Protein 5JFF (pdb70)

B-factor: mean 32.01, std 14.01, range [14.81, 111.96]

Secondary structure (DSSP, 8-state):
-TTB----SB--TT----HHHHHHHHHHHHHHHHTT-----SS--HHHHHHHHHHHHTTT-TTTTPPP-S--EETTEEPSPGGGHHHHHHHHHHHHHHTGGGTT--HHHHHHHHHHHHHHHHHH--SSS-HHHHHHHHHHHHHHHTTEEE--TT--HHHHHHHHHHHHTT--HHHHHHHHHHEEETT-/--SHHHHHHHHHHHHHHHHHHHHHTTT---PPP---HHHHHHHHHHHHHH-/-TTB----SB--TT----HHHHHHHHHHHHHHHHTT-----SS--HHHHHHHHHHHHTTT-TTTTPPP-S--EETTEE-S-GGGHHHHHHHHHHHHHHTGGGTT--HHHHHHHHHHHHHHHHHH--SSS-HHHHHHHHHHHHHHHTTEEE--TT--HHHHHHHHHHHHTT--HHHHHHHHHHEEE-/-PPPPP-TTHHHHHHHHHHHHHHHHHHHHHHHHHHHHTTT---PPP---HHHHHHHHHHHHHHH-

Solvent-accessible surface area: 23828 Å² total; per-residue (Å²): 84,90,17,53,50,150,127,112,3,11,92,12,135,11,111,0,122,102,46,112,103,4,70,79,0,13,48,54,0,0,9,15,25,2,0,18,2,135,12,29,62,78,70,1,112,5,92,27,0,76,39,0,0,112,52,0,2,67,7,0,7,102,32,11,2,84,29,4,109,25,50,35,107,98,69,137,34,23,27,11,18,83,29,19,0,96,52,74,0,73,52,19,6,88,68,2,51,126,64,35,10,0,70,73,58,131,84,70,96,0,4,55,57,0,0,44,2,0,1,52,0,28,32,6,30,0,0,47,48,15,2,11,2,0,1,4,5,0,2,3,0,0,0,4,25,10,34,14,17,2,34,3,117,60,16,115,73,112,51,8,35,109,1,7,69,46,0,4,87,46,79,42,96,40,0,65,123,8,0,54,132,4,3,32,97,19,53,152,36,167,61,113,125,61,25,48,119,16,4,92,135,17,22,23,88,3,9,41,5,0,19,68,5,76,49,31,126,30,109,86,26,112,62,78,31,76,90,0,84,62,103,0,93,100,13,82,87,129,62,86,87,10,50,41,153,107,103,20,24,80,6,133,4,89,0,83,95,118,158,86,18,84,98,0,12,51,42,0,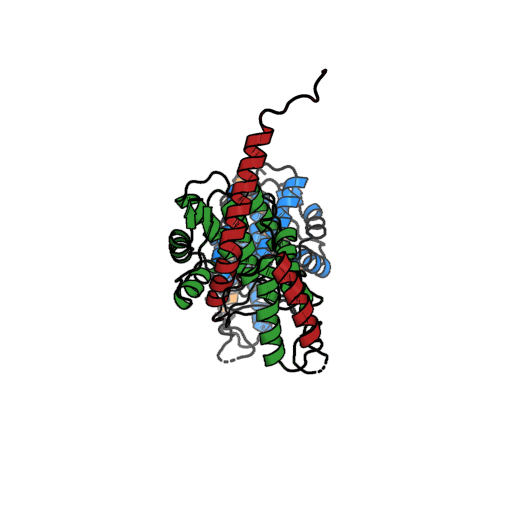0,7,13,25,3,0,19,2,135,16,31,64,78,68,0,114,3,90,27,0,66,43,0,0,104,59,0,1,60,4,0,8,86,12,11,0,82,28,4,100,26,49,35,105,74,69,138,41,26,29,13,15,80,25,18,0,84,42,83,0,73,56,16,5,89,68,1,53,134,63,34,10,0,71,73,54,148,74,84,100,0,9,55,50,0,0,43,2,1,1,49,0,32,34,6,34,0,0,56,48,13,1,13,1,0,1,6,6,0,0,3,0,0,0,3,26,9,38,11,30,3,38,5,124,47,19,134,104,132,44,12,57,103,0,9,81,47,0,5,103,50,77,38,95,44,0,58,149,24,0,53,124,2,2,55,118,65,221,112,166,139,140,79,97,201,67,50,74,93,128,134,90,48,60,108,75,63,48,149,32,4,96,139,12,20,24,90,4,8,32,9,0,14,101,12,85,50,17,133,33,101,85,24,114,62,80,33,76,91,0,88,61,106,0,99,102,10,65,88,125,11,133

GO terms:
  GO:0005515 protein binding (F, IPI)
  GO:0051302 regulation of cell division (P, IMP)

Foldseek 3Di:
DVQCDVDPDGDWQVPDDDHVVLVVVLVVQLVVLVVVDDLDDLLDALQNLLVLQCSSCVRIDPQRSHWDDQWDDDVPHTAPGRVCLVVQRRVLSVVCVVCSLLAPDDQLVSLVVVLLSLLSQVSSLGHPPCSVVSSVSNVQSSQVSRQKGFDPPPPDPVLVVVLSVVVNVPDNVSVSVSSSVGIDGVPD/DPDPVVVVVVCQVCVQVVVQVVVVVVVDHDDGDPDDPVVVVVVVVVVVVVD/DVQADVQGEGDWQVPDRDNVVLVVVLVVQLVVLVVVDDLDDLLAALQNLLVLQCSSCVRTHPCRSPWDDQWDDDVPHTAPGRVCLVVQRRVLSVVCVVCSLLAPDDLLVSLVVLLLSLLSQVSSLGHPPCSVVSSVSVVQSSQVSRFKGFDPPPDDPVLCVVQSVVVNVPDNVSVSVVSSVRIDGD/DPDPPDDPPPVVVVVVVVVVVVVCQVCVQVVVQVVCVVVVDHDDRDPDHPVVVVVVVVVVVVVVD

InterPro domains:
  IPR003812 Fido domain [PF02661] (58-152)
  IPR003812 Fido domain [PS51459] (54-195)
  IPR036597 Fido-like domain superfamily [G3DSA:1.10.3290.10] (10-200)
  IPR036597 Fido-like domain superfamily [SSF140931] (41-195)

Structure (mmCIF, N/CA/C/O backbone):
data_5JFF
#
_entry.id   5JFF
#
_cell.length_a   104.690
_cell.length_b   104.690
_cell.length_c   110.520
_cell.angle_alpha 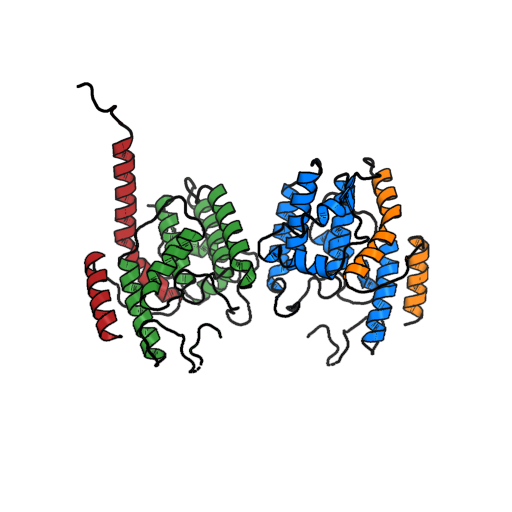  90.000
_cell.angle_beta   90.000
_cell.angle_gamma   120.000
#
_symmetry.space_group_name_H-M   'P 65'
#
loop_
_entity.id
_entity.type
_entity.pdbx_description
1 polymer 'Probable adenosine monophosphate-protein transferase fic'
2 polymer 'Uncharacterized protein YhfG'
3 non-polymer 'CHLORIDE ION'
4 non-polymer TRIS-HYDROXYMETHYL-METHYL-AMMONIUM
5 water water
#
loop_
_atom_site.group_PDB
_atom_site.id
_atom_site.type_symbol
_atom_site.label_atom_id
_atom_site.label_alt_id
_atom_site.label_comp_id
_atom_site.label_asym_id
_atom_site.label_entity_id
_atom_site.label_seq_id
_atom_site.pdbx_PDB_ins_code
_atom_site.Cartn_x
_atom_site.Cartn_y
_atom_site.Cartn_z
_atom_site.occupancy
_atom_site.B_iso_or_equiv
_atom_site.auth_seq_id
_atom_site.auth_comp_id
_atom_site.auth_asym_id
_atom_site.auth_atom_id
_atom_site.pdbx_PDB_model_num
ATOM 1 N N . ASP A 1 34 ? -44.153 -30.691 -3.206 1.00 49.48 10 ASP A N 1
ATOM 2 C CA . ASP A 1 34 ? -42.728 -30.246 -3.006 1.00 46.13 10 ASP A CA 1
ATOM 3 C C . ASP A 1 34 ? -41.749 -31.039 -3.957 1.00 42.64 10 ASP A C 1
ATOM 4 O O . ASP A 1 34 ? -41.721 -32.249 -3.940 1.00 48.35 10 ASP A O 1
ATOM 9 N N . PRO A 1 35 ? -40.980 -30.358 -4.839 1.00 40.24 11 PRO A N 1
ATOM 10 C CA . PRO A 1 35 ? -39.998 -31.079 -5.689 1.00 34.99 11 PRO A CA 1
ATOM 11 C C . PRO A 1 35 ? -38.847 -31.804 -4.931 1.00 35.46 11 PRO A C 1
ATOM 12 O O . PRO A 1 35 ? -38.082 -32.537 -5.512 1.00 45.05 11 PRO A O 1
ATOM 16 N N . TYR A 1 36 ? -38.704 -31.563 -3.643 1.00 32.96 12 TYR A N 1
ATOM 17 C CA . TYR A 1 36 ? -37.669 -32.209 -2.849 1.00 30.54 12 TYR A CA 1
ATOM 18 C C . TYR A 1 36 ? -38.122 -33.600 -2.368 1.00 34.95 12 TYR A C 1
ATOM 19 O O . TYR A 1 36 ? -37.295 -34.398 -1.935 1.00 29.33 12 TYR A O 1
ATOM 28 N N . LEU A 1 37 ? -39.442 -33.865 -2.416 1.00 33.02 13 LEU A N 1
ATOM 29 C CA . LEU A 1 37 ? -40.007 -35.159 -2.026 1.00 38.47 13 LEU A CA 1
ATOM 30 C C . LEU A 1 37 ? -39.927 -36.178 -3.180 1.00 36.19 13 LEU A C 1
ATOM 31 O O . LEU A 1 37 ? -39.787 -35.809 -4.327 1.00 38.82 13 LEU A O 1
ATOM 36 N N . TYR A 1 38 ? -39.873 -37.460 -2.857 1.00 38.77 14 TYR A N 1
ATOM 37 C CA . TYR A 1 38 ? -40.005 -38.476 -3.919 1.00 42.63 14 TYR A CA 1
ATOM 38 C C . TYR A 1 38 ? -41.452 -38.304 -4.530 1.00 48.86 14 TYR A C 1
ATOM 39 O O . TYR A 1 38 ? -42.384 -37.947 -3.807 1.00 39.77 14 TYR A O 1
ATOM 48 N N . PRO A 1 39 ? -41.637 -38.574 -5.842 1.00 58.65 15 PRO A N 1
ATOM 49 C CA . PRO A 1 39 ? -43.024 -38.567 -6.362 1.00 56.68 15 PRO A CA 1
ATOM 50 C C . PRO A 1 39 ? -43.894 -39.684 -5.764 1.00 57.08 15 PRO A C 1
ATOM 51 O O . PRO A 1 39 ? -44.855 -39.387 -5.035 1.00 60.19 15 PRO A O 1
ATOM 55 N N . LEU A 1 41 ? -42.699 -39.045 -1.222 1.00 76.05 17 LEU A N 1
ATOM 56 C CA . LEU A 1 41 ? -43.915 -39.503 -0.525 1.00 74.15 17 LEU A CA 1
ATOM 57 C C . LEU A 1 41 ? -44.226 -38.708 0.787 1.00 69.38 17 LEU A C 1
ATOM 58 O O . LEU A 1 41 ? -44.790 -37.609 0.771 1.00 74.82 17 LEU A O 1
ATOM 63 N N . ASP A 1 42 ? -43.847 -39.282 1.910 1.00 76.16 18 ASP A N 1
ATOM 64 C CA . ASP A 1 42 ? -43.691 -38.579 3.164 1.00 69.95 18 ASP A CA 1
ATOM 65 C C . ASP A 1 42 ? -42.225 -38.124 3.256 1.00 58.81 18 ASP A C 1
ATOM 66 O O . ASP A 1 42 ? -41.875 -37.475 4.232 1.00 61.94 18 ASP A O 1
ATOM 71 N N . ILE A 1 43 ? -41.378 -38.459 2.258 1.00 50.85 19 ILE A N 1
ATOM 72 C CA . ILE A 1 43 ? -39.898 -38.507 2.430 1.00 44.69 19 ILE A CA 1
ATOM 73 C C . ILE A 1 43 ? -39.179 -37.730 1.384 1.00 36.79 19 ILE A C 1
ATOM 74 O O . ILE A 1 43 ? -39.410 -37.823 0.169 1.00 32.73 19 ILE A O 1
ATOM 79 N N . MET A 1 44 ? -38.244 -36.959 1.875 1.00 31.09 20 MET A N 1
ATOM 80 C CA . MET A 1 44 ? -37.354 -36.210 1.005 1.00 31.77 20 MET A CA 1
ATOM 81 C C . MET A 1 44 ? -36.415 -37.122 0.243 1.00 27.03 20 MET A C 1
ATOM 82 O O . MET A 1 44 ? -35.931 -38.114 0.783 1.00 25.29 20 MET A O 1
ATOM 87 N N . ARG A 1 45 ? -36.198 -36.833 -1.032 1.00 25.02 21 ARG A N 1
ATOM 88 C CA . ARG A 1 45 ? -35.273 -37.634 -1.837 1.00 26.12 21 ARG A CA 1
ATOM 89 C C . ARG A 1 45 ? -33.908 -37.498 -1.175 1.00 27.68 21 ARG A C 1
ATOM 90 O O . ARG A 1 45 ? -33.587 -36.412 -0.705 1.00 23.12 21 ARG A O 1
ATOM 98 N N . ASN A 1 46 ? -33.149 -38.589 -1.104 1.00 22.08 22 ASN A N 1
ATOM 99 C CA . ASN A 1 46 ? -31.882 -38.592 -0.409 1.00 22.25 22 ASN A CA 1
ATOM 100 C C . ASN A 1 46 ? -30.950 -39.631 -0.955 1.00 23.46 22 ASN A C 1
ATOM 101 O O . ASN A 1 46 ? -31.382 -40.519 -1.678 1.00 23.93 22 ASN A O 1
ATOM 106 N N . ARG A 1 47 ? -29.667 -39.435 -0.668 1.00 21.10 23 ARG A N 1
ATOM 107 C CA . ARG A 1 47 ? -28.557 -40.234 -1.230 1.00 23.56 23 ARG A CA 1
ATOM 108 C C . ARG A 1 47 ? -28.363 -41.545 -0.482 1.00 26.26 23 ARG A C 1
ATOM 109 O O . ARG A 1 47 ? -27.501 -42.305 -0.854 1.00 24.20 23 ARG A O 1
ATOM 117 N N . LEU A 1 48 ? -29.088 -41.767 0.625 1.00 22.37 24 LEU A N 1
ATOM 118 C CA . LEU A 1 48 ? -28.835 -42.917 1.447 1.00 27.46 24 LEU A CA 1
ATOM 119 C C . LEU A 1 48 ? -29.895 -44.015 1.203 1.00 30.44 24 LEU A C 1
ATOM 120 O O . LEU A 1 48 ? -29.937 -45.000 1.936 1.00 35.23 24 LEU A O 1
ATOM 125 N N . ASN A 1 49 ? -30.742 -43.780 0.223 1.00 36.71 25 ASN A N 1
ATOM 126 C CA . ASN A 1 49 ? -31.895 -44.638 -0.093 1.00 48.26 25 ASN A CA 1
ATOM 127 C C . ASN A 1 49 ? -32.780 -44.963 1.109 1.00 40.60 25 ASN A C 1
ATOM 128 O O . ASN A 1 49 ? -33.146 -46.088 1.303 1.00 41.86 25 ASN A O 1
ATOM 133 N N . ILE A 1 50 ? -33.041 -43.964 1.943 1.00 31.87 26 ILE A N 1
ATOM 134 C CA . ILE A 1 50 ? -33.851 -44.161 3.107 1.00 28.83 26 ILE A CA 1
ATOM 135 C C . ILE A 1 50 ? -35.240 -43.823 2.633 1.00 28.67 26 ILE A C 1
ATOM 136 O O . ILE A 1 50 ? -35.426 -42.809 1.959 1.00 27.57 26 ILE A O 1
ATOM 141 N N . HIS A 1 51 ? -36.195 -44.666 3.021 1.00 28.14 27 HIS A N 1
ATOM 142 C CA . HIS A 1 51 ? -37.611 -44.464 2.707 1.00 33.22 27 HIS A CA 1
ATOM 143 C C . HIS A 1 51 ? -38.504 -44.130 3.875 1.00 30.37 27 HIS A C 1
ATOM 144 O O . HIS A 1 51 ? -39.666 -43.878 3.676 1.00 29.94 27 HIS A O 1
ATOM 151 N N . GLN A 1 52 ? -37.953 -44.022 5.077 1.00 25.13 28 GLN A N 1
ATOM 152 C CA . GLN A 1 52 ? -38.714 -43.617 6.259 1.00 24.68 28 GLN A CA 1
ATOM 153 C C . GLN A 1 52 ? -38.244 -42.280 6.752 1.00 24.73 28 GLN A C 1
ATOM 154 O O . GLN A 1 52 ? -37.079 -42.166 7.102 1.00 23.77 28 GLN A O 1
ATOM 160 N N . GLN A 1 53 ? -39.135 -41.284 6.853 1.00 25.23 29 GLN A N 1
ATOM 161 C CA . GLN A 1 53 ? -38.748 -39.914 7.234 1.00 30.23 29 GLN A CA 1
ATOM 162 C C . GLN A 1 53 ? -37.959 -39.852 8.556 1.00 27.43 29 GLN A C 1
ATOM 163 O O . GLN A 1 53 ? -36.948 -39.140 8.638 1.00 23.95 29 GLN A O 1
ATOM 169 N N . GLN A 1 54 ? -38.403 -40.562 9.571 1.00 25.16 30 GLN A N 1
ATOM 170 C CA . GLN A 1 54 ? -37.761 -40.484 10.883 1.00 25.72 30 GLN A CA 1
ATOM 171 C C . GLN A 1 54 ? -36.332 -41.043 10.858 1.00 27.80 30 GLN A C 1
ATOM 172 O O . GLN A 1 54 ? -35.464 -40.561 11.568 1.00 24.96 30 GLN A O 1
ATOM 178 N N . ARG A 1 55 ? -36.120 -42.073 10.061 1.00 26.59 31 ARG A N 1
ATOM 179 C CA . ARG A 1 55 ? -34.798 -42.666 9.902 1.00 28.38 31 ARG A CA 1
ATOM 180 C C . ARG A 1 55 ? -33.835 -41.705 9.124 1.00 23.19 31 ARG A C 1
ATOM 181 O O . ARG A 1 55 ? -32.640 -41.547 9.450 1.00 23.16 31 ARG A O 1
ATOM 189 N N . LEU A 1 56 ? -34.388 -41.022 8.134 1.00 23.37 32 LEU A N 1
ATOM 190 C CA . LEU A 1 56 ? -33.653 -39.963 7.404 1.00 22.28 32 LEU A CA 1
ATOM 191 C C . LEU A 1 56 ? -33.264 -38.821 8.338 1.00 23.94 32 LEU A C 1
ATOM 192 O O . LEU A 1 56 ? -32.103 -38.402 8.337 1.00 20.11 32 LEU A O 1
ATOM 197 N N . GLU A 1 57 ? -34.195 -38.361 9.168 1.00 21.58 33 GLU A N 1
ATOM 198 C CA . GLU A 1 57 ? -33.916 -37.345 10.154 1.00 24.42 33 GLU A CA 1
ATOM 199 C C . GLU A 1 57 ? -32.756 -37.758 11.069 1.00 23.94 33 GLU A C 1
ATOM 200 O O . GLU A 1 57 ? -31.798 -37.007 11.317 1.00 21.20 33 GLU A O 1
ATOM 206 N N . GLN A 1 58 ? -32.814 -38.972 11.545 1.00 22.38 34 GLN A N 1
ATOM 207 C CA . GLN A 1 58 ? -31.776 -39.419 12.464 1.00 23.68 34 GLN A CA 1
ATOM 208 C C . GLN A 1 58 ? -30.403 -39.523 11.781 1.00 20.07 34 GLN A C 1
ATOM 209 O O . GLN A 1 58 ? -29.384 -39.166 12.386 1.00 19.82 34 GLN A O 1
ATOM 215 N N . ALA A 1 59 ? -30.394 -40.049 10.568 1.00 20.83 35 ALA A N 1
ATOM 216 C CA . ALA A 1 59 ? -29.149 -40.196 9.796 1.00 22.61 35 ALA A CA 1
ATOM 217 C C . ALA A 1 59 ? -28.547 -38.819 9.515 1.00 20.69 35 ALA A C 1
ATOM 218 O O . ALA A 1 59 ? -27.370 -38.643 9.629 1.00 21.29 35 ALA A O 1
ATOM 220 N N . ALA A 1 60 ? -29.387 -37.836 9.234 1.00 19.39 36 ALA A N 1
ATOM 221 C CA . ALA A 1 60 ? -28.943 -36.479 9.038 1.00 19.54 36 ALA A CA 1
ATOM 222 C C . ALA A 1 60 ? -28.387 -35.893 10.304 1.00 20.24 36 ALA A C 1
ATOM 223 O O . ALA A 1 60 ? -27.342 -35.236 10.262 1.00 17.27 36 ALA A O 1
ATOM 225 N N . TYR A 1 61 ? -29.044 -36.114 11.452 1.00 20.35 37 TYR A N 1
ATOM 226 C CA . TYR A 1 61 ? -28.509 -35.574 12.692 1.00 19.33 37 TYR A CA 1
ATOM 227 C C . TYR A 1 61 ? -27.080 -36.116 12.891 1.00 20.05 37 TYR A C 1
ATOM 228 O O . TYR A 1 61 ? -26.145 -35.363 13.288 1.00 21.23 37 TYR A O 1
ATOM 237 N N . GLU A 1 62 ? -26.904 -37.395 12.665 1.00 18.86 38 GLU A N 1
ATOM 238 C CA . GLU A 1 62 ? -25.580 -38.032 12.920 1.00 20.95 38 GLU A CA 1
ATOM 239 C C . GLU A 1 62 ? -24.519 -37.608 11.925 1.00 18.51 38 GLU A C 1
ATOM 240 O O . GLU A 1 62 ? -23.397 -37.277 12.301 1.00 18.25 38 GLU A O 1
ATOM 246 N N . MET A 1 63 ? -24.882 -37.632 10.660 1.00 18.16 39 MET A N 1
ATOM 247 C CA . MET A 1 63 ? -23.926 -37.294 9.599 1.00 19.6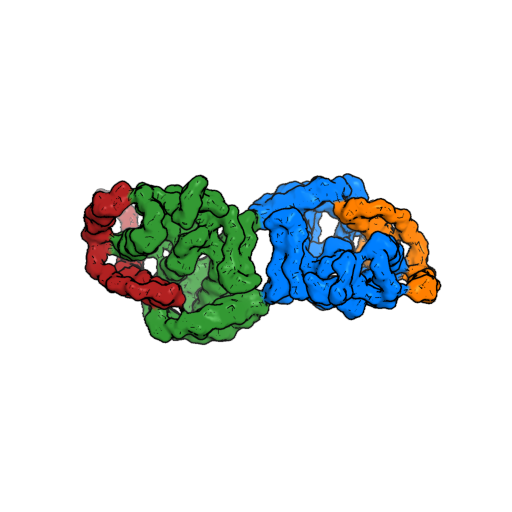5 39 MET A CA 1
ATOM 248 C C . MET A 1 63 ? -23.576 -35.802 9.548 1.00 19.41 39 MET A C 1
ATOM 249 O O . MET A 1 63 ? -22.405 -35.478 9.355 1.00 18.88 39 MET A O 1
ATOM 254 N N . THR A 1 64 ? -24.540 -34.909 9.790 1.00 17.26 40 THR A N 1
ATOM 255 C CA . THR A 1 64 ? -24.197 -33.528 9.846 1.00 18.23 40 THR A CA 1
ATOM 256 C C . THR A 1 64 ? -23.241 -33.278 11.025 1.00 16.05 40 THR A C 1
ATOM 257 O O . THR A 1 64 ? -22.350 -32.462 10.898 1.00 15.66 40 THR A O 1
ATOM 261 N N . ALA A 1 65 ? -23.477 -33.928 12.176 1.00 16.71 41 ALA A N 1
ATOM 262 C CA . ALA A 1 65 ? -22.621 -33.688 13.313 1.00 19.46 41 ALA A CA 1
ATOM 263 C C . ALA A 1 65 ? -21.125 -34.132 13.056 1.00 18.07 41 ALA A C 1
ATOM 264 O O . ALA A 1 65 ? -20.178 -33.437 13.458 1.00 17.86 41 ALA A O 1
ATOM 266 N N . LEU A 1 66 ? -20.959 -35.251 12.382 1.00 18.30 42 LEU A N 1
ATOM 267 C CA . LEU A 1 66 ? -19.629 -35.705 11.968 1.00 17.69 42 LEU A CA 1
ATOM 268 C C . LEU A 1 66 ? -19.026 -34.757 10.943 1.00 17.64 42 LEU A C 1
ATOM 269 O O . LEU A 1 66 ? -17.871 -34.425 11.031 1.00 19.64 42 LEU A O 1
ATOM 274 N N . ARG A 1 67 ? -19.809 -34.293 9.967 1.00 17.52 43 ARG A N 1
ATOM 275 C CA . ARG A 1 67 ? -19.280 -33.322 9.016 1.00 17.03 43 ARG A CA 1
ATOM 276 C C . ARG A 1 67 ? -18.901 -32.056 9.692 1.00 17.44 43 ARG A C 1
ATOM 277 O O . ARG A 1 67 ? -17.895 -31.472 9.360 1.00 15.18 43 ARG A O 1
ATOM 285 N N . ALA A 1 68 ? -19.651 -31.623 10.722 1.00 17.75 44 ALA A N 1
ATOM 286 C CA . ALA A 1 68 ? -19.301 -30.334 11.380 1.00 17.46 44 ALA A CA 1
ATOM 287 C C . ALA A 1 68 ? -17.976 -30.425 12.102 1.00 17.62 44 ALA A C 1
ATOM 288 O O . ALA A 1 68 ? -17.275 -29.416 12.221 1.00 17.05 44 ALA A O 1
ATOM 290 N N . ALA A 1 69 ? -17.609 -31.640 12.542 1.00 17.31 45 ALA A N 1
ATOM 291 C CA . ALA A 1 69 ? -16.277 -31.925 13.082 1.00 17.23 45 ALA A CA 1
ATOM 292 C C . ALA A 1 69 ? -15.099 -31.798 12.081 1.00 18.03 45 ALA A C 1
ATOM 293 O O . ALA A 1 69 ? -13.951 -31.894 12.477 1.00 20.08 45 ALA A O 1
ATOM 295 N N . THR A 1 70 ? -15.382 -31.673 10.785 1.00 17.68 46 THR A N 1
ATOM 296 C CA . THR A 1 70 ? -14.395 -31.524 9.722 1.00 16.61 46 THR A CA 1
ATOM 297 C C . THR A 1 70 ? -14.334 -30.140 9.054 1.00 18.39 46 THR A C 1
ATOM 298 O O . THR A 1 70 ? -13.454 -29.894 8.280 1.00 18.56 46 THR A O 1
ATOM 302 N N . ILE A 1 71 ? -15.228 -29.231 9.423 1.00 19.74 47 ILE A N 1
ATOM 303 C CA . ILE A 1 71 ? -15.313 -27.911 8.804 1.00 17.77 47 ILE A CA 1
ATOM 304 C C . ILE A 1 71 ? -14.200 -27.043 9.352 1.00 17.12 47 ILE A C 1
ATOM 305 O O . ILE A 1 71 ? -13.973 -26.963 10.557 1.00 18.14 47 ILE A O 1
ATOM 310 N N . GLU A 1 72 ? -13.437 -26.434 8.460 1.00 16.86 48 GLU A N 1
ATOM 311 C CA . GLU A 1 72 ? -12.367 -25.542 8.849 1.00 18.87 48 GLU A CA 1
ATOM 312 C C . GLU A 1 72 ? -12.902 -24.130 9.066 1.00 17.48 48 GLU A C 1
ATOM 313 O O . GLU A 1 72 ? -14.038 -23.834 8.703 1.00 18.70 48 GLU A O 1
ATOM 319 N N . LEU A 1 73 ? -12.092 -23.277 9.661 1.00 19.63 49 LEU A N 1
ATOM 320 C CA . LEU A 1 73 ? -12.498 -21.869 9.970 1.00 19.69 49 LEU A CA 1
ATOM 321 C C . LEU A 1 73 ? -12.971 -21.081 8.760 1.00 20.31 49 LEU A C 1
ATOM 322 O O . LEU A 1 73 ? -13.974 -20.342 8.814 1.00 19.78 49 LEU A O 1
ATOM 327 N N . GLY A 1 74 ? -12.238 -21.217 7.650 1.00 17.48 50 GLY A N 1
ATOM 328 C CA . GLY A 1 74 ? -12.589 -20.556 6.451 1.00 19.25 50 GLY A CA 1
ATOM 329 C C . GLY A 1 74 ? -12.023 -19.154 6.382 1.00 17.94 50 GLY A C 1
ATOM 330 O O . GLY A 1 74 ? -11.383 -18.689 7.329 1.00 17.13 50 GLY A O 1
ATOM 331 N N . PRO A 1 75 ? -12.378 -18.445 5.335 1.00 17.77 51 PRO A N 1
ATOM 332 C CA . PRO A 1 75 ? -11.744 -17.161 5.082 1.00 19.13 51 PRO A CA 1
ATOM 333 C C . PRO A 1 75 ? -12.374 -15.949 5.859 1.00 20.01 51 PRO A C 1
ATOM 334 O O . PRO A 1 75 ? -13.539 -15.973 6.267 1.00 20.48 51 PRO A O 1
ATOM 338 N N . LEU A 1 76 ? -11.605 -14.900 6.015 1.00 21.71 52 LEU A N 1
ATOM 339 C CA . LEU A 1 76 ? -12.104 -13.615 6.552 1.00 22.22 52 LEU A CA 1
ATOM 340 C C . LEU A 1 76 ? -13.148 -13.026 5.597 1.00 20.93 52 LEU A C 1
ATOM 341 O O . LEU A 1 76 ? -14.257 -12.611 5.992 1.00 20.90 52 LEU A O 1
ATOM 346 N N . VAL A 1 77 ? -12.824 -13.021 4.312 1.00 21.34 53 VAL A N 1
ATOM 347 C CA . VAL A 1 77 ? -13.703 -12.536 3.258 1.00 20.46 53 VAL A CA 1
ATOM 348 C C . VAL A 1 77 ? -14.681 -13.660 2.935 1.00 24.15 53 VAL A C 1
ATOM 349 O O . VAL A 1 77 ? -14.298 -14.662 2.359 1.00 22.17 53 VAL A O 1
ATOM 353 N N . ARG A 1 78 ? -15.945 -13.460 3.280 1.00 21.36 54 ARG A N 1
ATOM 354 C CA . ARG A 1 78 ? -16.945 -14.536 3.224 1.00 21.93 54 ARG A CA 1
ATOM 355 C C . ARG A 1 78 ? -18.244 -13.967 2.689 1.00 22.52 54 ARG A C 1
ATOM 356 O O . ARG A 1 78 ? -18.816 -13.026 3.246 1.00 23.63 54 ARG A O 1
ATOM 364 N N . ARG A 1 79 ? -18.647 -14.486 1.555 1.00 22.06 55 ARG A N 1
ATOM 365 C CA . ARG A 1 79 ? -19.835 -13.998 0.882 1.00 24.31 55 ARG A CA 1
ATOM 366 C C . ARG A 1 79 ? -20.806 -15.193 0.758 1.00 22.66 55 ARG A C 1
ATOM 367 O O . ARG A 1 79 ? -20.636 -16.233 1.480 1.00 19.96 55 ARG A O 1
ATOM 375 N N . LEU A 1 80 ? -21.770 -15.096 -0.161 1.00 21.64 56 LEU A N 1
ATOM 376 C CA . LEU A 1 80 ? -22.764 -16.152 -0.284 1.00 20.05 56 LEU A CA 1
ATOM 377 C C . LEU A 1 80 ? -22.105 -17.491 -0.668 1.00 22.24 56 LEU A C 1
ATOM 378 O O . LEU A 1 80 ? -22.520 -18.531 -0.099 1.00 18.49 56 LEU A O 1
ATOM 383 N N . PRO A 1 81 ? -21.079 -17.488 -1.543 1.00 20.82 57 PRO A N 1
ATOM 384 C CA . PRO A 1 81 ? -20.505 -18.786 -1.867 1.00 22.86 57 PRO A CA 1
ATOM 385 C C . PRO A 1 81 ? -19.890 -19.528 -0.666 1.00 21.50 57 PRO A C 1
ATOM 386 O O . PRO A 1 81 ? -20.014 -20.768 -0.590 1.00 22.13 57 PRO A O 1
ATOM 390 N N . HIS A 1 82 ? -19.279 -18.808 0.282 1.00 19.98 58 HIS A N 1
ATOM 391 C CA . HIS A 1 82 ? -18.813 -19.446 1.492 1.00 18.74 58 HIS A CA 1
ATOM 392 C C . HIS A 1 82 ? -19.927 -20.063 2.368 1.00 20.78 58 HIS A C 1
ATOM 393 O O . HIS A 1 82 ? -19.781 -21.201 2.829 1.00 17.22 58 HIS A O 1
ATOM 400 N N . LEU A 1 83 ? -21.080 -19.393 2.482 1.00 18.08 59 LEU A N 1
ATOM 401 C CA . LEU A 1 83 ? -22.182 -19.934 3.194 1.00 16.91 59 LEU A CA 1
ATOM 402 C C . LEU A 1 83 ? -22.693 -21.238 2.516 1.00 18.70 59 LEU A C 1
ATOM 403 O O . LEU A 1 83 ? -23.025 -22.216 3.193 1.00 15.08 59 LEU A O 1
ATOM 408 N N . ARG A 1 84 ? -22.745 -21.218 1.181 1.00 17.62 60 ARG A N 1
ATOM 409 C CA . ARG A 1 84 ? -23.124 -22.401 0.430 1.00 18.92 60 ARG A CA 1
ATOM 410 C C . ARG A 1 84 ? -22.151 -23.550 0.631 1.00 18.09 60 ARG A C 1
ATOM 411 O O . ARG A 1 84 ? -22.575 -24.673 0.747 1.00 16.23 60 ARG A O 1
ATOM 419 N N . THR A 1 85 ? -20.860 -23.246 0.686 1.00 17.24 61 THR A N 1
ATOM 420 C CA . THR A 1 85 ? -19.849 -24.248 0.982 1.00 20.92 61 THR A CA 1
ATOM 421 C C . THR A 1 85 ? -20.056 -24.936 2.354 1.00 18.68 61 THR A C 1
ATOM 422 O O . THR A 1 85 ? -19.854 -26.111 2.482 1.00 16.48 61 THR A O 1
ATOM 426 N N . ILE A 1 86 ? -20.422 -24.184 3.380 1.00 17.28 62 ILE A N 1
ATOM 427 C CA . ILE A 1 86 ? -20.754 -24.780 4.702 1.00 16.70 62 ILE A CA 1
ATOM 428 C C . ILE A 1 86 ? -21.893 -25.762 4.603 1.00 16.83 62 ILE A C 1
ATOM 429 O O . ILE A 1 86 ? -21.795 -26.947 5.033 1.00 17.34 62 ILE A O 1
ATOM 434 N N . HIS A 1 87 ? -22.960 -25.339 3.944 1.00 17.80 63 HIS A N 1
ATOM 435 C CA . HIS A 1 87 ? -24.077 -26.205 3.763 1.00 16.72 63 HIS A CA 1
ATOM 436 C C . HIS A 1 87 ? -23.748 -27.488 2.944 1.00 19.31 63 HIS A C 1
ATOM 437 O O . HIS A 1 87 ? -24.170 -28.589 3.285 1.00 18.97 63 HIS A O 1
ATOM 444 N N A ARG A 1 88 ? -23.004 -27.315 1.858 0.50 19.03 64 ARG A N 1
ATOM 445 N N B ARG A 1 88 ? -23.006 -27.316 1.857 0.50 19.27 64 ARG A N 1
ATOM 446 C CA A ARG A 1 88 ? -22.522 -28.436 1.055 0.50 19.92 64 ARG A CA 1
ATOM 447 C CA B ARG A 1 88 ? -22.526 -28.436 1.050 0.50 20.38 64 ARG A CA 1
ATOM 448 C C A ARG A 1 88 ? -21.743 -29.404 1.939 0.50 19.04 64 ARG A C 1
ATOM 449 C C B ARG A 1 88 ? -21.741 -29.403 1.935 0.50 19.29 64 ARG A C 1
ATOM 450 O O A ARG A 1 88 ? -21.966 -30.596 1.881 0.50 19.91 64 ARG A O 1
ATOM 451 O O B ARG A 1 88 ? -21.966 -30.595 1.881 0.50 20.15 64 ARG A O 1
ATOM 466 N N . GLN A 1 89 ? -20.830 -28.884 2.754 1.00 18.99 65 GLN A N 1
ATOM 467 C CA . GLN A 1 89 ? -20.049 -29.709 3.623 1.00 19.66 65 GLN A CA 1
ATOM 468 C C . GLN A 1 89 ? -20.872 -30.523 4.592 1.00 19.29 65 GLN A C 1
ATOM 469 O O . GLN A 1 89 ? -20.665 -31.742 4.715 1.00 16.73 65 GLN A O 1
ATOM 475 N N . LEU A 1 90 ? -21.830 -29.880 5.221 1.00 18.13 66 LEU A N 1
ATOM 476 C CA . LEU A 1 90 ? -22.749 -30.545 6.172 1.00 18.33 66 LEU A CA 1
ATOM 477 C C . LEU A 1 90 ? -23.622 -31.661 5.570 1.00 18.01 66 LEU A C 1
ATOM 478 O O . LEU A 1 90 ? -23.804 -32.659 6.190 1.00 18.93 66 LEU A O 1
ATOM 483 N N . TYR A 1 91 ? -24.130 -31.442 4.363 1.00 17.15 67 TYR A N 1
ATOM 484 C CA . TYR A 1 91 ? -25.198 -32.240 3.782 1.00 18.64 67 TYR A CA 1
ATOM 485 C C . TYR A 1 91 ? -24.764 -33.101 2.606 1.00 19.24 67 TYR A C 1
ATOM 486 O O . TYR A 1 91 ? -25.623 -33.782 2.049 1.00 15.84 67 TYR A O 1
ATOM 495 N N . GLN A 1 92 ? -23.464 -33.066 2.250 1.00 15.63 68 GLN A N 1
ATOM 496 C CA . GLN A 1 92 ? -23.023 -33.779 1.031 1.00 17.74 68 GLN A CA 1
ATOM 497 C C . GLN A 1 92 ? -23.335 -35.290 1.021 1.00 17.70 68 GLN A C 1
ATOM 498 O O . GLN A 1 92 ? -23.536 -35.868 -0.041 1.00 16.46 68 GLN A O 1
ATOM 504 N N . ASP A 1 93 ? -23.432 -35.909 2.190 1.00 19.49 69 ASP A N 1
ATOM 505 C CA . ASP A 1 93 ? -23.741 -37.349 2.268 1.00 20.23 69 ASP A CA 1
ATOM 506 C C . ASP A 1 93 ? -25.238 -37.597 2.134 1.00 20.15 69 ASP A C 1
ATOM 507 O O . ASP A 1 93 ? -25.642 -38.731 1.930 1.00 20.91 69 ASP A O 1
ATOM 512 N N . ILE A 1 94 ? -26.066 -36.582 2.347 1.00 16.67 70 ILE A N 1
ATOM 513 C CA . ILE A 1 94 ? -27.518 -36.786 2.515 1.00 20.13 70 ILE A CA 1
ATOM 514 C C . ILE A 1 94 ? -28.326 -36.396 1.247 1.00 18.50 70 ILE A C 1
ATOM 515 O O . ILE A 1 94 ? -29.248 -37.083 0.829 1.00 18.06 70 ILE A O 1
ATOM 520 N N . PHE A 1 95 ? -27.982 -35.245 0.684 1.00 18.32 71 PHE A N 1
ATOM 521 C CA . PHE A 1 95 ? -28.751 -34.639 -0.369 1.00 18.19 71 PHE A CA 1
ATOM 522 C C . PHE A 1 95 ? -27.867 -34.274 -1.572 1.00 18.09 71 PHE A C 1
ATOM 523 O O . PHE A 1 95 ? -26.804 -33.619 -1.410 1.00 17.04 71 PHE A O 1
ATOM 531 N N . ASP A 1 96 ? -28.334 -34.624 -2.767 1.00 17.94 72 ASP A N 1
ATOM 532 C CA . ASP A 1 96 ? -27.667 -34.198 -4.017 1.00 19.93 72 ASP A CA 1
ATOM 533 C C . ASP A 1 96 ? -27.546 -32.707 -4.115 1.00 21.90 72 ASP A C 1
ATOM 534 O O . ASP A 1 96 ? -26.653 -32.202 -4.761 1.00 24.94 72 ASP A O 1
ATOM 539 N N . TRP A 1 97 ? -28.486 -32.008 -3.479 1.00 20.75 73 TRP A N 1
ATOM 540 C CA . TRP A 1 97 ? -28.613 -30.556 -3.573 1.00 19.03 73 TRP A CA 1
ATOM 541 C C . TRP A 1 97 ? -27.854 -29.809 -2.494 1.00 19.66 73 TRP A C 1
ATOM 542 O O . TRP A 1 97 ? -27.951 -28.600 -2.392 1.00 19.05 73 TRP A O 1
ATOM 553 N N . ALA A 1 98 ? -27.020 -30.508 -1.717 1.00 17.78 74 ALA A N 1
ATOM 554 C CA . ALA A 1 98 ? -26.250 -29.865 -0.695 1.00 18.35 74 ALA A CA 1
ATOM 555 C C . ALA A 1 98 ? -25.500 -28.689 -1.274 1.00 20.66 74 ALA A C 1
ATOM 556 O O . ALA A 1 98 ? -24.886 -28.794 -2.302 1.00 16.48 74 ALA A O 1
ATOM 558 N N . GLY A 1 99 ? -25.576 -27.549 -0.602 1.00 19.68 75 GLY A N 1
ATOM 559 C CA . GLY A 1 99 ? -24.958 -26.304 -1.069 1.00 20.87 75 GLY A CA 1
ATOM 560 C C . GLY A 1 99 ? -25.799 -25.421 -1.985 1.00 20.51 75 GLY A C 1
ATOM 561 O O . GLY A 1 99 ? -25.498 -24.243 -2.153 1.00 22.16 75 GLY A O 1
ATOM 562 N N . GLN A 1 100 ? -26.853 -25.961 -2.536 1.00 20.46 76 GLN A N 1
ATOM 563 C CA . GLN A 1 100 ? -27.684 -25.250 -3.476 1.00 21.45 76 GLN A CA 1
ATOM 564 C C . GLN A 1 100 ? -28.756 -24.447 -2.771 1.00 20.12 76 GLN A C 1
ATOM 565 O O . GLN A 1 100 ? -29.290 -24.836 -1.728 1.00 18.67 76 GLN A O 1
ATOM 571 N N . LEU A 1 101 ? -29.116 -23.323 -3.394 1.00 19.72 77 LEU A N 1
ATOM 572 C CA . LEU A 1 101 ? -30.162 -22.465 -2.790 1.00 20.36 77 LEU A CA 1
ATOM 573 C C . LEU A 1 101 ? -31.502 -23.108 -2.882 1.00 21.05 77 LEU A C 1
ATOM 574 O O . LEU A 1 101 ? -31.787 -23.827 -3.828 1.00 21.88 77 LEU A O 1
ATOM 579 N N . ARG A 1 102 ? -32.351 -22.800 -1.919 1.00 21.34 78 ARG A N 1
ATOM 580 C CA . ARG A 1 102 ? -33.702 -23.300 -1.837 1.00 22.61 78 ARG A CA 1
ATOM 581 C C . ARG A 1 102 ? -34.538 -22.912 -3.050 1.00 24.92 78 ARG A C 1
ATOM 582 O O . ARG A 1 102 ? -34.439 -21.766 -3.528 1.00 22.40 78 ARG A O 1
ATOM 590 N N . GLU A 1 103 ? -35.385 -23.839 -3.510 1.00 22.78 79 GLU A N 1
ATOM 591 C CA . GLU A 1 103 ? -36.191 -23.636 -4.733 1.00 24.24 79 GLU A CA 1
ATOM 592 C C . GLU A 1 103 ? -37.702 -23.602 -4.502 1.00 23.20 79 GLU A C 1
ATOM 593 O O . GLU A 1 103 ? -38.468 -23.646 -5.449 1.00 23.99 79 GLU A O 1
ATOM 599 N N . VAL A 1 104 ? -38.139 -23.663 -3.248 1.00 24.42 80 VAL A N 1
ATOM 600 C CA . VAL A 1 104 ? -39.540 -23.584 -2.878 1.00 26.68 80 VAL A CA 1
ATOM 601 C C . VAL A 1 104 ? -39.702 -22.613 -1.727 1.00 23.90 80 VAL A C 1
ATOM 602 O O . VAL A 1 104 ? -38.728 -22.320 -1.009 1.00 23.67 80 VAL A O 1
ATOM 606 N N . ASP A 1 105 ? -40.935 -22.182 -1.498 1.00 22.50 81 ASP A N 1
ATOM 607 C CA . ASP A 1 105 ? -41.230 -21.307 -0.360 1.00 23.75 81 ASP A CA 1
ATOM 608 C C . ASP A 1 105 ? -41.485 -22.097 0.874 1.00 25.46 81 ASP A C 1
ATOM 609 O O . ASP A 1 105 ? -42.012 -23.186 0.817 1.00 28.17 81 ASP A O 1
ATOM 614 N N . ILE A 1 106 ? -41.030 -21.587 1.999 1.00 24.18 82 ILE A N 1
ATOM 615 C CA . ILE A 1 106 ? -41.146 -22.265 3.273 1.00 28.10 82 ILE A CA 1
ATOM 616 C C . ILE A 1 106 ? -41.715 -21.270 4.289 1.00 30.43 82 ILE A C 1
ATOM 617 O O . ILE A 1 106 ? -41.367 -20.056 4.241 1.00 22.99 82 ILE A O 1
ATOM 622 N N . TYR A 1 107 ? -42.568 -21.789 5.162 1.00 32.37 83 TYR A N 1
ATOM 623 C CA . TYR A 1 107 ? -43.167 -21.069 6.276 1.00 37.05 83 TYR A CA 1
ATOM 624 C C . TYR A 1 107 ? -42.732 -21.647 7.615 1.00 43.38 83 TYR A C 1
ATOM 625 O O . TYR A 1 107 ? -42.438 -22.840 7.722 1.00 38.92 83 TYR A O 1
ATOM 634 N N . GLN A 1 108 ? -42.635 -20.785 8.625 1.00 44.63 84 GLN A N 1
ATOM 635 C CA . GLN A 1 108 ? -42.610 -21.202 10.046 1.00 42.89 84 GLN A CA 1
ATOM 636 C C . GLN A 1 108 ? -43.946 -20.717 10.584 1.00 41.15 84 GLN A C 1
ATOM 637 O O . GLN A 1 108 ? -44.157 -19.533 10.779 1.00 35.75 84 GLN A O 1
ATOM 643 N N . GLY A 1 109 ? -44.910 -21.619 10.646 1.00 41.70 85 GLY A N 1
ATOM 644 C CA . GLY A 1 109 ? -46.248 -21.264 11.015 1.00 41.20 85 GLY A CA 1
ATOM 645 C C . GLY A 1 109 ? -46.881 -20.570 9.852 1.00 42.88 85 GLY A C 1
ATOM 646 O O . GLY A 1 109 ? -46.886 -21.109 8.752 1.00 44.54 85 GLY A O 1
ATOM 647 N N . ASP A 1 110 ? -47.402 -19.368 10.093 1.00 44.51 86 ASP A N 1
ATOM 648 C CA . ASP A 1 110 ? -47.973 -18.490 9.037 1.00 43.70 86 ASP A CA 1
ATOM 649 C C . ASP A 1 110 ? -46.996 -17.409 8.516 1.00 35.17 86 ASP A C 1
ATOM 650 O O . ASP A 1 110 ? -47.389 -16.567 7.708 1.00 41.80 86 ASP A O 1
ATOM 655 N N . THR A 1 111 ? -45.735 -17.457 8.930 1.00 29.62 87 THR A N 1
ATOM 656 C CA . THR A 1 111 ? -44.738 -16.464 8.557 1.00 29.70 87 THR A CA 1
ATOM 657 C C . THR A 1 111 ? -43.818 -17.052 7.507 1.00 29.33 87 THR A C 1
ATOM 658 O O . THR A 1 111 ? -43.136 -18.046 7.781 1.00 25.00 87 THR A O 1
ATOM 662 N N . PRO A 1 112 ? -43.802 -16.455 6.314 1.00 27.94 88 PRO A N 1
ATOM 663 C CA . PRO A 1 112 ? -42.949 -16.944 5.249 1.00 27.75 88 PRO A CA 1
ATOM 664 C C . PRO A 1 112 ? -41.505 -16.438 5.414 1.00 26.78 88 PRO A C 1
ATOM 665 O O . PRO A 1 112 ? -41.272 -15.324 5.783 1.00 24.40 88 PRO A O 1
ATOM 669 N N . PHE A 1 113 ? -40.546 -17.284 5.076 1.00 24.13 89 PHE A N 1
ATOM 670 C CA . PHE A 1 113 ? -39.186 -16.849 4.816 1.00 23.08 89 PHE A CA 1
ATOM 671 C C . PHE A 1 113 ? -39.111 -16.215 3.420 1.00 22.03 89 PHE A C 1
ATOM 672 O O . PHE A 1 113 ? -40.103 -16.250 2.664 1.00 21.81 89 PHE A O 1
ATOM 680 N N . CYS A 1 114 ? -37.953 -15.637 3.091 1.00 19.80 90 CYS A N 1
ATOM 681 C CA . CYS A 1 114 ? -37.740 -14.961 1.813 1.00 22.86 90 CYS A CA 1
ATOM 682 C C . CYS A 1 114 ? -38.269 -15.822 0.627 1.00 23.21 90 CYS A C 1
ATOM 683 O O . CYS A 1 114 ? -38.023 -17.038 0.565 1.00 19.74 90 CYS A O 1
ATOM 686 N N . HIS A 1 115 ? -38.972 -15.171 -0.279 1.00 21.56 91 HIS A N 1
ATOM 687 C CA . HIS A 1 115 ? -39.433 -15.830 -1.466 1.00 21.36 91 HIS A CA 1
ATOM 688 C C . HIS A 1 115 ? -38.220 -16.419 -2.203 1.00 19.63 91 HIS A C 1
ATOM 689 O O . HIS A 1 115 ? -37.211 -15.773 -2.344 1.00 17.75 91 HIS A O 1
ATOM 696 N N . PHE A 1 116 ? -38.321 -17.677 -2.626 1.00 20.90 92 PHE A N 1
ATOM 697 C CA . PHE A 1 116 ? -37.145 -18.444 -3.144 1.00 21.62 92 PHE A CA 1
ATOM 698 C C . PHE A 1 116 ? -36.449 -17.766 -4.312 1.00 22.52 92 PHE A C 1
ATOM 699 O O . PHE A 1 116 ? -35.230 -17.765 -4.392 1.00 21.32 92 PHE A O 1
ATOM 707 N N . ALA A 1 117 ? -37.227 -17.112 -5.182 1.00 22.22 93 ALA A N 1
ATOM 708 C CA . ALA A 1 117 ? -36.657 -16.491 -6.355 1.00 22.99 93 ALA A CA 1
ATOM 709 C C . ALA A 1 117 ? -35.873 -15.225 -6.011 1.00 21.44 93 ALA A C 1
ATOM 710 O O . ALA A 1 117 ? -35.175 -14.684 -6.859 1.00 22.04 93 ALA A O 1
ATOM 712 N N . TYR A 1 118 ? -36.038 -14.732 -4.777 1.00 20.67 94 TYR A N 1
ATOM 713 C CA . TYR A 1 118 ? -35.344 -13.563 -4.358 1.00 22.62 94 TYR A CA 1
ATOM 714 C C . TYR A 1 118 ? -34.123 -13.844 -3.506 1.00 22.79 94 TYR A C 1
ATOM 715 O O . TYR A 1 118 ? -33.422 -12.906 -3.141 1.00 22.25 94 TYR A O 1
ATOM 724 N N . ILE A 1 119 ? -33.843 -15.097 -3.227 1.00 21.26 95 ILE A N 1
ATOM 725 C CA . ILE A 1 119 ? -32.808 -15.409 -2.245 1.00 22.13 95 ILE A CA 1
ATOM 726 C C . ILE A 1 119 ? -31.436 -14.936 -2.724 1.00 22.71 95 ILE A C 1
ATOM 727 O O . ILE A 1 119 ? -30.682 -14.382 -1.974 1.00 21.12 95 ILE A O 1
ATOM 732 N N . GLU A 1 120 ? -31.121 -15.180 -3.981 1.00 21.35 96 GLU A N 1
ATOM 733 C CA . GLU A 1 120 ? -29.835 -14.875 -4.475 1.00 23.86 96 GLU A CA 1
ATOM 734 C C . GLU A 1 120 ? -29.633 -13.385 -4.480 1.00 25.10 96 GLU A C 1
ATOM 735 O O . GLU A 1 120 ? -28.602 -12.932 -3.987 1.00 23.86 96 GLU A O 1
ATOM 741 N N . LYS A 1 121 ? -30.622 -12.619 -4.946 1.00 22.12 97 LYS A N 1
ATOM 742 C CA . LYS A 1 121 ? -30.525 -11.165 -4.948 1.00 24.43 97 LYS A CA 1
ATOM 743 C C . LYS A 1 121 ? -30.382 -10.573 -3.484 1.00 22.88 97 LYS A C 1
ATOM 744 O O . LYS A 1 121 ? -29.502 -9.757 -3.211 1.00 22.44 97 LYS A O 1
ATOM 750 N N . GLU A 1 122 ? -31.236 -11.014 -2.586 1.00 22.50 98 GLU A N 1
ATOM 751 C CA . GLU A 1 122 ? -31.202 -10.557 -1.200 1.00 24.57 98 GLU A CA 1
ATOM 752 C C . GLU A 1 122 ? -29.959 -11.021 -0.450 1.00 22.65 98 GLU A C 1
ATOM 753 O O . GLU A 1 122 ? -29.414 -10.255 0.324 1.00 20.16 98 GLU A O 1
ATOM 759 N N . GLY A 1 123 ? -29.533 -12.266 -0.692 1.00 19.71 99 GLY A N 1
ATOM 760 C CA . GLY A 1 123 ? -28.327 -12.803 -0.076 1.00 20.77 99 GLY A CA 1
ATOM 761 C C . GLY A 1 123 ? -27.071 -12.066 -0.499 1.00 21.95 99 GLY A C 1
ATOM 762 O O . GLY A 1 123 ? -26.228 -11.679 0.327 1.00 18.41 99 GLY A O 1
ATOM 763 N N . ASN A 1 124 ? -26.948 -11.845 -1.802 1.00 22.06 100 ASN A N 1
ATOM 764 C CA . ASN A 1 124 ? -25.853 -11.096 -2.287 1.00 23.10 100 ASN A CA 1
ATOM 765 C C . ASN A 1 124 ? -25.824 -9.660 -1.753 1.00 20.50 100 ASN A C 1
ATOM 766 O O . ASN A 1 124 ? -24.766 -9.160 -1.420 1.00 18.08 100 ASN A O 1
ATOM 771 N N . ALA A 1 125 ? -26.970 -9.012 -1.682 1.00 21.34 101 ALA A N 1
ATOM 772 C CA . ALA A 1 125 ? -27.021 -7.631 -1.174 1.00 24.45 101 ALA A CA 1
ATOM 773 C C . ALA A 1 125 ? -26.597 -7.564 0.315 1.00 22.86 101 ALA A C 1
ATOM 774 O O . ALA A 1 125 ? -25.830 -6.689 0.762 1.00 21.89 101 ALA A O 1
ATOM 776 N N . LEU A 1 126 ? -27.093 -8.518 1.056 1.00 21.43 102 LEU A N 1
ATOM 777 C CA . LEU A 1 126 ? -26.749 -8.598 2.476 1.00 22.35 102 LEU A CA 1
ATOM 778 C C . LEU A 1 126 ? -25.279 -8.828 2.714 1.00 20.73 102 LEU A C 1
ATOM 779 O O . LEU A 1 126 ? -24.682 -8.164 3.560 1.00 20.06 102 LEU A O 1
ATOM 784 N N . MET A 1 127 ? -24.698 -9.762 1.955 1.00 20.43 103 MET A N 1
ATOM 785 C CA . MET A 1 127 ? -23.251 -10.030 2.015 1.00 19.44 103 MET A CA 1
ATOM 786 C C . MET A 1 127 ? -22.440 -8.828 1.593 1.00 19.32 103 MET A C 1
ATOM 787 O O . MET A 1 127 ? -21.385 -8.581 2.119 1.00 19.51 103 MET A O 1
ATOM 792 N N . GLN A 1 128 ? -22.913 -8.084 0.593 1.00 20.15 104 GLN A N 1
ATOM 793 C CA . GLN A 1 128 ? -22.255 -6.853 0.194 1.00 23.62 104 GLN A CA 1
ATOM 794 C C . GLN A 1 128 ? -22.220 -5.784 1.362 1.00 24.71 104 GLN A C 1
ATOM 795 O O . GLN A 1 128 ? -21.169 -5.202 1.638 1.00 22.58 104 GLN A O 1
ATOM 801 N N . ASP A 1 129 ? -23.341 -5.606 2.052 1.00 22.90 105 ASP A N 1
ATOM 802 C CA . ASP A 1 129 ? -23.385 -4.722 3.282 1.00 23.77 105 ASP A CA 1
ATOM 803 C C . ASP A 1 129 ? -22.370 -5.215 4.325 1.00 22.41 105 ASP A C 1
ATOM 804 O O . ASP A 1 129 ? -21.647 -4.436 4.880 1.00 22.80 105 ASP A O 1
ATOM 809 N N . LEU A 1 130 ? -22.286 -6.530 4.535 1.00 19.88 106 LEU A N 1
ATOM 810 C CA . LEU A 1 130 ? -21.334 -7.098 5.479 1.00 20.01 106 LEU A CA 1
ATOM 811 C C . LEU A 1 130 ? -19.908 -6.833 5.089 1.00 20.62 106 LEU A C 1
ATOM 812 O O . LEU A 1 130 ? -19.076 -6.492 5.893 1.00 19.39 106 LEU A O 1
ATOM 817 N N . GLU A 1 131 ? -19.625 -6.986 3.803 1.00 23.07 107 GLU A N 1
ATOM 818 C CA . GLU A 1 131 ? -18.306 -6.724 3.284 1.00 20.73 107 GLU A CA 1
ATOM 819 C C . GLU A 1 131 ? -17.971 -5.242 3.445 1.00 22.57 107 GLU A C 1
ATOM 820 O O . GLU A 1 131 ? -16.827 -4.887 3.809 1.00 23.14 107 GLU A O 1
ATOM 826 N N . GLU A 1 132 ? -18.921 -4.363 3.172 1.00 21.66 108 GLU A N 1
ATOM 827 C CA . GLU A 1 132 ? -18.639 -2.946 3.379 1.00 25.37 108 GLU A CA 1
ATOM 828 C C . GLU A 1 132 ? -18.414 -2.603 4.811 1.00 25.72 108 GLU A C 1
ATOM 829 O O . GLU A 1 132 ? -17.761 -1.624 5.070 1.00 27.74 108 GLU A O 1
ATOM 835 N N . GLU A 1 133 ? -18.889 -3.413 5.765 1.00 24.53 109 GLU A N 1
ATOM 836 C CA . GLU A 1 133 ? -18.551 -3.180 7.140 1.00 24.48 109 GLU A CA 1
ATOM 837 C C . GLU A 1 133 ? -17.351 -3.996 7.535 1.00 23.73 109 GLU A C 1
ATOM 838 O O . GLU A 1 133 ? -17.132 -4.199 8.717 1.00 23.04 109 GLU A O 1
ATOM 844 N N . GLY A 1 134 ? -16.552 -4.451 6.591 1.00 21.94 110 GLY A N 1
ATOM 845 C CA . GLY A 1 134 ? -15.326 -5.191 6.902 1.00 20.49 110 GLY A CA 1
ATOM 846 C C . GLY A 1 134 ? -15.513 -6.464 7.723 1.00 18.95 110 GLY A C 1
ATOM 847 O O . GLY A 1 134 ? -14.614 -6.864 8.477 1.00 21.69 110 GLY A O 1
ATOM 848 N N . TYR A 1 135 ? -16.675 -7.101 7.615 1.00 19.63 111 TYR A N 1
ATOM 849 C CA . TYR A 1 135 ? -16.925 -8.390 8.301 1.00 17.99 111 TYR A CA 1
ATOM 850 C C . TYR A 1 135 ? -16.936 -8.178 9.783 1.00 19.23 111 TYR A C 1
ATOM 851 O O . TYR A 1 135 ? -16.616 -9.097 10.516 1.00 19.21 111 TYR A O 1
ATOM 860 N N . LEU A 1 136 ? -17.322 -6.960 10.226 1.00 18.85 112 LEU A N 1
ATOM 861 C CA . LEU A 1 136 ? -17.443 -6.619 11.645 1.00 19.62 112 LEU A CA 1
ATOM 862 C C . LEU A 1 136 ? -16.123 -6.662 12.415 1.00 18.99 112 LEU A C 1
ATOM 863 O O . LEU A 1 136 ? -16.074 -6.748 13.658 1.00 20.67 112 LEU A O 1
ATOM 868 N N . VAL A 1 137 ? -15.011 -6.567 11.695 1.00 21.38 113 VAL A N 1
ATOM 869 C CA . VAL A 1 137 ? -13.696 -6.535 12.334 1.00 23.66 113 VAL A CA 1
ATOM 870 C C . VAL A 1 137 ? -13.477 -5.147 12.994 1.00 23.74 113 VAL A C 1
ATOM 871 O O . VAL A 1 137 ? -13.985 -4.186 12.508 1.00 24.72 113 VAL A O 1
ATOM 875 N N . GLY A 1 138 ? -12.753 -5.120 14.085 1.00 27.49 114 GLY A N 1
ATOM 876 C CA . GLY A 1 138 ? -12.276 -3.867 14.723 1.00 30.45 114 GLY A CA 1
ATOM 877 C C . GLY A 1 138 ? -13.328 -3.166 15.571 1.00 30.99 114 GLY A C 1
ATOM 878 O O . GLY A 1 138 ? -13.260 -1.971 15.724 1.00 30.80 114 GLY A O 1
ATOM 879 N N . LEU A 1 139 ? -14.302 -3.905 16.111 1.00 25.15 115 LEU A N 1
ATOM 880 C CA . LEU A 1 139 ? -15.414 -3.287 16.752 1.00 25.48 115 LEU A CA 1
ATOM 881 C C . LEU A 1 139 ? -15.350 -3.570 18.223 1.00 22.00 115 LEU A C 1
ATOM 882 O O . LEU A 1 139 ? -14.968 -4.670 18.649 1.00 22.63 115 LEU A O 1
ATOM 887 N N . GLU A 1 140 ? -15.772 -2.588 19.025 1.00 19.45 116 GLU A N 1
ATOM 888 C CA . GLU A 1 140 ? -15.940 -2.830 20.484 1.00 19.52 116 GLU A CA 1
ATOM 889 C C . GLU A 1 140 ? -17.153 -3.719 20.675 1.00 18.93 116 GLU A C 1
ATOM 890 O O . GLU A 1 140 ? -18.032 -3.796 19.773 1.00 19.87 116 GLU A O 1
ATOM 896 N N . LYS A 1 141 ? -17.253 -4.375 21.831 1.00 20.05 117 LYS A N 1
ATOM 897 C CA . LYS A 1 141 ? -18.222 -5.408 22.000 1.00 22.40 117 LYS A CA 1
ATOM 898 C C . LYS A 1 141 ? -19.665 -4.976 21.775 1.00 24.67 117 LYS A C 1
ATOM 899 O O . LYS A 1 141 ? -20.411 -5.665 21.051 1.00 22.28 117 LYS A O 1
ATOM 905 N N . ALA A 1 142 ? -20.082 -3.837 22.325 1.00 22.36 118 ALA A N 1
ATOM 906 C CA . ALA A 1 142 ? -21.464 -3.411 22.129 1.00 22.62 118 ALA A CA 1
ATOM 907 C C . ALA A 1 142 ? -21.804 -3.241 20.660 1.00 20.23 118 ALA A C 1
ATOM 908 O O . ALA A 1 142 ? -22.925 -3.601 20.238 1.00 20.12 118 ALA A O 1
ATOM 910 N N . LYS A 1 143 ? -20.891 -2.693 19.885 1.00 20.20 119 LYS A N 1
ATOM 911 C CA . LYS A 1 143 ? -21.179 -2.451 18.451 1.00 23.11 119 LYS A CA 1
ATOM 912 C C . LYS A 1 143 ? -21.191 -3.756 17.660 1.00 20.71 119 LYS A C 1
ATOM 913 O O . LYS A 1 143 ? -21.996 -3.922 16.757 1.00 21.10 119 LYS A O 1
ATOM 919 N N . PHE A 1 144 ? -20.282 -4.657 18.008 1.00 19.73 120 PHE A N 1
ATOM 920 C CA . PHE A 1 144 ? -20.209 -5.993 17.372 1.00 20.46 120 PHE A CA 1
ATOM 921 C C . PHE A 1 144 ? -21.523 -6.744 17.585 1.00 19.62 120 PHE A C 1
ATOM 922 O O . PHE A 1 144 ? -22.133 -7.240 16.642 1.00 17.66 120 PHE A O 1
ATOM 930 N N . VAL A 1 145 ? -21.959 -6.795 18.836 1.00 17.82 121 VAL A N 1
ATOM 931 C CA . VAL A 1 145 ? -23.237 -7.411 19.203 1.00 18.54 121 VAL A CA 1
ATOM 932 C C . VAL A 1 145 ? -24.400 -6.813 18.442 1.00 19.30 121 VAL A C 1
ATOM 933 O O . VAL A 1 145 ? -25.326 -7.541 17.955 1.00 17.66 121 VAL A O 1
ATOM 937 N N . GLU A 1 146 ? -24.440 -5.482 18.369 1.00 20.53 122 GLU A N 1
ATOM 938 C CA . GLU A 1 146 ? -25.522 -4.835 17.656 1.00 21.38 122 GLU A CA 1
ATOM 939 C C . GLU A 1 146 ? -25.529 -5.250 16.138 1.00 19.06 122 GLU A C 1
ATOM 940 O O . GLU A 1 146 ? -26.585 -5.519 15.573 1.00 18.48 122 GLU A O 1
ATOM 946 N N . ARG A 1 147 ? -24.373 -5.184 15.482 1.00 17.29 123 ARG A N 1
ATOM 947 C CA . ARG A 1 147 ? -24.277 -5.474 14.033 1.00 17.52 123 ARG A CA 1
ATOM 948 C C . ARG A 1 147 ? -24.505 -6.955 13.790 1.00 17.87 123 ARG A C 1
ATOM 949 O O . ARG A 1 147 ? -25.222 -7.360 12.851 1.00 19.32 123 ARG A O 1
ATOM 957 N N . LEU A 1 148 ? -23.973 -7.776 14.675 1.00 19.54 124 LEU A N 1
ATOM 958 C CA . LEU A 1 148 ? -24.207 -9.209 14.576 1.00 19.43 124 LEU A CA 1
ATOM 959 C C . LEU A 1 148 ? -25.677 -9.587 14.683 1.00 20.74 124 LEU A C 1
ATOM 960 O O . LEU A 1 148 ? -26.167 -10.432 13.900 1.00 18.73 124 LEU A O 1
ATOM 965 N N . ALA A 1 149 ? -26.392 -9.030 15.661 1.00 18.91 125 ALA A N 1
ATOM 966 C CA . ALA A 1 149 ? -27.821 -9.298 15.730 1.00 18.81 125 ALA A CA 1
ATOM 967 C C . ALA A 1 149 ? -28.557 -8.911 14.454 1.00 17.99 125 ALA A C 1
ATOM 968 O O . ALA A 1 149 ? -29.433 -9.629 14.004 1.00 17.22 125 ALA A O 1
ATOM 970 N N . HIS A 1 150 ? -28.208 -7.762 13.904 1.00 17.41 126 HIS A N 1
ATOM 971 C CA . HIS A 1 150 ? -28.770 -7.298 12.666 1.00 18.62 126 HIS A CA 1
ATOM 972 C C . HIS A 1 150 ? -28.546 -8.268 11.504 1.00 17.79 126 HIS A C 1
ATOM 973 O O . HIS A 1 150 ? -29.489 -8.696 10.871 1.00 18.59 126 HIS A O 1
ATOM 980 N N . TYR A 1 151 ? -27.297 -8.656 11.277 1.00 17.31 127 TYR A N 1
ATOM 981 C CA . TYR A 1 151 ? -26.973 -9.565 10.179 1.00 16.64 127 TYR A CA 1
ATOM 982 C C . TYR A 1 151 ? -27.542 -10.938 10.420 1.00 17.45 127 TYR A C 1
ATOM 983 O O . TYR A 1 151 ? -27.992 -11.587 9.452 1.00 17.64 127 TYR A O 1
ATOM 992 N N . TYR A 1 152 ? -27.547 -11.403 11.678 1.00 16.65 128 TYR A N 1
ATOM 993 C CA . TYR A 1 152 ? -28.098 -12.720 11.995 1.00 18.12 128 TYR A CA 1
ATOM 994 C C . TYR A 1 152 ? -29.582 -12.701 11.650 1.00 19.96 128 TYR A C 1
ATOM 995 O O . TYR A 1 152 ? -30.138 -13.631 10.994 1.00 18.79 128 TYR A O 1
ATOM 1004 N N . CYS A 1 153 ? -30.266 -11.651 12.090 1.00 19.69 129 CYS A N 1
ATOM 1005 C CA . CYS A 1 153 ? -31.709 -11.512 11.817 1.00 18.51 129 CYS A CA 1
ATOM 1006 C C . CYS A 1 153 ? -32.068 -11.525 10.298 1.00 18.59 129 CYS A C 1
ATOM 1007 O O . CYS A 1 153 ? -32.992 -12.253 9.887 1.00 18.15 129 CYS A O 1
ATOM 1010 N N . GLU A 1 154 ? -31.287 -10.775 9.507 1.00 17.71 130 GLU A N 1
ATOM 1011 C CA . GLU A 1 154 ? -31.469 -10.685 8.056 1.00 19.26 130 GLU A CA 1
ATOM 1012 C C . GLU A 1 154 ? -31.228 -12.051 7.369 1.00 19.69 130 GLU A C 1
ATOM 1013 O O . GLU A 1 154 ? -32.016 -12.483 6.539 1.00 17.00 130 GLU A O 1
ATOM 1019 N N . ILE A 1 155 ? -30.154 -12.739 7.745 1.00 20.09 131 ILE A N 1
ATOM 1020 C CA . ILE A 1 155 ? -29.908 -14.058 7.161 1.00 20.45 131 ILE A CA 1
ATOM 1021 C C . ILE A 1 155 ? -30.918 -15.096 7.589 1.00 19.22 131 ILE A C 1
ATOM 1022 O O . ILE A 1 155 ? -31.239 -16.000 6.800 1.00 18.59 131 ILE A O 1
ATOM 1027 N N . ASN A 1 156 ? -31.439 -14.966 8.811 1.00 17.62 132 ASN A N 1
ATOM 1028 C CA . ASN A 1 156 ? -32.422 -15.891 9.279 1.00 19.39 132 ASN A CA 1
ATOM 1029 C C . ASN A 1 156 ? -33.731 -15.810 8.442 1.00 20.66 132 ASN A C 1
ATOM 1030 O O . ASN A 1 156 ? -34.329 -16.813 8.110 1.00 18.41 132 ASN A O 1
ATOM 1035 N N . VAL A 1 157 ? -34.144 -14.605 8.093 1.00 19.34 133 VAL A N 1
ATOM 1036 C CA . VAL A 1 157 ? -35.324 -14.418 7.279 1.00 19.55 133 VAL A CA 1
ATOM 1037 C C . VAL A 1 157 ? -35.083 -14.914 5.832 1.00 19.08 133 VAL A C 1
ATOM 1038 O O . VAL A 1 157 ? -36.001 -15.424 5.199 1.00 18.96 133 VAL A O 1
ATOM 1042 N N . LEU A 1 158 ? -33.872 -14.738 5.337 1.00 18.94 134 LEU A N 1
ATOM 1043 C CA . LEU A 1 158 ? -33.452 -15.223 4.038 1.00 20.37 134 LEU A CA 1
ATOM 1044 C C . LEU A 1 158 ? -33.626 -16.731 3.908 1.00 20.34 134 LEU A C 1
ATOM 1045 O O . LEU A 1 158 ? -34.168 -17.195 2.899 1.00 17.60 134 LEU A O 1
ATOM 1050 N N . HIS A 1 159 ? -33.167 -17.450 4.935 1.00 19.06 135 HIS A N 1
ATOM 1051 C CA . HIS A 1 159 ? -33.370 -18.933 5.042 1.00 20.25 135 HIS A CA 1
ATOM 1052 C C . HIS A 1 159 ? -32.949 -19.607 3.708 1.00 17.35 135 HIS A C 1
ATOM 1053 O O . HIS A 1 159 ? -33.733 -20.149 3.014 1.00 16.41 135 HIS A O 1
ATOM 1060 N N . PRO A 1 160 ? -31.677 -19.473 3.356 1.00 17.35 136 PRO A N 1
ATOM 1061 C CA . PRO A 1 160 ? -31.301 -19.729 1.976 1.00 19.50 136 PRO A CA 1
ATOM 1062 C C . PRO A 1 160 ? -31.364 -21.207 1.562 1.00 19.48 136 PRO A C 1
ATOM 1063 O O . PRO A 1 160 ? -31.369 -21.455 0.368 1.00 19.87 136 PRO A O 1
ATOM 1067 N N . PHE A 1 161 ? -31.460 -22.151 2.500 1.00 17.78 137 PHE A N 1
ATOM 1068 C CA . PHE A 1 161 ? -31.446 -23.569 2.135 1.00 19.40 137 PHE A CA 1
ATOM 1069 C C . PHE A 1 161 ? -32.722 -24.259 2.510 1.00 19.97 137 PHE A C 1
ATOM 1070 O O . PHE A 1 161 ? -33.404 -23.849 3.441 1.00 24.25 137 PHE A O 1
ATOM 1078 N N . ARG A 1 162 ? -33.010 -25.377 1.864 1.00 18.94 138 ARG A N 1
ATOM 1079 C CA . ARG A 1 162 ? -34.272 -26.089 2.110 1.00 18.86 138 ARG A CA 1
ATOM 1080 C C . ARG A 1 162 ? -34.305 -26.787 3.458 1.00 21.27 138 ARG A C 1
ATOM 1081 O O . ARG A 1 162 ? -35.373 -26.889 4.063 1.00 20.54 138 ARG A O 1
ATOM 1089 N N . VAL A 1 163 ? -33.163 -27.313 3.897 1.00 19.47 139 VAL A N 1
ATOM 1090 C CA . VAL A 1 163 ? -33.029 -27.921 5.214 1.00 22.76 139 VAL A CA 1
ATOM 1091 C C . VAL A 1 163 ? -31.685 -27.397 5.726 1.00 20.73 139 VAL A C 1
ATOM 1092 O O . VAL A 1 163 ? -30.790 -27.235 4.955 1.00 21.73 139 VAL A O 1
ATOM 1096 N N . GLY A 1 164 ? -31.563 -27.180 7.024 1.00 20.29 140 GLY A N 1
ATOM 1097 C CA . GLY A 1 164 ? -30.281 -26.840 7.668 1.00 21.03 140 GLY A CA 1
ATOM 1098 C C . GLY A 1 164 ? -29.833 -25.407 7.536 1.00 21.23 140 GLY A C 1
ATOM 1099 O O . GLY A 1 164 ? -28.663 -25.105 7.786 1.00 19.55 140 GLY A O 1
ATOM 1100 N N . SER A 1 165 ? -30.732 -24.496 7.097 1.00 19.19 141 SER A N 1
ATOM 1101 C CA . SER A 1 165 ? -30.349 -23.102 7.008 1.00 20.34 141 SER A CA 1
ATOM 1102 C C . SER A 1 165 ? -29.804 -22.583 8.307 1.00 16.73 141 SER A C 1
ATOM 1103 O O . SER A 1 165 ? -28.792 -21.886 8.346 1.00 15.59 141 SER A O 1
ATOM 1106 N N . GLY A 1 166 ? -30.544 -22.833 9.375 1.00 16.70 142 GLY A N 1
ATOM 1107 C CA . GLY A 1 166 ? -30.098 -22.402 10.729 1.00 16.24 142 GLY A CA 1
ATOM 1108 C C . GLY A 1 166 ? -28.671 -22.840 11.097 1.00 15.39 142 GLY A C 1
ATOM 1109 O O . GLY A 1 166 ? -27.846 -22.079 11.624 1.00 15.88 142 GLY A O 1
ATOM 1110 N N . LEU A 1 167 ? -28.389 -24.101 10.820 1.00 16.28 143 LEU A N 1
ATOM 1111 C CA . LEU A 1 167 ? -27.113 -24.694 11.170 1.00 16.28 143 LEU A CA 1
ATOM 1112 C C . LEU A 1 167 ? -25.995 -24.028 10.378 1.00 15.14 143 LEU A C 1
ATOM 1113 O O . LEU A 1 167 ? -24.974 -23.628 10.961 1.00 16.58 143 LEU A O 1
ATOM 1118 N N . ALA A 1 168 ? -26.192 -23.896 9.064 1.00 14.81 144 ALA A N 1
ATOM 1119 C CA . ALA A 1 168 ? -25.172 -23.280 8.209 1.00 15.61 144 ALA A CA 1
ATOM 1120 C C . ALA A 1 168 ? -24.935 -21.817 8.552 1.00 16.04 144 ALA A C 1
ATOM 1121 O O . ALA A 1 168 ? -23.794 -21.413 8.605 1.00 15.88 144 ALA A O 1
ATOM 1123 N N . GLN A 1 169 ? -26.021 -21.086 8.839 1.00 15.77 145 GLN A N 1
ATOM 1124 C CA . GLN A 1 169 ? -25.930 -19.686 9.225 1.00 18.29 145 GLN A CA 1
ATOM 1125 C C . GLN A 1 169 ? -25.119 -19.510 10.495 1.00 16.78 145 GLN A C 1
ATOM 1126 O O . GLN A 1 169 ? -24.322 -18.563 10.631 1.00 18.03 145 GLN A O 1
ATOM 1132 N N . ARG A 1 170 ? -25.376 -20.363 11.476 1.00 16.01 146 ARG A N 1
ATOM 1133 C CA . ARG A 1 170 ? -24.674 -20.219 12.749 1.00 16.51 146 ARG A CA 1
ATOM 1134 C C . ARG A 1 170 ? -23.198 -20.544 12.607 1.00 17.45 146 ARG A C 1
ATOM 1135 O O . ARG A 1 170 ? -22.390 -19.848 13.173 1.00 16.62 146 ARG A O 1
ATOM 1143 N N . ILE A 1 171 ? -22.848 -21.552 11.800 1.00 16.60 147 ILE A N 1
ATOM 1144 C CA . ILE A 1 171 ? -21.423 -21.808 11.542 1.00 15.88 147 ILE A CA 1
ATOM 1145 C C . ILE A 1 171 ? -20.772 -20.603 10.875 1.00 14.87 147 ILE A C 1
ATOM 1146 O O . ILE A 1 171 ? -19.688 -20.174 11.244 1.00 16.65 147 ILE A O 1
ATOM 1151 N N . PHE A 1 172 ? -21.459 -20.042 9.902 1.00 16.35 148 PHE A N 1
ATOM 1152 C CA . PHE A 1 172 ? -20.950 -18.877 9.179 1.00 17.07 148 PHE A CA 1
ATOM 1153 C C . PHE A 1 172 ? -20.597 -17.762 10.196 1.00 18.66 148 PHE A C 1
ATOM 1154 O O . PHE A 1 172 ? -19.518 -17.125 10.119 1.00 16.58 148 PHE A O 1
ATOM 1162 N N . PHE A 1 173 ? -21.513 -17.521 11.134 1.00 17.40 149 PHE A N 1
ATOM 1163 C CA . PHE A 1 173 ? -21.281 -16.451 12.133 1.00 19.40 149 PHE A CA 1
ATOM 1164 C C . PHE A 1 173 ? -20.307 -16.797 13.245 1.00 17.27 149 PHE A C 1
ATOM 1165 O O . PHE A 1 173 ? -19.561 -15.918 13.715 1.00 17.52 149 PHE A O 1
ATOM 1173 N N . GLU A 1 174 ? -20.239 -18.064 13.632 1.00 17.99 150 GLU A N 1
ATOM 1174 C CA . GLU A 1 174 ? -19.206 -18.509 14.574 1.00 17.97 150 GLU A CA 1
ATOM 1175 C C . GLU A 1 174 ? -17.806 -18.246 14.041 1.00 17.16 150 GLU A C 1
ATOM 1176 O O . GLU A 1 174 ? -16.948 -17.730 14.714 1.00 17.55 150 GLU A O 1
ATOM 1182 N N . GLN A 1 175 ? -17.600 -18.576 12.765 1.00 17.66 151 GLN A N 1
ATOM 1183 C CA . GLN A 1 175 ? -16.307 -18.333 12.090 1.00 17.05 151 GLN A CA 1
ATOM 1184 C C . GLN A 1 175 ? -16.048 -16.830 11.950 1.00 17.08 151 GLN A C 1
ATOM 1185 O O . GLN A 1 175 ? -14.944 -16.343 12.223 1.00 16.24 151 GLN A O 1
ATOM 1191 N N . LEU A 1 176 ? -17.074 -16.101 11.507 1.00 16.57 152 LEU A N 1
ATOM 1192 C CA . LEU A 1 176 ? -16.975 -14.651 11.368 1.00 16.86 152 LEU A CA 1
ATOM 1193 C C . LEU A 1 176 ? -16.523 -13.994 12.710 1.00 17.82 152 LEU A C 1
ATOM 1194 O O . LEU A 1 176 ? -15.582 -13.154 12.740 1.00 17.67 152 LEU A O 1
ATOM 1199 N N . ALA A 1 177 ? -17.140 -14.421 13.793 1.00 16.37 153 ALA A N 1
ATOM 1200 C CA . ALA A 1 177 ? -16.816 -13.876 15.094 1.00 17.90 153 ALA A CA 1
ATOM 1201 C C . ALA A 1 177 ? -15.317 -14.017 15.460 1.00 18.05 153 ALA A C 1
ATOM 1202 O O . ALA A 1 177 ? -14.669 -13.052 15.868 1.00 18.10 153 ALA A O 1
ATOM 1204 N N . ILE A 1 178 ? -14.789 -15.206 15.264 1.00 18.12 154 ILE A N 1
ATOM 1205 C CA . ILE A 1 178 ? -13.372 -15.479 15.476 1.00 19.90 154 ILE A CA 1
ATOM 1206 C C . ILE A 1 178 ? -12.473 -14.608 14.613 1.00 20.65 154 ILE A C 1
ATOM 1207 O O . ILE A 1 178 ? -11.536 -14.027 15.154 1.00 19.78 154 ILE A O 1
ATOM 1212 N N . HIS A 1 179 ? -12.777 -14.448 13.305 1.00 18.75 155 HIS A N 1
ATOM 1213 C CA . HIS A 1 179 ? -12.043 -13.499 12.486 1.00 20.74 155 HIS A CA 1
ATOM 1214 C C . HIS A 1 179 ? -12.129 -12.046 13.040 1.00 22.61 155 HIS A C 1
ATOM 1215 O O . HIS A 1 179 ? -11.205 -11.284 12.885 1.00 20.41 155 HIS A O 1
ATOM 1222 N N . ALA A 1 180 ? -13.226 -11.739 13.713 1.00 19.85 156 ALA A N 1
ATOM 1223 C CA . ALA A 1 180 ? -13.479 -10.390 14.282 1.00 21.34 156 ALA A CA 1
ATOM 1224 C C . ALA A 1 180 ? -12.977 -10.187 15.693 1.00 21.80 156 ALA A C 1
ATOM 1225 O O . ALA A 1 180 ? -13.202 -9.103 16.265 1.00 24.05 156 ALA A O 1
ATOM 1227 N N . GLY A 1 181 ? -12.304 -11.183 16.256 1.00 23.24 157 GLY A N 1
ATOM 1228 C CA . GLY A 1 181 ? -11.758 -11.100 17.614 1.00 22.05 157 GLY A CA 1
ATOM 1229 C C . GLY A 1 181 ? -12.739 -11.503 18.721 1.00 23.93 157 GLY A C 1
ATOM 1230 O O . GLY A 1 181 ? -12.431 -11.265 19.878 1.00 24.33 157 GLY A O 1
ATOM 1231 N N . TYR A 1 182 ? -13.829 -12.219 18.385 1.00 21.60 158 TYR A N 1
ATOM 1232 C CA . TYR A 1 182 ? -14.834 -12.649 19.345 1.00 22.04 158 TYR A CA 1
ATOM 1233 C C . TYR A 1 182 ? -15.081 -14.147 19.183 1.00 23.35 158 TYR A C 1
ATOM 1234 O O . TYR A 1 182 ? -14.531 -14.816 18.276 1.00 24.27 158 TYR A O 1
ATOM 1243 N N . GLN A 1 183 ? -15.928 -14.675 20.049 1.00 19.41 159 GLN A N 1
ATOM 1244 C CA . GLN A 1 183 ? -16.359 -16.057 19.955 1.00 22.36 159 GLN A CA 1
ATOM 1245 C C . GLN A 1 183 ? -17.790 -16.174 20.392 1.00 20.24 159 GLN A C 1
ATOM 1246 O O . GLN A 1 183 ? -18.193 -15.533 21.353 1.00 22.96 159 GLN A O 1
ATOM 1252 N N . LEU A 1 184 ? -18.521 -17.069 19.740 1.00 18.36 160 LEU A N 1
ATOM 1253 C CA . LEU A 1 184 ? -19.901 -17.300 20.034 1.00 18.34 160 LEU A CA 1
ATOM 1254 C C . LEU A 1 184 ? -20.096 -18.606 20.782 1.00 20.91 160 LEU A C 1
ATOM 1255 O O . LEU A 1 184 ? -19.471 -19.652 20.439 1.00 21.56 160 LEU A O 1
ATOM 1260 N N . SER A 1 185 ? -20.972 -18.576 21.789 1.00 18.97 161 SER A N 1
ATOM 1261 C CA . SER A 1 185 ? -21.496 -19.807 22.399 1.00 20.31 161 SER A CA 1
ATOM 1262 C C . SER A 1 185 ? -23.010 -19.787 22.398 1.00 19.72 161 SER A C 1
ATOM 1263 O O . SER A 1 185 ? -23.586 -18.853 22.919 1.00 21.83 161 SER A O 1
ATOM 1266 N N . TRP A 1 186 ? -23.642 -20.841 21.899 1.00 18.63 162 TRP A N 1
ATOM 1267 C CA . TRP A 1 186 ? -25.106 -20.985 21.857 1.00 19.13 162 TRP A CA 1
ATOM 1268 C C . TRP A 1 186 ? -25.654 -21.662 23.142 1.00 22.83 162 TRP A C 1
ATOM 1269 O O . TRP A 1 186 ? -26.836 -21.785 23.283 1.00 22.01 162 TRP A O 1
ATOM 1280 N N . GLN A 1 187 ? -24.753 -22.065 24.045 1.00 26.29 163 GLN A N 1
ATOM 1281 C CA . GLN A 1 187 ? -25.090 -22.844 25.261 1.00 32.10 163 GLN A CA 1
ATOM 1282 C C . GLN A 1 187 ? -26.075 -22.056 26.139 1.00 30.23 163 GLN A C 1
ATOM 1283 O O . GLN A 1 187 ? -25.886 -20.836 26.357 1.00 29.00 163 GLN A O 1
ATOM 1289 N N . GLY A 1 188 ? -27.152 -22.702 26.545 1.00 29.88 164 GLY A N 1
ATOM 1290 C CA . GLY A 1 188 ? -28.063 -22.093 27.524 1.00 32.46 164 GLY A CA 1
ATOM 1291 C C . GLY A 1 188 ? -29.047 -21.068 26.988 1.00 35.88 164 GLY A C 1
ATOM 1292 O O . GLY A 1 188 ? -29.682 -20.386 27.756 1.00 38.75 164 GLY A O 1
ATOM 1293 N N . ILE A 1 189 ? -29.152 -20.939 25.669 1.00 35.49 165 ILE A N 1
ATOM 1294 C CA . ILE A 1 189 ? -30.128 -20.108 25.039 1.00 31.96 165 ILE A CA 1
ATOM 1295 C C . ILE A 1 189 ? -31.301 -21.027 24.816 1.00 31.43 165 ILE A C 1
ATOM 1296 O O . ILE A 1 189 ? -31.214 -22.071 24.181 1.00 36.19 165 ILE A O 1
ATOM 1301 N N . GLU A 1 190 ? -32.423 -20.617 25.315 1.00 30.66 166 GLU A N 1
ATOM 1302 C CA . GLU A 1 190 ? -33.676 -21.390 25.119 1.00 35.45 166 GLU A CA 1
ATOM 1303 C C . GLU A 1 190 ? -34.224 -21.247 23.742 1.00 32.75 166 GLU A C 1
ATOM 1304 O O . GLU A 1 190 ? -34.251 -20.147 23.174 1.00 31.25 166 GLU A O 1
ATOM 1310 N N . LYS A 1 191 ? -34.679 -22.345 23.153 1.00 31.95 167 LYS A N 1
ATOM 1311 C CA . LYS A 1 191 ? -35.172 -22.305 21.799 1.00 31.77 167 LYS A CA 1
ATOM 1312 C C . LYS A 1 191 ? -36.372 -21.344 21.545 1.00 34.64 167 LYS A C 1
ATOM 1313 O O . LYS A 1 191 ? -36.467 -20.697 20.500 1.00 28.38 167 LYS A O 1
ATOM 1319 N N . GLU A 1 192 ? -37.327 -21.345 22.459 1.00 31.49 168 GLU A N 1
ATOM 1320 C CA . GLU A 1 192 ? -38.485 -20.493 22.370 1.00 35.78 168 GLU A CA 1
ATOM 1321 C C . GLU A 1 192 ? -38.061 -19.012 22.389 1.00 28.97 168 GLU A C 1
ATOM 1322 O O . GLU A 1 192 ? -38.489 -18.281 21.533 1.00 32.68 168 GLU A O 1
ATOM 1328 N N . ALA A 1 193 ? -37.170 -18.659 23.301 1.00 27.27 169 ALA A N 1
ATOM 1329 C CA . ALA A 1 193 ? -36.628 -17.338 23.354 1.00 28.23 169 ALA A CA 1
ATOM 1330 C C . ALA A 1 193 ? -35.870 -16.977 22.094 1.00 26.99 169 ALA A C 1
ATOM 1331 O O . ALA A 1 193 ? -36.057 -15.875 21.561 1.00 23.36 169 ALA A O 1
ATOM 1333 N N . TRP A 1 194 ? -35.130 -17.942 21.549 1.00 26.06 170 TRP A N 1
ATOM 1334 C CA . TRP A 1 194 ? -34.388 -17.744 20.336 1.00 23.93 170 TRP A CA 1
ATOM 1335 C C . TRP A 1 194 ? -35.313 -17.451 19.176 1.00 24.06 170 TRP A C 1
ATOM 1336 O O . TRP A 1 194 ? -35.122 -16.449 18.461 1.00 22.72 170 TRP A O 1
ATOM 1347 N N . ASN A 1 195 ? -36.316 -18.295 18.960 1.00 25.55 171 ASN A N 1
ATOM 1348 C CA . ASN A 1 195 ? -37.230 -18.109 17.826 1.00 27.64 171 ASN A CA 1
ATOM 1349 C C . ASN A 1 195 ? -38.046 -16.807 17.987 1.00 26.29 171 ASN A C 1
ATOM 1350 O O . ASN A 1 195 ? -38.256 -16.115 17.010 1.00 24.53 171 ASN A O 1
ATOM 1355 N N . GLN A 1 196 ? -38.453 -16.494 19.212 1.00 25.55 172 GLN A N 1
ATOM 1356 C CA . GLN A 1 196 ? -39.237 -15.253 19.437 1.00 32.57 172 GLN A CA 1
ATOM 1357 C C . GLN A 1 196 ? -38.372 -14.038 19.150 1.00 25.74 172 GLN A C 1
ATOM 1358 O O . GLN A 1 196 ? -38.831 -13.071 18.545 1.00 26.71 172 GLN A O 1
ATOM 1364 N N . ALA A 1 197 ? -37.111 -14.100 19.568 1.00 21.96 173 ALA A N 1
ATOM 1365 C CA . ALA A 1 197 ? -36.177 -12.994 19.304 1.00 22.16 173 ALA A CA 1
ATOM 1366 C C . ALA A 1 197 ? -35.965 -12.761 17.819 1.00 20.03 173 ALA A C 1
ATOM 1367 O O . ALA A 1 197 ? -35.919 -11.607 17.335 1.00 19.09 173 ALA A O 1
ATOM 1369 N N . ASN A 1 198 ? -35.766 -13.844 17.073 1.00 20.44 174 ASN A N 1
ATOM 1370 C CA . ASN A 1 198 ? -35.622 -13.720 15.624 1.00 19.16 174 ASN A CA 1
ATOM 1371 C C . ASN A 1 198 ? -36.859 -13.139 14.921 1.00 20.20 174 ASN A C 1
ATOM 1372 O O . ASN A 1 198 ? -36.751 -12.316 14.020 1.00 17.54 174 ASN A O 1
ATOM 1377 N N . GLN A 1 199 ? -38.015 -13.591 15.367 1.00 24.65 175 GLN A N 1
ATOM 1378 C CA . GLN A 1 199 ? -39.291 -13.118 14.799 1.00 26.55 175 GLN A CA 1
ATOM 1379 C C . GLN A 1 199 ? -39.503 -11.663 15.114 1.00 24.41 175 GLN A C 1
ATOM 1380 O O . GLN A 1 199 ? -39.874 -10.915 14.257 1.00 22.13 175 GLN A O 1
ATOM 1386 N N A SER A 1 200 ? -39.297 -11.265 16.365 0.60 22.39 176 SER A N 1
ATOM 1387 N N B SER A 1 200 ? -39.311 -11.275 16.367 0.40 23.45 176 SER A N 1
ATOM 1388 C CA A SER A 1 200 ? -39.438 -9.832 16.719 0.60 21.55 176 SER A CA 1
ATOM 1389 C CA B SER A 1 200 ? -39.486 -9.870 16.733 0.40 23.20 176 SER A CA 1
ATOM 1390 C C A SER A 1 200 ? -38.485 -8.988 15.953 0.60 20.69 176 SER A C 1
ATOM 1391 C C B SER A 1 200 ? -38.489 -8.993 15.984 0.40 21.67 176 SER A C 1
ATOM 1392 O O A SER A 1 200 ? -38.808 -7.868 15.567 0.60 19.43 176 SER A O 1
ATOM 1393 O O B SER A 1 200 ? -38.816 -7.878 15.586 0.40 20.87 176 SER A O 1
ATOM 1398 N N . GLY A 1 201 ? -37.269 -9.494 15.786 1.00 20.99 177 GLY A N 1
ATOM 1399 C CA . GLY A 1 201 ? -36.254 -8.783 15.033 1.00 18.89 177 GLY A CA 1
ATOM 1400 C C . GLY A 1 201 ? -36.673 -8.586 13.576 1.00 20.23 177 GLY A C 1
ATOM 1401 O O . GLY A 1 201 ? -36.490 -7.496 13.045 1.00 19.67 177 GLY A O 1
ATOM 1402 N N . ALA A 1 202 ? -37.281 -9.610 12.968 1.00 20.09 178 ALA A N 1
ATOM 1403 C CA . ALA A 1 202 ? -37.671 -9.555 11.559 1.00 21.00 178 ALA A CA 1
ATOM 1404 C C . ALA A 1 202 ? -38.800 -8.523 11.384 1.00 21.92 178 ALA A C 1
ATOM 1405 O O . ALA A 1 202 ? -38.948 -7.921 10.330 1.00 23.12 178 ALA A O 1
ATOM 1407 N N . MET A 1 203 ? -39.573 -8.319 12.446 1.00 21.23 179 MET A N 1
ATOM 1408 C CA . MET A 1 203 ? -40.680 -7.341 12.457 1.00 24.63 179 MET A CA 1
ATOM 1409 C C . MET A 1 203 ? -40.240 -5.954 12.846 1.00 25.17 179 MET A C 1
ATOM 1410 O O . MET A 1 203 ? -41.012 -5.027 12.772 1.00 29.02 179 MET A O 1
ATOM 1415 N N . GLY A 1 204 ? -38.978 -5.751 13.213 1.00 26.02 180 GLY A N 1
ATOM 1416 C CA . GLY A 1 204 ? -38.461 -4.415 13.448 1.00 26.58 180 GLY A CA 1
ATOM 1417 C C . GLY A 1 204 ? -38.011 -4.067 14.884 1.00 26.60 180 GLY A C 1
ATOM 1418 O O . GLY A 1 204 ? -37.656 -2.914 15.149 1.00 29.37 180 GLY A O 1
ATOM 1419 N N . ASP A 1 205 ? -37.960 -5.050 15.778 1.00 21.83 181 ASP A N 1
ATOM 1420 C CA . ASP A 1 205 ? -37.427 -4.838 17.111 1.00 18.67 181 ASP A CA 1
ATOM 1421 C C . ASP A 1 205 ? -36.406 -5.901 17.409 1.00 17.82 181 ASP A C 1
ATOM 1422 O O . ASP A 1 205 ? -36.732 -7.044 17.818 1.00 18.84 181 ASP A O 1
ATOM 1427 N N . LEU A 1 206 ? -35.173 -5.496 17.312 1.00 17.34 182 LEU A N 1
ATOM 1428 C CA . LEU A 1 206 ? -33.998 -6.351 17.524 1.00 18.00 182 LEU A CA 1
ATOM 1429 C C . LEU A 1 206 ? -33.593 -6.419 19.013 1.00 17.47 182 LEU A C 1
ATOM 1430 O O . LEU A 1 206 ? -32.599 -7.060 19.338 1.00 17.11 182 LEU A O 1
ATOM 1435 N N . THR A 1 207 ? -34.350 -5.782 19.905 1.00 17.41 183 THR A N 1
ATOM 1436 C CA . THR A 1 207 ? -34.014 -5.792 21.329 1.00 17.45 183 THR A CA 1
ATOM 1437 C C . THR A 1 207 ? -33.745 -7.212 21.874 1.00 17.26 183 THR A C 1
ATOM 1438 O O . THR A 1 207 ? -32.683 -7.451 22.463 1.00 17.17 183 THR A O 1
ATOM 1442 N N . ALA A 1 208 ? -34.689 -8.099 21.715 1.00 17.48 184 ALA A N 1
ATOM 1443 C CA . ALA A 1 208 ? -34.521 -9.431 22.231 1.00 20.80 184 ALA A CA 1
ATOM 1444 C C . ALA A 1 208 ? -33.343 -10.205 21.626 1.00 19.46 184 ALA A C 1
ATOM 1445 O O . ALA A 1 208 ? -32.581 -10.871 22.336 1.00 19.24 184 ALA A O 1
ATOM 1447 N N . LEU A 1 209 ? -33.145 -10.083 20.309 1.00 18.23 185 LEU A N 1
ATOM 1448 C CA . LEU A 1 209 ? -32.010 -10.786 19.678 1.00 16.15 185 LEU A CA 1
ATOM 1449 C C . LEU A 1 209 ? -30.683 -10.211 20.057 1.00 17.73 185 LEU A C 1
ATOM 1450 O O . LEU A 1 209 ? -29.734 -10.944 20.341 1.00 19.35 185 LEU A O 1
ATOM 1455 N N . GLN A 1 210 ? -30.597 -8.886 20.173 1.00 17.48 186 GLN A N 1
ATOM 1456 C CA . GLN A 1 210 ? -29.387 -8.241 20.709 1.00 20.44 186 GLN A CA 1
ATOM 1457 C C . GLN A 1 210 ? -29.072 -8.653 22.163 1.00 19.30 186 GLN A C 1
ATOM 1458 O O . GLN A 1 210 ? -27.898 -8.875 22.555 1.00 19.61 186 GLN A O 1
ATOM 1464 N N A MET A 1 211 ? -30.108 -8.786 22.973 0.50 19.17 187 MET A N 1
ATOM 1465 N N B MET A 1 211 ? -30.116 -8.794 22.960 0.50 19.70 187 MET A N 1
ATOM 1466 C CA A MET A 1 211 ? -29.949 -9.289 24.378 0.50 20.11 187 MET A CA 1
ATOM 1467 C CA B MET A 1 211 ? -29.999 -9.322 24.346 0.50 21.00 187 MET A CA 1
ATOM 1468 C C A MET A 1 211 ? -29.340 -10.702 24.386 0.50 20.02 187 MET A C 1
ATOM 1469 C C B MET A 1 211 ? -29.336 -10.700 24.369 0.50 20.50 187 MET A C 1
ATOM 1470 O O A MET A 1 211 ? -28.439 -10.982 25.166 0.50 18.99 187 MET A O 1
ATOM 1471 O O B MET A 1 211 ? -28.436 -10.969 25.160 0.50 19.46 187 MET A O 1
ATOM 1480 N N . ILE A 1 212 ? -29.816 -11.568 23.490 1.00 19.37 188 ILE A N 1
ATOM 1481 C CA . ILE A 1 212 ? -29.263 -12.924 23.351 1.00 18.79 188 ILE A CA 1
ATOM 1482 C C . ILE A 1 212 ? -27.820 -12.867 22.914 1.00 19.40 188 ILE A C 1
ATOM 1483 O O . ILE A 1 212 ? -26.932 -13.470 23.551 1.00 17.46 188 ILE A O 1
ATOM 1488 N N . PHE A 1 213 ? -27.541 -12.060 21.894 1.00 19.86 189 PHE A N 1
ATOM 1489 C CA . PHE A 1 213 ? -26.169 -11.901 21.440 1.00 20.58 189 PHE A CA 1
ATOM 1490 C C . PHE A 1 213 ? -25.190 -11.270 22.436 1.00 21.01 189 PHE A C 1
ATOM 1491 O O . PHE A 1 213 ? -24.003 -11.650 22.443 1.00 20.11 189 PHE A O 1
ATOM 1499 N N . SER A 1 214 ? -25.667 -10.387 23.307 1.00 22.35 190 SER A N 1
ATOM 1500 C CA . SER A 1 214 ? -24.804 -9.896 24.396 1.00 23.31 190 SER A CA 1
ATOM 1501 C C . SER A 1 214 ? -24.277 -11.012 25.285 1.00 22.20 190 SER A C 1
ATOM 1502 O O . SER A 1 214 ? -23.145 -10.931 25.788 1.00 23.00 190 SER A O 1
ATOM 1505 N N . LYS A 1 215 ? -25.075 -12.043 25.472 1.00 22.53 191 LYS A N 1
ATOM 1506 C CA . LYS A 1 215 ? -24.665 -13.257 26.181 1.00 23.25 191 LYS A CA 1
ATOM 1507 C C . LYS A 1 215 ? -23.867 -14.249 25.337 1.00 22.40 191 LYS A C 1
ATOM 1508 O O . LYS A 1 215 ? -22.932 -14.852 25.868 1.00 20.79 191 LYS A O 1
ATOM 1514 N N . VAL A 1 216 ? -24.260 -14.471 24.073 1.00 17.79 192 VAL A N 1
ATOM 1515 C CA . VAL A 1 216 ? -23.588 -15.401 23.200 1.00 18.91 192 VAL A CA 1
ATOM 1516 C C . VAL A 1 216 ? -22.130 -14.973 22.941 1.00 19.60 192 VAL A C 1
ATOM 1517 O O . VAL A 1 216 ? -21.219 -15.818 22.798 1.00 19.90 192 VAL A O 1
ATOM 1521 N N . VAL A 1 217 ? -21.913 -13.653 22.804 1.00 19.34 193 VAL A N 1
ATOM 1522 C CA . VAL A 1 217 ? -20.640 -13.138 22.426 1.00 17.99 193 VAL A CA 1
ATOM 1523 C C . VAL A 1 217 ? -19.707 -13.015 23.645 1.00 21.20 193 VAL A C 1
ATOM 1524 O O . VAL A 1 217 ? -20.069 -12.384 24.642 1.00 18.80 193 VAL A O 1
ATOM 1528 N N . SER A 1 218 ? -18.478 -13.527 23.525 1.00 20.82 194 SER A N 1
ATOM 1529 C CA . SER A 1 218 ? -17.381 -13.111 24.431 1.00 23.07 194 SER A CA 1
ATOM 1530 C C . SER A 1 218 ? -16.143 -12.870 23.615 1.00 24.53 194 SER A C 1
ATOM 1531 O O . SER A 1 218 ? -16.112 -13.116 22.397 1.00 22.27 194 SER A O 1
ATOM 1534 N N . GLU A 1 219 ? -15.128 -12.338 24.267 1.00 26.35 195 GLU A N 1
ATOM 1535 C CA . GLU A 1 219 ? -13.812 -12.085 23.638 1.00 32.43 195 GLU A CA 1
ATOM 1536 C C . GLU A 1 219 ? -13.099 -13.374 23.171 1.00 33.09 195 GLU A C 1
ATOM 1537 O O . GLU A 1 219 ? -13.076 -14.316 23.934 1.00 33.59 195 GLU A O 1
ATOM 1543 N N . ALA A 1 220 ? -12.460 -13.360 21.984 1.00 33.58 196 ALA A N 1
ATOM 1544 C CA . ALA A 1 220 ? -11.848 -14.576 21.397 1.00 37.87 196 ALA A CA 1
ATOM 1545 C C . ALA A 1 220 ? -10.761 -15.103 22.320 1.00 42.82 196 ALA A C 1
ATOM 1546 O O . ALA A 1 220 ? -9.890 -14.341 22.706 1.00 43.35 196 ALA A O 1
ATOM 1548 N N . GLY A 1 221 ? -10.822 -16.392 22.681 1.00 52.06 197 GLY A N 1
ATOM 1549 C CA . GLY A 1 221 ? -9.837 -16.993 23.612 1.00 56.83 197 GLY A CA 1
ATOM 1550 C C . GLY A 1 221 ? -10.119 -16.823 25.110 1.00 64.83 197 GLY A C 1
ATOM 1551 O O . GLY A 1 221 ? -9.652 -17.647 25.901 1.00 66.62 197 GLY A O 1
ATOM 1552 N N . GLU A 1 222 ? -10.832 -15.754 25.510 1.00 76.87 198 GLU A N 1
ATOM 1553 C CA . GLU A 1 222 ? -11.503 -15.654 26.855 1.00 80.62 198 GLU A CA 1
ATOM 1554 C C . GLU A 1 222 ? -12.236 -16.982 27.159 1.00 81.68 198 GLU A C 1
ATOM 1555 O O . GLU A 1 222 ? -12.188 -17.507 28.271 1.00 87.02 198 GLU A O 1
ATOM 1561 N N . LYS B 2 16 ? -6.382 -14.344 20.221 1.00 76.16 3 LYS B N 1
ATOM 1562 C CA . LYS B 2 16 ? -6.276 -15.322 19.125 1.00 61.78 3 LYS B CA 1
ATOM 1563 C C . LYS B 2 16 ? -6.189 -14.572 17.828 1.00 57.42 3 LYS B C 1
ATOM 1564 O O . LYS B 2 16 ? -6.976 -14.802 16.958 1.00 69.37 3 LYS B O 1
ATOM 1566 N N A LEU B 2 17 ? -5.232 -13.668 17.727 0.50 59.51 4 LEU B N 1
ATOM 1567 N N B LEU B 2 17 ? -5.245 -13.639 17.685 0.50 59.21 4 LEU B N 1
ATOM 1568 C CA A LEU B 2 17 ? -5.119 -12.810 16.567 0.50 54.16 4 LEU B CA 1
ATOM 1569 C CA B LEU B 2 17 ? -5.154 -12.831 16.445 0.50 53.37 4 LEU B CA 1
ATOM 1570 C C A LEU B 2 17 ? -4.476 -13.541 15.350 0.50 50.08 4 LEU B C 1
ATOM 1571 C C B LEU B 2 17 ? -4.500 -13.577 15.302 0.50 50.06 4 LEU B C 1
ATOM 1572 O O A LEU B 2 17 ? -4.847 -13.287 14.188 0.50 45.33 4 LEU B O 1
ATOM 1573 O O B LEU B 2 17 ? -4.851 -13.324 14.139 0.50 44.99 4 LEU B O 1
ATOM 1582 N N . THR B 2 18 ? -3.547 -14.473 15.587 1.00 47.39 5 THR B N 1
ATOM 1583 C CA . THR B 2 18 ? -2.808 -15.113 14.470 1.00 45.95 5 THR B CA 1
ATOM 1584 C C . THR B 2 18 ? -3.656 -16.142 13.720 1.00 46.36 5 THR B C 1
ATOM 1585 O O . THR B 2 18 ? -4.544 -16.695 14.320 1.00 44.01 5 THR B O 1
ATOM 1589 N N . ASP B 2 19 ? -3.417 -16.366 12.425 1.00 41.36 6 ASP B N 1
ATOM 1590 C CA . ASP B 2 19 ? -4.149 -17.398 11.712 1.00 49.18 6 ASP B CA 1
ATOM 1591 C C . ASP B 2 19 ? -4.097 -18.739 12.447 1.00 47.42 6 ASP B C 1
ATOM 1592 O O . ASP B 2 19 ? -5.139 -19.369 12.594 1.00 44.63 6 ASP B O 1
ATOM 1597 N N . LYS B 2 20 ? -2.924 -19.170 12.921 1.00 42.15 7 LYS B N 1
ATOM 1598 C CA . LYS B 2 20 ? -2.816 -20.470 13.642 1.00 42.58 7 LYS B CA 1
ATOM 1599 C C . LYS B 2 20 ? -3.616 -20.449 14.993 1.00 37.83 7 LYS B C 1
ATOM 1600 O O . LYS B 2 20 ? -4.292 -21.396 15.341 1.00 31.99 7 LYS B O 1
ATOM 1606 N N . GLN B 2 21 ? -3.615 -19.328 15.703 1.00 34.12 8 GLN B N 1
ATOM 1607 C CA . GLN B 2 21 ? -4.410 -19.188 16.904 1.00 34.83 8 GLN B CA 1
ATOM 1608 C C . GLN B 2 21 ? -5.936 -19.214 16.638 1.00 30.45 8 GLN B C 1
ATOM 1609 O O . GLN B 2 21 ? -6.668 -19.817 17.394 1.00 29.22 8 GLN B O 1
ATOM 1615 N N . LYS B 2 22 ? -6.371 -18.572 15.566 1.00 26.53 9 LYS B N 1
ATOM 1616 C CA . LYS B 2 22 ? -7.774 -18.548 15.197 1.00 25.92 9 LYS B CA 1
ATOM 1617 C C . LYS B 2 22 ? -8.229 -19.930 14.827 1.00 25.65 9 LYS B C 1
ATOM 1618 O O . LYS B 2 22 ? -9.311 -20.361 15.266 1.00 22.05 9 LYS B O 1
ATOM 1624 N N . SER B 2 23 ? -7.420 -20.635 14.046 1.00 25.95 10 SER B N 1
ATOM 1625 C CA . SER B 2 23 ? -7.717 -22.010 13.673 1.00 27.85 10 SER B CA 1
ATOM 1626 C C . SER B 2 23 ? -7.754 -22.948 14.853 1.00 25.11 10 SER B C 1
ATOM 1627 O O . SER B 2 23 ? -8.644 -23.801 14.937 1.00 25.30 10 SER B O 1
ATOM 1630 N N . ARG B 2 24 ? -6.812 -22.836 15.756 1.00 24.88 11 ARG B N 1
ATOM 1631 C CA . ARG B 2 24 ? -6.882 -23.647 16.980 1.00 28.80 11 ARG B CA 1
ATOM 1632 C C . ARG B 2 24 ? -8.135 -23.327 17.790 1.00 26.21 11 ARG B C 1
ATOM 1633 O O . ARG B 2 24 ? -8.759 -24.217 18.275 1.00 22.57 11 ARG B O 1
ATOM 1641 N N . LEU B 2 25 ? -8.484 -22.063 17.970 1.00 24.08 12 LEU B N 1
ATOM 1642 C CA . LEU B 2 25 ? -9.742 -21.755 18.657 1.00 26.28 12 LEU B CA 1
ATOM 1643 C C . LEU B 2 25 ? -10.956 -22.411 17.997 1.00 22.43 12 LEU B C 1
ATOM 1644 O O . LEU B 2 25 ? -11.831 -22.987 18.684 1.00 23.17 12 LEU B O 1
ATOM 1649 N N . TRP B 2 26 ? -11.013 -22.325 16.675 1.00 21.41 13 TRP B N 1
ATOM 1650 C CA . TRP B 2 26 ? -12.106 -22.865 15.899 1.00 20.68 13 TRP B CA 1
ATOM 1651 C C . TRP B 2 26 ? -12.158 -24.352 16.163 1.00 22.62 13 TRP B C 1
ATOM 1652 O O . TRP B 2 26 ? -13.218 -24.908 16.428 1.00 22.11 13 TRP B O 1
ATOM 1663 N N . GLU B 2 27 ? -11.018 -25.026 16.082 1.00 21.60 14 GLU B N 1
ATOM 1664 C CA . GLU B 2 27 ? -11.021 -26.470 16.290 1.00 24.59 14 GLU B CA 1
ATOM 1665 C C . GLU B 2 27 ? -11.479 -26.880 17.680 1.00 23.53 14 GLU B C 1
ATOM 1666 O O . GLU B 2 27 ? -12.060 -27.955 17.829 1.00 21.89 14 GLU B O 1
ATOM 1672 N N . LEU B 2 28 ? -11.101 -26.098 18.677 1.00 21.55 15 LEU B N 1
ATOM 1673 C CA . LEU B 2 28 ? -11.472 -26.344 20.074 1.00 26.61 15 LEU B CA 1
ATOM 1674 C C . LEU B 2 28 ? -12.976 -26.154 20.278 1.00 24.51 15 LEU B C 1
ATOM 1675 O O . LEU B 2 28 ? -13.525 -26.784 21.125 1.00 21.85 15 LEU B O 1
ATOM 1680 N N . GLN B 2 29 ? -13.633 -25.276 19.509 1.00 21.05 16 GLN B N 1
ATOM 1681 C CA . GLN B 2 29 ? -15.051 -24.961 19.762 1.00 22.79 16 GLN B CA 1
ATOM 1682 C C . GLN B 2 29 ? -16.083 -25.506 18.777 1.00 19.73 16 GLN B C 1
ATOM 1683 O O . GLN B 2 29 ? -17.284 -25.528 19.076 1.00 18.44 16 GLN B O 1
ATOM 1689 N N . ARG B 2 30 ? -15.658 -25.935 17.584 1.00 20.78 17 ARG B N 1
ATOM 1690 C CA . ARG B 2 30 ? -16.627 -26.235 16.537 1.00 19.25 17 ARG B CA 1
ATOM 1691 C C . ARG B 2 30 ? -17.628 -27.312 16.924 1.00 19.17 17 ARG B C 1
ATOM 1692 O O . ARG B 2 30 ? -18.805 -27.218 16.560 1.00 18.37 17 ARG B O 1
ATOM 1700 N N . ASN B 2 31 ? -17.159 -28.372 17.607 1.00 18.73 18 ASN B N 1
ATOM 1701 C CA . ASN B 2 31 ? -18.065 -29.453 17.999 1.00 20.11 18 ASN B CA 1
ATOM 1702 C C . ASN B 2 31 ? -19.074 -29.096 19.144 1.00 20.16 18 ASN B C 1
ATOM 1703 O O . ASN B 2 31 ? -20.242 -29.438 19.063 1.00 19.33 18 ASN B O 1
ATOM 1708 N N . ARG B 2 32 ? -18.585 -28.432 20.174 1.00 19.84 19 ARG B N 1
ATOM 1709 C CA . ARG B 2 32 ? -19.409 -27.834 21.181 1.00 22.70 19 ARG B CA 1
ATOM 1710 C C . ARG B 2 32 ? -20.481 -26.961 20.556 1.00 19.85 19 ARG B C 1
ATOM 1711 O O . ARG B 2 32 ? -21.655 -26.997 20.956 1.00 19.15 19 ARG B O 1
ATOM 1719 N N . ASN B 2 33 ? -20.055 -26.113 19.606 1.00 17.82 20 ASN B N 1
ATOM 1720 C CA . ASN B 2 33 ? -20.976 -25.210 18.939 1.00 16.49 20 ASN B CA 1
ATOM 1721 C C . ASN B 2 33 ? -22.047 -25.952 18.153 1.00 17.42 20 ASN B C 1
ATOM 1722 O O . ASN B 2 33 ? -23.225 -25.631 18.263 1.00 16.80 20 ASN B O 1
ATOM 1727 N N . PHE B 2 34 ? -21.677 -26.984 17.392 1.00 17.37 21 PHE B N 1
ATOM 1728 C CA . PHE B 2 34 ? -22.670 -27.696 16.624 1.00 16.31 21 PHE B CA 1
ATOM 1729 C C . PHE B 2 34 ? -23.736 -28.401 17.502 1.00 19.09 21 PHE B C 1
ATOM 1730 O O . PHE B 2 34 ? -24.910 -28.493 17.138 1.00 19.09 21 PHE B O 1
ATOM 1738 N N . GLN B 2 35 ? -23.294 -28.920 18.657 1.00 19.39 22 GLN B N 1
ATOM 1739 C CA . GLN B 2 35 ? -24.184 -29.532 19.615 1.00 20.59 22 GLN B CA 1
ATOM 1740 C C . GLN B 2 35 ? -25.211 -28.523 20.099 1.00 20.17 22 GLN B C 1
ATOM 1741 O O . GLN B 2 35 ? -26.400 -28.796 20.083 1.00 20.99 22 GLN B O 1
ATOM 1747 N N . ALA B 2 36 ? -24.724 -27.387 20.546 1.00 19.82 23 ALA B N 1
ATOM 1748 C CA . ALA B 2 36 ? -25.579 -26.312 21.029 1.00 20.56 23 ALA B CA 1
ATOM 1749 C C . ALA B 2 36 ? -26.474 -25.705 19.953 1.00 19.89 23 ALA B C 1
ATOM 1750 O O . ALA B 2 36 ? -27.596 -25.294 20.220 1.00 19.65 23 ALA B O 1
ATOM 1752 N N . SER B 2 37 ? -25.971 -25.695 18.721 1.00 18.36 24 SER B N 1
ATOM 1753 C CA . SER B 2 37 ? -26.638 -25.157 17.605 1.00 18.12 24 SER B CA 1
ATOM 1754 C C . SER B 2 37 ? -27.793 -26.044 17.252 1.00 21.45 24 SER B C 1
ATOM 1755 O O . SER B 2 37 ? -28.915 -25.552 16.959 1.00 20.19 24 SER B O 1
ATOM 1758 N N . ARG B 2 38 ? -27.547 -27.352 17.217 1.00 18.61 25 ARG B N 1
ATOM 1759 C CA . ARG B 2 38 ? -28.618 -28.267 17.001 1.00 20.21 25 ARG B CA 1
ATOM 1760 C C . ARG B 2 38 ? -29.698 -28.189 18.094 1.00 20.39 25 ARG B C 1
ATOM 1761 O O . ARG B 2 38 ? -30.866 -28.327 17.770 1.00 21.69 25 ARG B O 1
ATOM 1769 N N . ARG B 2 39 ? -29.306 -27.986 19.350 1.00 21.86 26 ARG B N 1
ATOM 1770 C CA . ARG B 2 39 ? -30.264 -27.793 20.465 1.00 25.62 26 ARG B CA 1
ATOM 1771 C C . ARG B 2 39 ? -31.224 -26.621 20.172 1.00 26.80 26 ARG B C 1
ATOM 1772 O O . ARG B 2 39 ? -32.419 -26.722 20.445 1.00 28.29 26 ARG B O 1
ATOM 1780 N N . LEU B 2 40 ? -30.767 -25.550 19.548 1.00 22.89 27 LEU B N 1
ATOM 1781 C CA . LEU B 2 40 ? -31.659 -24.477 19.141 1.00 26.70 27 LEU B CA 1
ATOM 1782 C C . LEU B 2 40 ? -32.726 -24.895 18.149 1.00 27.73 27 LEU B C 1
ATOM 1783 O O . LEU B 2 40 ? -33.711 -24.213 17.997 1.00 30.97 27 LEU B O 1
ATOM 1788 N N . GLU B 2 41 ? -32.507 -25.974 17.430 1.00 30.50 28 GLU B N 1
ATOM 1789 C CA . GLU B 2 41 ? -33.528 -26.577 16.569 1.00 33.18 28 GLU B CA 1
ATOM 1790 C C . GLU B 2 41 ? -34.394 -27.569 17.363 1.00 31.29 28 GLU B C 1
ATOM 1791 O O . GLU B 2 41 ? -35.212 -28.226 16.787 1.00 43.79 28 GLU B O 1
ATOM 1797 N N . GLY B 2 42 ? -34.227 -27.684 18.666 1.00 32.04 29 GLY B N 1
ATOM 1798 C CA . GLY B 2 42 ? -35.024 -28.621 19.481 1.00 34.51 29 GLY B CA 1
ATOM 1799 C C . GLY B 2 42 ? -34.554 -30.062 19.493 1.00 33.41 29 GLY B C 1
ATOM 1800 O O . GLY B 2 42 ? -35.338 -30.940 19.834 1.00 33.35 29 GLY B O 1
ATOM 1801 N N . VAL B 2 43 ? -33.291 -30.319 19.122 1.00 26.20 30 VAL B N 1
ATOM 1802 C CA . VAL B 2 43 ? -32.775 -31.683 19.065 1.00 26.77 30 VAL B CA 1
ATOM 1803 C C . VAL B 2 43 ? -31.558 -31.794 19.946 1.00 25.89 30 VAL B C 1
ATOM 1804 O O . VAL B 2 43 ? -30.606 -31.013 19.808 1.00 24.87 30 VAL B O 1
ATOM 1808 N N . GLU B 2 44 ? -31.580 -32.779 20.826 1.00 24.22 31 GLU B N 1
ATOM 1809 C CA . GLU B 2 44 ? -30.484 -33.027 21.765 1.00 27.06 31 GLU B CA 1
ATOM 1810 C C . GLU B 2 44 ? -29.604 -34.104 21.203 1.00 27.84 31 GLU B C 1
ATOM 1811 O O . GLU B 2 44 ? -30.040 -35.231 21.071 1.00 27.73 31 GLU B O 1
ATOM 1817 N N . MET B 2 45 ? -28.357 -33.789 20.912 1.00 26.30 32 MET B N 1
ATOM 1818 C CA . MET B 2 45 ? -27.431 -34.778 20.390 1.00 24.55 32 MET B CA 1
ATOM 1819 C C . MET B 2 45 ? -26.226 -34.806 21.281 1.00 23.40 32 MET B C 1
ATOM 1820 O O . MET B 2 45 ? -25.839 -33.765 21.796 1.00 24.49 32 MET B O 1
ATOM 1825 N N . PRO B 2 46 ? -25.610 -35.997 21.494 1.00 22.54 33 PRO B N 1
ATOM 1826 C CA . PRO B 2 46 ? -24.306 -36.042 22.169 1.00 22.81 33 PRO B CA 1
ATOM 1827 C C . PRO B 2 46 ? -23.190 -35.271 21.430 1.00 20.53 33 PRO B C 1
ATOM 1828 O O . PRO B 2 46 ? -23.177 -35.171 20.200 1.00 20.44 33 PRO B O 1
ATOM 1832 N N . LEU B 2 47 ? -22.289 -34.767 22.226 1.00 19.96 34 LEU B N 1
ATOM 1833 C CA . LEU B 2 47 ? -21.101 -34.108 21.774 1.00 22.52 34 LEU B CA 1
ATOM 1834 C C . LEU B 2 47 ? -20.174 -35.051 20.943 1.00 23.65 34 LEU B C 1
ATOM 1835 O O . LEU B 2 47 ? -19.972 -36.206 21.298 1.00 22.65 34 LEU B O 1
ATOM 1840 N N . VAL B 2 48 ? -19.749 -34.575 19.771 1.00 21.96 35 VAL B N 1
ATOM 1841 C CA . VAL B 2 48 ? -18.765 -35.286 18.943 1.00 21.31 35 VAL B CA 1
ATOM 1842 C C . VAL B 2 48 ? -17.416 -34.866 19.425 1.00 21.06 35 VAL B C 1
ATOM 1843 O O . VAL B 2 48 ? -17.121 -33.677 19.505 1.00 21.21 35 VAL B O 1
ATOM 1847 N N . THR B 2 49 ? -16.577 -35.816 19.779 1.00 20.37 36 THR B N 1
ATOM 1848 C CA . THR B 2 49 ? -15.214 -35.504 20.220 1.00 22.12 36 THR B CA 1
ATOM 1849 C C . THR B 2 49 ? -14.136 -36.017 19.271 1.00 22.66 36 THR B C 1
ATOM 1850 O O . THR B 2 49 ? -12.941 -35.915 19.560 1.00 25.48 36 THR B O 1
ATOM 1854 N N . LEU B 2 50 ? -14.558 -36.565 18.149 1.00 22.58 37 LEU B N 1
ATOM 1855 C CA . LEU B 2 50 ? -13.669 -37.134 17.162 1.00 21.35 37 LEU B CA 1
ATOM 1856 C C . LEU B 2 50 ? -12.879 -35.985 16.537 1.00 23.32 37 LEU B C 1
ATOM 1857 O O . LEU B 2 50 ? -13.352 -34.815 16.415 1.00 21.38 37 LEU B O 1
ATOM 1862 N N . THR B 2 51 ? -11.689 -36.337 16.094 1.00 23.99 38 THR B N 1
ATOM 1863 C CA . THR B 2 51 ? -10.873 -35.448 15.248 1.00 23.16 38 THR B CA 1
ATOM 1864 C C . THR B 2 51 ? -11.489 -35.449 13.887 1.00 18.34 38 THR B C 1
ATOM 1865 O O . THR B 2 51 ? -12.367 -36.285 13.570 1.00 18.23 38 THR B O 1
ATOM 1869 N N . ALA B 2 52 ? -11.117 -34.456 13.076 1.00 19.67 39 ALA B N 1
ATOM 1870 C CA . ALA B 2 52 ? -11.661 -34.379 11.667 1.00 20.54 39 ALA B CA 1
ATOM 1871 C C . ALA B 2 52 ? -11.390 -35.685 10.918 1.00 20.21 39 ALA B C 1
ATOM 1872 O O . ALA B 2 52 ? -12.286 -36.241 10.282 1.00 20.64 39 ALA B O 1
ATOM 1874 N N . ALA B 2 53 ? -10.163 -36.224 11.038 1.00 23.37 40 ALA B N 1
ATOM 1875 C CA . ALA B 2 53 ? -9.809 -37.483 10.291 1.00 22.65 40 ALA B CA 1
ATOM 1876 C C . ALA B 2 53 ? -10.641 -38.656 10.794 1.00 21.74 40 ALA B C 1
ATOM 1877 O O . ALA B 2 53 ? -11.168 -39.457 10.023 1.00 20.50 40 ALA B O 1
ATOM 1879 N N . GLU B 2 54 ? -10.876 -38.702 12.102 1.00 19.88 41 GLU B N 1
ATOM 1880 C CA . GLU B 2 54 ? -11.700 -39.793 12.637 1.00 21.40 41 GLU B CA 1
ATOM 1881 C C . GLU B 2 54 ? -13.162 -39.656 12.185 1.00 21.34 41 GLU B C 1
ATOM 1882 O O . GLU B 2 54 ? -13.861 -40.664 11.947 1.00 18.26 41 GLU B O 1
ATOM 1888 N N . ALA B 2 55 ? -13.618 -38.415 12.111 1.00 20.77 42 ALA B N 1
ATOM 1889 C CA . ALA B 2 55 ? -14.996 -38.165 11.677 1.00 21.09 42 ALA B CA 1
ATOM 1890 C C . ALA B 2 55 ? -15.176 -38.574 10.240 1.00 20.42 42 ALA B C 1
ATOM 1891 O O . ALA B 2 55 ? -16.148 -39.280 9.925 1.00 21.50 42 ALA B O 1
ATOM 1893 N N . LEU B 2 56 ? -14.186 -38.288 9.398 1.00 21.05 43 LEU B N 1
ATOM 1894 C CA . LEU B 2 56 ? -14.239 -38.760 7.993 1.00 19.68 43 LEU B CA 1
ATOM 1895 C C . LEU B 2 56 ? -14.268 -40.275 7.837 1.00 19.82 43 LEU B C 1
ATOM 1896 O O . LEU B 2 56 ? -15.038 -40.812 7.019 1.00 20.10 43 LEU B O 1
ATOM 1901 N N . ALA B 2 57 ? -13.484 -40.963 8.668 1.00 22.31 44 ALA B N 1
ATOM 1902 C CA . ALA B 2 57 ? -13.455 -42.428 8.646 1.00 22.08 44 ALA B CA 1
ATOM 1903 C C . ALA B 2 57 ? -14.791 -42.983 9.130 1.00 22.01 44 ALA B C 1
ATOM 1904 O O . ALA B 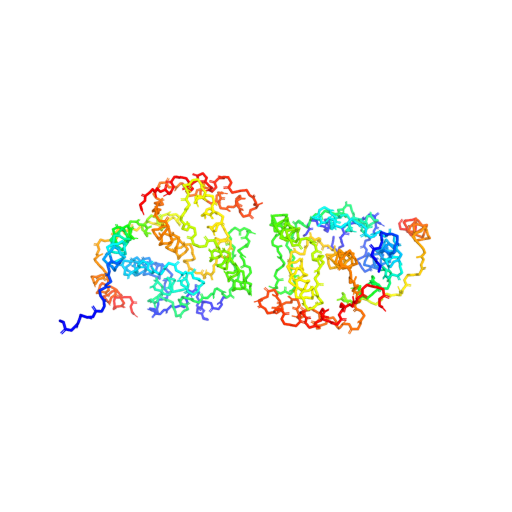2 57 ? -15.323 -43.882 8.527 1.00 23.42 44 ALA B O 1
ATOM 1906 N N . ARG B 2 58 ? -15.383 -42.383 10.176 1.00 20.68 45 ARG B N 1
ATOM 1907 C CA . ARG B 2 58 ? -16.657 -42.815 10.636 1.00 21.68 45 ARG B CA 1
ATOM 1908 C C . ARG B 2 58 ? -17.788 -42.543 9.609 1.00 22.60 45 ARG B C 1
ATOM 1909 O O . ARG B 2 58 ? -18.688 -43.385 9.423 1.00 23.01 45 ARG B O 1
ATOM 1917 N N . LEU B 2 59 ? -17.757 -41.391 8.953 1.00 20.47 46 LEU B N 1
ATOM 1918 C CA . LEU B 2 59 ? -18.679 -41.113 7.843 1.00 21.50 46 LEU B CA 1
ATOM 1919 C C . LEU B 2 59 ? -18.642 -42.183 6.746 1.00 24.35 46 LEU B C 1
ATOM 1920 O O . LEU B 2 59 ? -19.690 -42.576 6.215 1.00 27.94 46 LEU B O 1
ATOM 1925 N N . GLU B 2 60 ? -17.461 -42.639 6.403 1.00 22.91 47 GLU B N 1
ATOM 1926 C CA . GLU B 2 60 ? -17.320 -43.705 5.425 1.00 25.24 47 GLU B CA 1
ATOM 1927 C C . GLU B 2 60 ? -17.997 -45.000 5.874 1.00 26.17 47 GLU B C 1
ATOM 1928 O O . GLU B 2 60 ? -18.732 -45.608 5.095 1.00 25.33 47 GLU B O 1
ATOM 1934 N N . GLU B 2 61 ? -17.826 -45.380 7.144 1.00 27.52 48 GLU B N 1
ATOM 1935 C CA . GLU B 2 61 ? -18.595 -46.496 7.711 1.00 28.90 48 GLU B CA 1
ATOM 1936 C C . GLU B 2 61 ? -20.095 -46.271 7.689 1.00 26.65 48 GLU B C 1
ATOM 1937 O O . GLU B 2 61 ? -20.847 -47.152 7.326 1.00 29.74 48 GLU B O 1
ATOM 1943 N N . LEU B 2 62 ? -20.555 -45.087 8.074 1.00 26.23 49 LEU B N 1
ATOM 1944 C CA . LEU B 2 62 ? -21.975 -44.821 8.035 1.00 24.84 49 LEU B CA 1
ATOM 1945 C C . LEU B 2 62 ? -22.570 -44.864 6.600 1.00 28.04 49 LEU B C 1
ATOM 1946 O O . LEU B 2 62 ? -23.635 -45.437 6.436 1.00 26.47 49 LEU B O 1
ATOM 1951 N N . ARG B 2 63 ? -21.904 -44.253 5.602 1.00 27.07 50 ARG B N 1
ATOM 1952 C CA . ARG B 2 63 ? -22.342 -44.393 4.200 1.00 29.84 50 ARG B CA 1
ATOM 1953 C C . ARG B 2 63 ? -22.481 -45.880 3.811 1.00 35.42 50 ARG B C 1
ATOM 1954 O O . ARG B 2 63 ? -23.507 -46.271 3.243 1.00 33.14 50 ARG B O 1
ATOM 1962 N N . SER B 2 64 ? -21.495 -46.705 4.182 1.00 34.78 51 SER B N 1
ATOM 1963 C CA . SER B 2 64 ? -21.557 -48.186 3.936 1.00 39.99 51 SER B CA 1
ATOM 1964 C C . SER B 2 64 ? -22.743 -48.820 4.597 1.00 39.18 51 SER B C 1
ATOM 1965 O O . SER B 2 64 ? -23.466 -49.582 4.002 1.00 42.75 51 SER B O 1
ATOM 1968 N N . HIS B 2 65 ? -22.980 -48.457 5.834 1.00 41.04 52 HIS B N 1
ATOM 1969 C CA . HIS B 2 65 ? -24.147 -48.910 6.569 1.00 44.34 52 HIS B CA 1
ATOM 1970 C C . HIS B 2 65 ? -25.517 -48.566 5.894 1.00 53.28 52 HIS B C 1
ATOM 1971 O O . HIS B 2 65 ? -26.437 -49.354 6.054 1.00 52.89 52 HIS B O 1
ATOM 1978 N N . TYR B 2 66 ? -25.657 -47.488 5.098 1.00 55.79 53 TYR B N 1
ATOM 1979 C CA . TYR B 2 66 ? -26.947 -47.182 4.364 1.00 52.64 53 TYR B CA 1
ATOM 1980 C C . TYR B 2 66 ? -27.025 -47.574 2.850 1.00 56.96 53 TYR B C 1
ATOM 1981 O O . TYR B 2 66 ? -26.067 -48.091 2.223 1.00 55.52 53 TYR B O 1
ATOM 1990 N N . ASP C 1 34 ? -60.638 -12.740 5.022 1.00 66.85 10 ASP C N 1
ATOM 1991 C CA . ASP C 1 34 ? -59.912 -11.459 4.911 1.00 62.83 10 ASP C CA 1
ATOM 1992 C C . ASP C 1 34 ? -60.472 -10.437 5.984 1.00 58.77 10 ASP C C 1
ATOM 1993 O O . ASP C 1 34 ? -61.636 -10.130 5.990 1.00 64.34 10 ASP C O 1
ATOM 1998 N N . PRO C 1 35 ? -59.632 -9.896 6.892 1.00 53.42 11 PRO C N 1
ATOM 1999 C CA . PRO C 1 35 ? -60.089 -8.793 7.793 1.00 49.99 11 PRO C CA 1
ATOM 2000 C C . PRO C 1 35 ? -60.576 -7.473 7.127 1.00 47.90 11 PRO C C 1
ATOM 2001 O O . PRO C 1 35 ? -61.080 -6.597 7.776 1.00 44.90 11 PRO C O 1
ATOM 2005 N N . TYR C 1 36 ? -60.375 -7.319 5.839 1.00 45.31 12 TYR C N 1
ATOM 2006 C CA . TYR C 1 36 ? -60.879 -6.167 5.096 1.00 38.59 12 TYR C CA 1
ATOM 2007 C C . TYR C 1 36 ? -62.351 -6.330 4.615 1.00 43.49 12 TYR C C 1
ATOM 2008 O O . TYR C 1 36 ? -62.980 -5.364 4.194 1.00 41.05 12 TYR C O 1
ATOM 2017 N N . LEU C 1 37 ? -62.850 -7.566 4.606 1.00 45.35 13 LEU C N 1
ATOM 2018 C CA . LEU C 1 37 ? -64.208 -7.880 4.098 1.00 47.69 13 LEU C CA 1
ATOM 2019 C C . LEU C 1 37 ? -65.257 -7.702 5.151 1.00 48.24 13 LEU C C 1
ATOM 2020 O O . LEU C 1 37 ? -64.958 -7.781 6.345 1.00 52.36 13 LEU C O 1
ATOM 2025 N N . TYR C 1 38 ? -66.489 -7.456 4.730 1.00 50.30 14 TYR C N 1
ATOM 2026 C CA . TYR C 1 38 ? -67.618 -7.569 5.679 1.00 53.59 14 TYR C CA 1
ATOM 2027 C C . TYR C 1 38 ? -67.741 -9.060 6.168 1.00 56.61 14 TYR C C 1
ATOM 2028 O O . TYR C 1 38 ? -67.435 -9.996 5.397 1.00 55.22 14 TYR C O 1
ATOM 2037 N N . PRO C 1 39 ? -68.175 -9.291 7.432 1.00 64.75 15 PRO C N 1
ATOM 2038 C CA . PRO C 1 39 ? -68.406 -10.698 7.867 1.00 67.89 15 PRO C CA 1
ATOM 2039 C C . PRO C 1 39 ? -69.635 -11.413 7.270 1.00 68.68 15 PRO C C 1
ATOM 2040 O O . PRO C 1 39 ? -70.261 -10.957 6.292 1.00 71.22 15 PRO C O 1
ATOM 2044 N N . LEU C 1 41 ? -70.748 -11.291 4.273 1.00 85.10 17 LEU C N 1
ATOM 2045 C CA . LEU C 1 41 ? -70.746 -10.655 2.947 1.00 88.38 17 LEU C CA 1
ATOM 2046 C C . LEU C 1 41 ? -69.392 -10.894 2.273 1.00 86.31 17 LEU C C 1
ATOM 2047 O O . LEU C 1 41 ? -68.610 -11.654 2.818 1.00 104.69 17 LEU C O 1
ATOM 2052 N N . ASP C 1 42 ? -69.128 -10.357 1.077 1.00 79.63 18 ASP C N 1
ATOM 2053 C CA . ASP C 1 42 ? -67.840 -10.578 0.369 1.00 80.10 18 ASP C CA 1
ATOM 2054 C C . ASP C 1 42 ? -67.311 -9.385 -0.516 1.00 73.96 18 ASP C C 1
ATOM 2055 O O . ASP C 1 42 ? -66.718 -9.490 -1.618 1.00 65.87 18 ASP C O 1
ATOM 2060 N N . ILE C 1 43 ? -67.497 -8.217 0.060 1.00 65.67 19 ILE C N 1
ATOM 2061 C CA . ILE C 1 43 ? -67.176 -6.951 -0.540 1.00 53.83 19 ILE C CA 1
ATOM 2062 C C . ILE C 1 43 ? -66.284 -6.426 0.557 1.00 40.59 19 ILE C C 1
ATOM 2063 O O . ILE C 1 43 ? -66.494 -6.744 1.719 1.00 38.18 19 ILE C O 1
ATOM 2068 N N . MET C 1 44 ? -65.344 -5.580 0.193 1.00 38.01 20 MET C N 1
ATOM 2069 C CA . MET C 1 44 ? -64.533 -4.889 1.177 1.00 34.02 20 MET C CA 1
ATOM 2070 C C . MET C 1 44 ? -65.389 -3.927 1.976 1.00 34.25 20 MET C C 1
ATOM 2071 O O . MET C 1 44 ? -66.242 -3.226 1.420 1.00 33.18 20 MET C O 1
ATOM 2076 N N . ARG C 1 45 ? -65.157 -3.892 3.286 1.00 36.24 21 ARG C N 1
ATOM 2077 C CA . ARG C 1 45 ? -65.836 -2.934 4.152 1.00 38.04 21 ARG C CA 1
ATOM 2078 C C . ARG C 1 45 ? -65.442 -1.590 3.660 1.00 31.99 21 ARG C C 1
ATOM 2079 O O . ARG C 1 45 ? -64.277 -1.364 3.285 1.00 33.69 21 ARG C O 1
ATOM 2087 N N . ASN C 1 46 ? -66.412 -0.698 3.607 1.00 27.34 22 ASN C N 1
ATOM 2088 C CA . ASN C 1 46 ? -66.165 0.625 3.101 1.00 29.27 22 ASN C CA 1
ATOM 2089 C C . ASN C 1 46 ? -67.055 1.630 3.778 1.00 29.84 22 ASN C C 1
ATOM 2090 O O . ASN C 1 46 ? -68.151 1.312 4.244 1.00 34.93 22 ASN C O 1
ATOM 2095 N N . ARG C 1 47 ? -66.597 2.863 3.751 1.00 36.45 23 ARG C N 1
ATOM 2096 C CA . ARG C 1 47 ? -67.246 3.961 4.450 1.00 36.26 23 ARG C CA 1
ATOM 2097 C C . ARG C 1 47 ? -68.504 4.443 3.774 1.00 40.38 23 ARG C C 1
ATOM 2098 O O . ARG C 1 47 ? -69.269 5.150 4.384 1.00 34.59 23 ARG C O 1
ATOM 2106 N N . LEU C 1 48 ? -68.740 4.048 2.532 1.00 34.22 24 LEU C N 1
ATOM 2107 C CA . LEU C 1 48 ? -69.896 4.511 1.811 1.00 34.69 24 LEU C CA 1
ATOM 2108 C C . LEU C 1 48 ? -71.045 3.508 1.946 1.00 37.00 24 LEU C C 1
ATOM 2109 O O . LEU C 1 48 ? -72.081 3.687 1.306 1.00 41.01 24 LEU C O 1
ATOM 2114 N N . ASN C 1 49 ? -70.835 2.431 2.719 1.00 39.08 25 ASN C N 1
ATOM 2115 C CA . ASN C 1 49 ? -71.787 1.326 2.878 1.00 46.54 25 ASN C CA 1
ATOM 2116 C C . ASN C 1 49 ? -72.300 0.768 1.556 1.00 43.70 25 ASN C C 1
ATOM 2117 O O . ASN C 1 49 ? -73.483 0.574 1.384 1.00 44.89 25 ASN C O 1
ATOM 2122 N N . ILE C 1 50 ? -71.384 0.548 0.622 1.00 40.11 26 ILE C N 1
ATOM 2123 C CA . ILE C 1 50 ? -71.711 0.009 -0.683 1.00 36.38 26 ILE C CA 1
ATOM 2124 C C . ILE C 1 50 ? -71.597 -1.446 -0.526 1.00 35.89 26 ILE C C 1
ATOM 2125 O O . ILE C 1 50 ? -70.633 -1.945 0.070 1.00 35.52 26 ILE C O 1
ATOM 2130 N N . HIS C 1 51 ? -72.589 -2.154 -1.034 1.00 36.01 27 HIS C N 1
ATOM 2131 C CA . HIS C 1 51 ? -72.563 -3.606 -0.996 1.00 37.42 27 HIS C CA 1
ATOM 2132 C C . HIS C 1 51 ? -72.400 -4.281 -2.337 1.00 38.41 27 HIS C C 1
ATOM 2133 O O . HIS C 1 51 ? -72.305 -5.487 -2.365 1.00 42.75 27 HIS C O 1
ATOM 2140 N N . GLN C 1 52 ? -72.318 -3.536 -3.424 1.00 34.47 28 GLN C N 1
ATOM 2141 C CA . GLN C 1 52 ? -72.173 -4.113 -4.759 1.00 37.79 28 GLN C CA 1
ATOM 2142 C C . GLN C 1 52 ? -70.712 -3.828 -5.174 1.00 32.42 28 GLN C C 1
ATOM 2143 O O . GLN C 1 52 ? -70.324 -2.667 -5.264 1.00 32.93 28 GLN C O 1
ATOM 2149 N N . GLN C 1 53 ? -69.908 -4.846 -5.455 1.00 31.59 29 GLN C N 1
ATOM 2150 C CA . GLN C 1 53 ? -68.477 -4.615 -5.785 1.00 36.76 29 GLN C CA 1
ATOM 2151 C C . GLN C 1 53 ? -68.235 -3.613 -6.928 1.00 34.38 29 GLN C C 1
ATOM 2152 O O . GLN C 1 53 ? -67.353 -2.794 -6.856 1.00 31.12 29 GLN C O 1
ATOM 2158 N N . GLN C 1 54 ? -69.014 -3.716 -7.998 1.00 34.23 30 GLN C N 1
ATOM 2159 C CA . GLN C 1 54 ? -68.822 -2.888 -9.164 1.00 33.54 30 GLN C CA 1
ATOM 2160 C C . GLN C 1 54 ? -69.113 -1.413 -8.859 1.00 30.43 30 GLN C C 1
ATOM 2161 O O . GLN C 1 54 ? -68.495 -0.507 -9.430 1.00 27.17 30 GLN C O 1
ATOM 2167 N N . ARG C 1 55 ? -70.057 -1.179 -7.972 1.00 30.71 31 ARG C N 1
ATOM 2168 C CA . ARG C 1 55 ? -70.393 0.182 -7.573 1.00 33.20 31 ARG C CA 1
ATOM 2169 C C . ARG C 1 55 ? -69.262 0.795 -6.669 1.00 29.65 31 ARG C C 1
ATOM 2170 O O . ARG C 1 55 ? -68.897 1.980 -6.747 1.00 27.79 31 ARG C O 1
ATOM 2178 N N . LEU C 1 56 ? -68.709 -0.059 -5.836 1.00 28.02 32 LEU C N 1
ATOM 2179 C CA . LEU C 1 56 ? -67.547 0.336 -4.986 1.00 29.09 32 LEU C CA 1
ATOM 2180 C C . LEU C 1 56 ? -66.354 0.663 -5.846 1.00 28.54 32 LEU C C 1
ATOM 2181 O O . LEU C 1 56 ? -65.723 1.675 -5.639 1.00 25.35 32 LEU C O 1
ATOM 2186 N N . GLU C 1 57 ? -66.075 -0.182 -6.862 1.00 27.53 33 GLU C N 1
ATOM 2187 C CA . GLU C 1 57 ? -64.996 0.085 -7.789 1.00 25.24 33 GLU C CA 1
ATOM 2188 C C . GLU C 1 57 ? -65.169 1.427 -8.418 1.00 27.41 33 GLU C C 1
ATOM 2189 O O . GLU C 1 57 ? -64.217 2.220 -8.490 1.00 25.23 33 GLU C O 1
ATOM 2195 N N . GLN C 1 58 ? -66.382 1.716 -8.860 1.00 26.74 34 GLN C N 1
ATOM 2196 C CA . GLN C 1 58 ? -66.597 2.983 -9.564 1.00 28.34 34 GLN C CA 1
ATOM 2197 C C . GLN C 1 58 ? -66.403 4.177 -8.649 1.00 26.65 34 GLN C C 1
ATOM 2198 O O . GLN C 1 58 ? -65.776 5.156 -9.048 1.00 27.24 34 GLN C O 1
ATOM 2204 N N . ALA C 1 59 ? -66.982 4.089 -7.456 1.00 28.33 35 ALA C N 1
ATOM 2205 C CA . ALA C 1 59 ? -66.871 5.159 -6.430 1.00 28.19 35 ALA C CA 1
ATOM 2206 C C . ALA C 1 59 ? -65.441 5.388 -6.040 1.00 26.08 35 ALA C C 1
ATOM 2207 O O . ALA C 1 59 ? -65.005 6.527 -5.988 1.00 27.34 35 ALA C O 1
ATOM 2209 N N . ALA C 1 60 ? -64.649 4.327 -5.930 1.00 25.29 36 ALA C N 1
ATOM 2210 C CA . ALA C 1 60 ? -63.225 4.464 -5.648 1.00 24.10 36 ALA C CA 1
ATOM 2211 C C . ALA C 1 60 ? -62.499 5.123 -6.757 1.00 25.30 36 ALA C C 1
ATOM 2212 O O . ALA C 1 60 ? -61.672 6.045 -6.531 1.00 25.98 36 ALA C O 1
ATOM 2214 N N . TYR C 1 61 ? -62.744 4.707 -8.006 1.00 26.62 37 TYR C N 1
ATOM 2215 C CA . TYR C 1 61 ? -62.015 5.342 -9.102 1.00 24.96 37 TYR C CA 1
ATOM 2216 C C . TYR C 1 61 ? -62.297 6.841 -9.133 1.00 25.56 37 TYR C C 1
ATOM 2217 O O . TYR C 1 61 ? -61.392 7.672 -9.365 1.00 25.80 37 TYR C O 1
ATOM 2226 N N . GLU C 1 62 ? -63.557 7.186 -8.945 1.00 25.62 38 GLU C N 1
ATOM 2227 C CA . GLU C 1 62 ? -63.958 8.606 -8.996 1.00 30.34 38 GLU C CA 1
ATOM 2228 C C . GLU C 1 62 ? -63.429 9.460 -7.839 1.00 25.23 38 GLU C C 1
ATOM 2229 O O . GLU C 1 62 ? -62.914 10.571 -8.059 1.00 29.64 38 GLU C O 1
ATOM 2235 N N . MET C 1 63 ? -63.633 8.982 -6.635 1.00 24.78 39 MET C N 1
ATOM 2236 C CA . MET C 1 63 ? -63.229 9.755 -5.449 1.00 26.60 39 MET C CA 1
ATOM 2237 C C . MET C 1 63 ? -61.712 9.810 -5.295 1.00 28.86 39 MET C C 1
ATOM 2238 O O . MET C 1 63 ? -61.202 10.861 -4.966 1.00 29.95 39 MET C O 1
ATOM 2243 N N . THR C 1 64 ? -60.961 8.731 -5.601 1.00 26.11 40 THR C N 1
ATOM 2244 C CA . THR C 1 64 ? -59.518 8.816 -5.574 1.00 23.06 40 THR C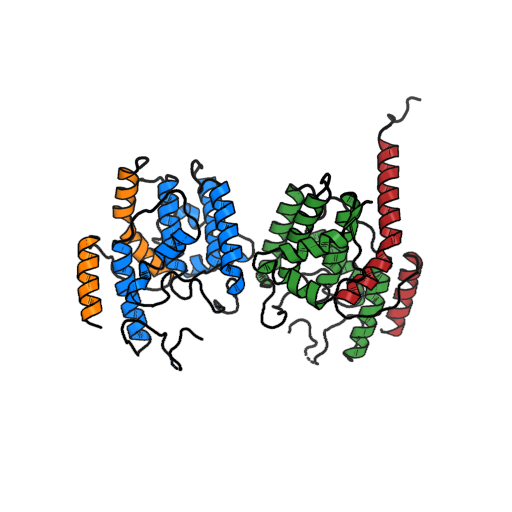 CA 1
ATOM 2245 C C . THR C 1 64 ? -59.018 9.844 -6.590 1.00 26.03 40 THR C C 1
ATOM 2246 O O . THR C 1 64 ? -58.073 10.602 -6.326 1.00 24.91 40 THR C O 1
ATOM 2250 N N . ALA C 1 65 ? -59.629 9.896 -7.786 1.00 25.04 41 ALA C N 1
ATOM 2251 C CA . ALA C 1 65 ? -59.167 10.886 -8.784 1.00 25.20 41 ALA C CA 1
ATOM 2252 C C . ALA C 1 65 ? -59.387 12.372 -8.336 1.00 24.30 41 ALA C C 1
ATOM 2253 O O . ALA C 1 65 ? -58.557 13.239 -8.602 1.00 26.79 41 ALA C O 1
ATOM 2255 N N . LEU C 1 66 ? -60.506 12.616 -7.699 1.00 25.78 42 LEU C N 1
ATOM 2256 C CA . LEU C 1 66 ? -60.824 13.961 -7.139 1.00 27.98 42 LEU C CA 1
ATOM 2257 C C . LEU C 1 66 ? -59.877 14.250 -5.952 1.00 29.61 42 LEU C C 1
ATOM 2258 O O . LEU C 1 66 ? -59.300 15.295 -5.934 1.00 28.68 42 LEU C O 1
ATOM 2263 N N . ARG C 1 67 ? -59.628 13.276 -5.072 1.00 27.03 43 ARG C N 1
ATOM 2264 C CA . ARG C 1 67 ? -58.617 13.456 -4.036 1.00 26.48 43 ARG C CA 1
ATOM 2265 C C . ARG C 1 67 ? -57.274 13.736 -4.603 1.00 27.38 43 ARG C C 1
ATOM 2266 O O . ARG C 1 67 ? -56.604 14.644 -4.114 1.00 28.01 43 ARG C O 1
ATOM 2274 N N . ALA C 1 68 ? -56.879 13.086 -5.696 1.00 26.09 44 ALA C N 1
ATOM 2275 C CA . ALA C 1 68 ? -55.545 13.352 -6.239 1.00 25.39 44 ALA C CA 1
ATOM 2276 C C . ALA C 1 68 ? -55.385 14.805 -6.688 1.00 27.45 44 ALA C C 1
ATOM 2277 O O . ALA C 1 68 ? -54.248 15.313 -6.725 1.00 25.91 44 ALA C O 1
ATOM 2279 N N . ALA C 1 69 ? -56.487 15.372 -7.184 1.00 26.66 45 ALA C N 1
ATOM 2280 C CA . ALA C 1 69 ? -56.547 16.765 -7.616 1.00 28.75 45 ALA C CA 1
ATOM 2281 C C . ALA C 1 69 ? -56.366 17.792 -6.442 1.00 26.93 45 ALA C C 1
ATOM 2282 O O . ALA C 1 69 ? -56.236 18.950 -6.692 1.00 29.09 45 ALA C O 1
ATOM 2284 N N . THR C 1 70 ? -56.420 17.347 -5.199 1.00 30.55 46 THR C N 1
ATOM 2285 C CA . THR C 1 70 ? -56.220 18.143 -3.982 1.00 29.76 46 THR C CA 1
ATOM 2286 C C . THR C 1 70 ? -54.892 17.907 -3.238 1.00 30.11 46 THR C C 1
ATOM 2287 O O . THR C 1 70 ? -54.605 18.599 -2.274 1.00 28.38 46 THR C O 1
ATOM 2291 N N . ILE C 1 71 ? -54.084 16.937 -3.672 1.00 26.65 47 ILE C N 1
ATOM 2292 C CA . ILE C 1 71 ? -52.854 16.618 -3.022 1.00 25.71 47 ILE C CA 1
ATOM 2293 C C . ILE C 1 71 ? -51.816 17.673 -3.405 1.00 28.58 47 ILE C C 1
ATOM 2294 O O . ILE C 1 71 ? -51.556 17.947 -4.582 1.00 28.38 47 ILE C O 1
ATOM 2299 N N . GLU C 1 72 ? -51.136 18.196 -2.389 1.00 27.50 48 GLU C N 1
ATOM 2300 C CA . GLU C 1 72 ? -50.057 19.142 -2.609 1.00 28.56 48 GLU C CA 1
ATOM 2301 C C . GLU C 1 72 ? -48.764 18.436 -2.838 1.00 26.42 48 GLU C C 1
ATOM 2302 O O . GLU C 1 72 ? -48.665 17.235 -2.608 1.00 27.96 48 GLU C O 1
ATOM 2308 N N . LEU C 1 73 ? -47.735 19.176 -3.237 1.00 25.91 49 LEU C N 1
ATOM 2309 C CA . LEU C 1 73 ? -46.431 18.628 -3.512 1.00 27.19 49 LEU C CA 1
ATOM 2310 C C . LEU C 1 73 ? -45.824 17.838 -2.318 1.00 25.81 49 LEU C C 1
ATOM 2311 O O . LEU C 1 73 ? -45.156 16.799 -2.495 1.00 22.51 49 LEU C O 1
ATOM 2316 N N . GLY C 1 74 ? -46.008 18.391 -1.128 1.00 26.09 50 GLY C N 1
ATOM 2317 C CA . GLY C 1 74 ? -45.448 17.807 0.080 1.00 26.33 50 GLY C CA 1
ATOM 2318 C C . GLY C 1 74 ? -43.972 18.110 0.250 1.00 28.77 50 GLY C C 1
ATOM 2319 O O . GLY C 1 74 ? -43.361 18.860 -0.540 1.00 29.00 50 GLY C O 1
ATOM 2320 N N . PRO C 1 75 ? -43.366 17.502 1.292 1.00 30.72 51 PRO C N 1
ATOM 2321 C CA . PRO C 1 75 ? -42.065 17.954 1.743 1.00 29.64 51 PRO C CA 1
ATOM 2322 C C . PRO C 1 75 ? -40.935 17.352 0.986 1.00 30.99 51 PRO C C 1
ATOM 2323 O O . PRO C 1 75 ? -41.038 16.259 0.401 1.00 25.62 51 PRO C O 1
ATOM 2327 N N . LEU C 1 76 ? -39.815 18.036 0.991 1.00 26.78 52 LEU C N 1
ATOM 2328 C CA . LEU C 1 76 ? -38.580 17.421 0.491 1.00 27.37 52 LEU C CA 1
ATOM 2329 C C . LEU C 1 76 ? -38.193 16.164 1.325 1.00 24.97 52 LEU C C 1
ATOM 2330 O O . LEU C 1 76 ? -37.838 15.110 0.791 1.00 22.97 52 LEU C O 1
ATOM 2335 N N . VAL C 1 77 ? -38.212 16.336 2.641 1.00 22.20 53 VAL C N 1
ATOM 2336 C CA . VAL C 1 77 ? -37.929 15.262 3.602 1.00 25.75 53 VAL C CA 1
ATOM 2337 C C . VAL C 1 77 ? -39.175 14.400 3.703 1.00 26.19 53 VAL C C 1
ATOM 2338 O O . VAL C 1 77 ? -40.161 14.822 4.260 1.00 25.46 53 VAL C O 1
ATOM 2342 N N . ARG C 1 78 ? -39.110 13.200 3.124 1.00 25.27 54 ARG C N 1
ATOM 2343 C CA . ARG C 1 78 ? -40.292 12.382 2.984 1.00 24.06 54 ARG C CA 1
ATOM 2344 C C . ARG C 1 78 ? -39.885 10.961 3.418 1.00 21.41 54 ARG C C 1
ATOM 2345 O O . ARG C 1 78 ? -38.995 10.343 2.833 1.00 19.86 54 ARG C O 1
ATOM 2353 N N . ARG C 1 79 ? -40.542 10.490 4.462 1.00 23.14 55 ARG C N 1
ATOM 2354 C CA . ARG C 1 79 ? -40.261 9.173 5.028 1.00 25.46 55 ARG C CA 1
ATOM 2355 C C . ARG C 1 79 ? -41.543 8.344 4.889 1.00 23.77 55 ARG C C 1
ATOM 2356 O O . ARG C 1 79 ? -42.489 8.710 4.096 1.00 22.58 55 ARG C O 1
ATOM 2364 N N . LEU C 1 80 ? -41.595 7.196 5.577 1.00 22.13 56 LEU C N 1
ATOM 2365 C CA . LEU C 1 80 ? -42.780 6.303 5.415 1.00 22.14 56 LEU C CA 1
ATOM 2366 C C . LEU C 1 80 ? -44.064 7.027 5.803 1.00 23.75 56 LEU C C 1
ATOM 2367 O O . LEU C 1 80 ? -45.087 6.883 5.123 1.00 21.05 56 LEU C O 1
ATOM 2372 N N . PRO C 1 81 ? -44.017 7.871 6.873 1.00 23.09 57 PRO C N 1
ATOM 2373 C CA . PRO C 1 81 ? -45.275 8.578 7.142 1.00 22.21 57 PRO C CA 1
ATOM 2374 C C . PRO C 1 81 ? -45.816 9.458 6.003 1.00 21.86 57 PRO C C 1
ATOM 2375 O O . PRO C 1 81 ? -47.087 9.570 5.864 1.00 19.57 57 PRO C O 1
ATOM 2379 N N . HIS C 1 82 ? -44.945 10.060 5.208 1.00 22.64 58 HIS C N 1
ATOM 2380 C CA . HIS C 1 82 ? -45.460 10.842 4.096 1.00 24.36 58 HIS C CA 1
ATOM 2381 C C . HIS C 1 82 ? -46.144 9.942 3.003 1.00 24.77 58 HIS C C 1
ATOM 2382 O O . HIS C 1 82 ? -47.208 10.323 2.496 1.00 23.78 58 HIS C O 1
ATOM 2389 N N . LEU C 1 83 ? -45.577 8.763 2.734 1.00 22.53 59 LEU C N 1
ATOM 2390 C CA . LEU C 1 83 ? -46.194 7.800 1.805 1.00 22.23 59 LEU C CA 1
ATOM 2391 C C . LEU C 1 83 ? -47.538 7.377 2.322 1.00 21.10 59 LEU C C 1
ATOM 2392 O O . LEU C 1 83 ? -48.535 7.317 1.578 1.00 20.37 59 LEU C O 1
ATOM 2397 N N . ARG C 1 84 ? -47.627 7.160 3.649 1.00 20.61 60 ARG C N 1
ATOM 2398 C CA . ARG C 1 84 ? -48.908 6.857 4.293 1.00 19.94 60 ARG C CA 1
ATOM 2399 C C . ARG C 1 84 ? -49.923 7.978 4.181 1.00 20.92 60 ARG C C 1
ATOM 2400 O O . ARG C 1 84 ? -51.119 7.733 3.946 1.00 20.07 60 ARG C O 1
ATOM 2408 N N . THR C 1 85 ? -49.472 9.214 4.331 1.00 20.51 61 THR C N 1
ATOM 2409 C CA . THR C 1 85 ? -50.328 10.373 4.141 1.00 21.66 61 THR C CA 1
ATOM 2410 C C . THR C 1 85 ? -50.923 10.477 2.719 1.00 20.52 61 THR C C 1
ATOM 2411 O O . THR C 1 85 ? -52.040 10.868 2.573 1.00 19.41 61 THR C O 1
ATOM 2415 N N . ILE C 1 86 ? -50.145 10.234 1.711 1.00 21.40 62 ILE C N 1
ATOM 2416 C CA . ILE C 1 86 ? -50.665 10.183 0.321 1.00 22.54 62 ILE C CA 1
ATOM 2417 C C . ILE C 1 86 ? -51.801 9.182 0.181 1.00 23.47 62 ILE C C 1
ATOM 2418 O O . ILE C 1 86 ? -52.918 9.512 -0.289 1.00 24.06 62 ILE C O 1
ATOM 2423 N N . HIS C 1 87 ? -51.560 7.969 0.686 1.00 21.65 63 HIS C N 1
ATOM 2424 C CA . HIS C 1 87 ? -52.604 6.970 0.656 1.00 21.16 63 HIS C CA 1
ATOM 2425 C C . HIS C 1 87 ? -53.851 7.365 1.437 1.00 23.09 63 HIS C C 1
ATOM 2426 O O . HIS C 1 87 ? -54.976 7.146 0.993 1.00 24.80 63 HIS C O 1
ATOM 2433 N N . ARG C 1 88 ? -53.671 7.881 2.652 1.00 21.98 64 ARG C N 1
ATOM 2434 C CA . ARG C 1 88 ? -54.749 8.398 3.451 1.00 22.10 64 ARG C CA 1
ATOM 2435 C C . ARG C 1 88 ? -55.533 9.431 2.674 1.00 22.32 64 ARG C C 1
ATOM 2436 O O . ARG C 1 88 ? -56.769 9.364 2.610 1.00 25.78 64 ARG C O 1
ATOM 2444 N N . GLN C 1 89 ? -54.837 10.349 2.052 1.00 24.51 65 GLN C N 1
ATOM 2445 C CA . GLN C 1 89 ? -55.517 11.399 1.294 1.00 30.32 65 GLN C CA 1
ATOM 2446 C C . GLN C 1 89 ? -56.345 10.846 0.127 1.00 26.76 65 GLN C C 1
ATOM 2447 O O . GLN C 1 89 ? -57.510 11.245 -0.031 1.00 25.91 65 GLN C O 1
ATOM 2453 N N . LEU C 1 90 ? -55.749 9.930 -0.630 1.00 24.43 66 LEU C N 1
ATOM 2454 C CA . LEU C 1 90 ? -56.455 9.227 -1.755 1.00 23.30 66 LEU C CA 1
ATOM 2455 C C . LEU C 1 90 ? -57.677 8.462 -1.340 1.00 22.06 66 LEU C C 1
ATOM 2456 O O . LEU C 1 90 ? -58.702 8.546 -2.005 1.00 25.61 66 LEU C O 1
ATOM 2461 N N . TYR C 1 91 ? -57.628 7.743 -0.223 1.00 23.26 67 TYR C N 1
ATOM 2462 C CA . TYR C 1 91 ? -58.639 6.737 0.121 1.00 23.45 67 TYR C CA 1
ATOM 2463 C C . TYR C 1 91 ? -59.511 7.056 1.284 1.00 23.11 67 TYR C C 1
ATOM 2464 O O . TYR C 1 91 ? -60.372 6.251 1.624 1.00 21.18 67 TYR C O 1
ATOM 2473 N N . GLN C 1 92 ? -59.357 8.248 1.853 1.00 23.88 68 GLN C N 1
ATOM 2474 C CA . GLN C 1 92 ? -60.107 8.633 3.060 1.00 25.13 68 GLN C CA 1
ATOM 2475 C C . GLN C 1 92 ? -61.639 8.545 2.921 1.00 27.01 68 GLN C C 1
ATOM 2476 O O . GLN C 1 92 ? -62.295 8.277 3.928 1.00 27.02 68 GLN C O 1
ATOM 2482 N N . ASP C 1 93 ? -62.188 8.756 1.730 1.00 26.98 69 ASP C N 1
ATOM 2483 C CA . ASP C 1 93 ? -63.672 8.645 1.565 1.00 27.37 69 ASP C CA 1
ATOM 2484 C C . ASP C 1 93 ? -64.126 7.206 1.431 1.00 28.94 69 ASP C C 1
ATOM 2485 O O . ASP C 1 93 ? -65.302 6.924 1.617 1.00 29.47 69 ASP C O 1
ATOM 2490 N N . ILE C 1 94 ? -63.206 6.282 1.105 1.00 25.71 70 ILE C N 1
ATOM 2491 C CA . ILE C 1 94 ? -63.567 4.935 0.792 1.00 24.75 70 ILE C CA 1
ATOM 2492 C C . ILE C 1 94 ? -63.349 3.934 1.950 1.00 26.16 70 ILE C C 1
ATOM 2493 O O . ILE C 1 94 ? -64.202 3.072 2.274 1.00 26.99 70 ILE C O 1
ATOM 2498 N N . PHE C 1 95 ? -62.191 4.018 2.575 1.00 26.45 71 PHE C N 1
ATOM 2499 C CA . PHE C 1 95 ? -61.772 3.018 3.553 1.00 28.25 71 PHE C CA 1
ATOM 2500 C C . PHE C 1 95 ? -61.340 3.666 4.894 1.00 28.40 71 PHE C C 1
ATOM 2501 O O . PHE C 1 95 ? -60.563 4.622 4.911 1.00 23.70 71 PHE C O 1
ATOM 2509 N N . ASP C 1 96 ? -61.841 3.127 6.000 1.00 30.73 72 ASP C N 1
ATOM 2510 C CA . ASP C 1 96 ? -61.445 3.654 7.316 1.00 32.70 72 ASP C CA 1
ATOM 2511 C C . ASP C 1 96 ? -59.967 3.333 7.620 1.00 31.09 72 ASP C C 1
ATOM 2512 O O . ASP C 1 96 ? -59.404 3.943 8.510 1.00 29.27 72 ASP C O 1
ATOM 2517 N N . TRP C 1 97 ? -59.364 2.396 6.868 1.00 26.37 73 TRP C N 1
ATOM 2518 C CA . TRP C 1 97 ? -57.975 2.037 7.021 1.00 23.68 73 TRP C CA 1
ATOM 2519 C C . TRP C 1 97 ? -57.061 2.833 6.118 1.00 25.50 73 TRP C C 1
ATOM 2520 O O . TRP C 1 97 ? -55.862 2.584 6.032 1.00 25.15 73 TRP C O 1
ATOM 2531 N N . ALA C 1 98 ? -57.582 3.851 5.440 1.00 24.86 74 ALA C N 1
ATOM 2532 C CA . ALA C 1 98 ? -56.765 4.653 4.531 1.00 24.06 74 ALA C CA 1
ATOM 2533 C C . ALA C 1 98 ? -55.563 5.191 5.266 1.00 22.62 74 ALA C C 1
ATOM 2534 O O . ALA C 1 98 ? -55.676 5.627 6.400 1.00 20.85 74 ALA C O 1
ATOM 2536 N N . GLY C 1 99 ? -54.402 5.053 4.659 1.00 21.72 75 GLY C N 1
ATOM 2537 C CA . GLY C 1 99 ? -53.133 5.402 5.290 1.00 22.56 75 GLY C CA 1
ATOM 2538 C C . GLY C 1 99 ? -52.455 4.339 6.124 1.00 22.49 75 GLY C C 1
ATOM 2539 O O . GLY C 1 99 ? -51.274 4.471 6.426 1.00 25.07 75 GLY C O 1
ATOM 2540 N N . GLN C 1 100 ? -53.144 3.270 6.456 1.00 21.79 76 GLN C N 1
ATOM 2541 C CA . GLN C 1 100 ? -52.588 2.194 7.300 1.00 23.73 76 GLN C CA 1
ATOM 2542 C C . GLN C 1 100 ? -51.896 1.121 6.443 1.00 24.31 76 GLN C C 1
ATOM 2543 O O . GLN C 1 100 ? -52.282 0.866 5.308 1.00 21.20 76 GLN C O 1
ATOM 2549 N N . LEU C 1 101 ? -50.849 0.526 7.005 1.00 22.45 77 LEU C N 1
ATOM 2550 C CA . LEU C 1 101 ? -50.156 -0.499 6.323 1.00 22.02 77 LEU C CA 1
ATOM 2551 C C . LEU C 1 101 ? -51.007 -1.765 6.228 1.00 22.42 77 LEU C C 1
ATOM 2552 O O . LEU C 1 101 ? -51.840 -2.044 7.035 1.00 22.72 77 LEU C O 1
ATOM 2557 N N . ARG C 1 102 ? -50.760 -2.517 5.176 1.00 23.62 78 ARG C N 1
ATOM 2558 C CA . ARG C 1 102 ? -51.461 -3.768 4.835 1.00 24.66 78 ARG C CA 1
ATOM 2559 C C . ARG C 1 102 ? -51.275 -4.808 5.919 1.00 26.82 78 ARG C C 1
ATOM 2560 O O . ARG C 1 102 ? -50.197 -4.900 6.476 1.00 21.99 78 ARG C O 1
ATOM 2568 N N . GLU C 1 103 ? -52.363 -5.543 6.222 1.00 28.22 79 GLU C N 1
ATOM 2569 C CA . GLU C 1 103 ? -52.429 -6.525 7.271 1.00 30.87 79 GLU C CA 1
ATOM 2570 C C . GLU C 1 103 ? -52.589 -8.005 6.769 1.00 29.47 79 GLU C C 1
ATOM 2571 O O . GLU C 1 103 ? -52.781 -8.890 7.578 1.00 27.78 79 GLU C O 1
ATOM 2577 N N . VAL C 1 104 ? -52.491 -8.234 5.471 1.00 25.33 80 VAL C N 1
ATOM 2578 C CA . VAL C 1 104 ? -52.571 -9.559 4.881 1.00 26.10 80 VAL C CA 1
ATOM 2579 C C . VAL C 1 104 ? -51.556 -9.669 3.775 1.00 23.81 80 VAL C C 1
ATOM 2580 O O . VAL C 1 104 ? -51.058 -8.663 3.264 1.00 24.34 80 VAL C O 1
ATOM 2584 N N . ASP C 1 105 ? -51.264 -10.892 3.388 1.00 23.69 81 ASP C N 1
ATOM 2585 C CA . ASP C 1 105 ? -50.341 -11.146 2.298 1.00 25.52 81 ASP C CA 1
ATOM 2586 C C . ASP C 1 105 ? -51.019 -11.111 0.956 1.00 26.05 81 ASP C C 1
ATOM 2587 O O . ASP C 1 105 ? -52.176 -11.446 0.864 1.00 24.82 81 ASP C O 1
ATOM 2592 N N . ILE C 1 106 ? -50.317 -10.583 -0.038 1.00 22.61 82 ILE C N 1
ATOM 2593 C CA . ILE C 1 106 ? -50.861 -10.359 -1.354 1.00 27.15 82 ILE C CA 1
ATOM 2594 C C . ILE C 1 106 ? -49.855 -10.891 -2.343 1.00 27.06 82 ILE C C 1
ATOM 2595 O O . ILE C 1 106 ? -48.648 -10.776 -2.123 1.00 30.68 82 ILE C O 1
ATOM 2600 N N . TYR C 1 107 ? -50.357 -11.469 -3.418 1.00 29.00 83 TYR C N 1
ATOM 2601 C CA . TYR C 1 107 ? -49.554 -11.971 -4.557 1.00 32.01 83 TYR C CA 1
ATOM 2602 C C . TYR C 1 107 ? -49.805 -11.208 -5.851 1.00 31.13 83 TYR C C 1
ATOM 2603 O O . TYR C 1 107 ? -50.888 -10.679 -6.055 1.00 28.13 83 TYR C O 1
ATOM 2612 N N . GLN C 1 108 ? -48.802 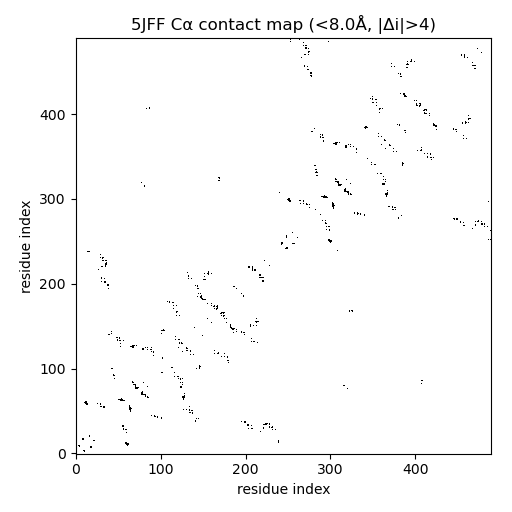-11.181 -6.729 1.00 28.10 84 GLN C N 1
ATOM 2613 C CA . GLN C 1 108 ? -48.944 -10.884 -8.141 1.00 29.09 84 GLN C CA 1
ATOM 2614 C C . GLN C 1 108 ? -48.647 -12.201 -8.824 1.00 31.64 84 GLN C C 1
ATOM 2615 O O . GLN C 1 108 ? -47.482 -12.619 -8.951 1.00 29.82 84 GLN C O 1
ATOM 2621 N N . GLY C 1 109 ? -49.701 -12.918 -9.202 1.00 31.18 85 GLY C N 1
ATOM 2622 C CA . GLY C 1 109 ? -49.523 -14.254 -9.757 1.00 31.71 85 GLY C CA 1
ATOM 2623 C C . GLY C 1 109 ? -49.156 -15.189 -8.644 1.00 32.99 85 GLY C C 1
ATOM 2624 O O . GLY C 1 109 ? -49.842 -15.219 -7.636 1.00 36.68 85 GLY C O 1
ATOM 2625 N N . ASP C 1 110 ? -48.034 -15.889 -8.802 1.00 38.28 86 ASP C N 1
ATOM 2626 C CA . ASP C 1 110 ? -47.478 -16.761 -7.759 1.00 40.30 86 ASP C CA 1
ATOM 2627 C C . ASP C 1 110 ? -46.349 -16.088 -6.908 1.00 39.49 86 ASP C C 1
ATOM 2628 O O . ASP C 1 110 ? -45.711 -16.743 -6.078 1.00 37.01 86 ASP C O 1
ATOM 2633 N N . THR C 1 111 ? -46.083 -14.806 -7.146 1.00 32.17 87 THR C N 1
ATOM 2634 C CA . THR C 1 111 ? -44.961 -14.131 -6.498 1.00 29.70 87 THR C CA 1
ATOM 2635 C C . THR C 1 111 ? -45.516 -13.264 -5.393 1.00 27.64 87 THR C C 1
ATOM 2636 O O . THR C 1 111 ? -46.344 -12.352 -5.671 1.00 24.71 87 THR C O 1
ATOM 2640 N N . PRO C 1 112 ? -45.090 -13.499 -4.158 1.00 27.40 88 PRO C N 1
ATOM 2641 C CA . PRO C 1 112 ? -45.596 -12.711 -3.033 1.00 25.29 88 PRO C CA 1
ATOM 2642 C C . PRO C 1 112 ? -44.912 -11.392 -2.925 1.00 23.20 88 PRO C C 1
ATOM 2643 O O . PRO C 1 112 ? -43.700 -11.265 -3.148 1.00 21.89 88 PRO C O 1
ATOM 2647 N N . PHE C 1 113 ? -45.692 -10.382 -2.590 1.00 20.94 89 PHE C N 1
ATOM 2648 C CA . PHE C 1 113 ? -45.097 -9.098 -2.127 1.00 22.52 89 PHE C CA 1
ATOM 2649 C C . PHE C 1 113 ? -44.529 -9.286 -0.737 1.00 22.29 89 PHE C C 1
ATOM 2650 O O . PHE C 1 113 ? -44.776 -10.329 -0.069 1.00 22.17 89 PHE C O 1
ATOM 2658 N N . CYS C 1 114 ? -43.906 -8.240 -0.212 1.00 23.25 90 CYS C N 1
ATOM 2659 C CA . CYS C 1 114 ? -43.377 -8.305 1.201 1.00 23.39 90 CYS C CA 1
ATOM 2660 C C . CYS C 1 114 ? -44.372 -8.846 2.185 1.00 21.16 90 CYS C C 1
ATOM 2661 O O . CYS C 1 114 ? -45.560 -8.454 2.215 1.00 20.38 90 CYS C O 1
ATOM 2664 N N . HIS C 1 115 ? -43.926 -9.772 3.013 1.00 18.44 91 HIS C N 1
ATOM 2665 C CA . HIS C 1 115 ? -44.797 -10.284 4.105 1.00 21.65 91 HIS C CA 1
ATOM 2666 C C . HIS C 1 115 ? -45.317 -9.094 4.983 1.00 22.31 91 HIS C C 1
ATOM 2667 O O . HIS C 1 115 ? -44.518 -8.220 5.325 1.00 19.91 91 HIS C O 1
ATOM 2674 N N . PHE C 1 116 ? -46.588 -9.109 5.347 1.00 20.66 92 PHE C N 1
ATOM 2675 C CA . PHE C 1 116 ? -47.206 -7.922 5.913 1.00 23.93 92 PHE C CA 1
ATOM 2676 C C . PHE C 1 116 ? -46.537 -7.480 7.212 1.00 22.97 92 PHE C C 1
ATOM 2677 O O . PHE C 1 116 ? -46.417 -6.284 7.492 1.00 20.10 92 PHE C O 1
ATOM 2685 N N . ALA C 1 117 ? -46.110 -8.446 8.019 1.00 20.88 93 ALA C N 1
ATOM 2686 C CA . ALA C 1 117 ? -45.559 -8.142 9.323 1.00 21.81 93 ALA C CA 1
ATOM 2687 C C . ALA C 1 117 ? -44.179 -7.543 9.224 1.00 22.16 93 ALA C C 1
ATOM 2688 O O . ALA C 1 117 ? -43.660 -7.052 10.230 1.00 21.93 93 ALA C O 1
ATOM 2690 N N . TYR C 1 118 ? -43.578 -7.546 8.027 1.00 19.45 94 TYR C N 1
ATOM 2691 C CA . TYR C 1 118 ? -42.247 -6.970 7.800 1.00 19.14 94 TYR C CA 1
ATOM 2692 C C . TYR C 1 118 ? -42.282 -5.644 7.076 1.00 18.34 94 TYR C C 1
ATOM 2693 O O . TYR C 1 118 ? -41.242 -5.021 6.875 1.00 17.53 94 TYR C O 1
ATOM 2702 N N . ILE C 1 119 ? -43.485 -5.209 6.672 1.00 18.17 95 ILE C N 1
ATOM 2703 C CA . ILE C 1 119 ? -43.566 -4.008 5.823 1.00 20.97 95 ILE C CA 1
ATOM 2704 C C . ILE C 1 119 ? -42.991 -2.773 6.505 1.00 18.37 95 ILE C C 1
ATOM 2705 O O . ILE C 1 119 ? -42.225 -2.021 5.919 1.00 18.69 95 ILE C O 1
ATOM 2710 N N . GLU C 1 120 ? -43.361 -2.582 7.755 1.00 19.89 96 GLU C N 1
ATOM 2711 C CA . GLU C 1 120 ? -42.869 -1.379 8.467 1.00 22.38 96 GLU C CA 1
ATOM 2712 C C . GLU C 1 120 ? -41.373 -1.364 8.595 1.00 22.49 96 GLU C C 1
ATOM 2713 O O . GLU C 1 120 ? -40.721 -0.349 8.287 1.00 19.49 96 GLU C O 1
ATOM 2719 N N . LYS C 1 121 ? -40.793 -2.506 9.001 1.00 22.67 97 LYS C N 1
ATOM 2720 C CA . LYS C 1 121 ? -39.347 -2.589 9.114 1.00 22.56 97 LYS C CA 1
ATOM 2721 C C . LYS C 1 121 ? -38.634 -2.322 7.816 1.00 20.57 97 LYS C C 1
ATOM 2722 O O . LYS C 1 121 ? -37.639 -1.541 7.693 1.00 18.15 97 LYS C O 1
ATOM 2728 N N . GLU C 1 122 ? -39.081 -3.005 6.777 1.00 21.60 98 GLU C N 1
ATOM 2729 C CA . GLU C 1 122 ? -38.418 -2.839 5.454 1.00 21.29 98 GLU C CA 1
ATOM 2730 C C . GLU C 1 122 ? -38.619 -1.471 4.884 1.00 19.88 98 GLU C C 1
ATOM 2731 O O . GLU C 1 122 ? -37.747 -0.937 4.231 1.00 21.66 98 GLU C O 1
ATOM 2737 N N . GLY C 1 123 ? -39.831 -0.945 5.027 1.00 20.39 99 GLY C N 1
ATOM 2738 C CA . GLY C 1 123 ? -40.123 0.404 4.526 1.00 21.14 99 GLY C CA 1
ATOM 2739 C C . GLY C 1 123 ? -39.319 1.545 5.198 1.00 22.21 99 GLY C C 1
ATOM 2740 O O . GLY C 1 123 ? -38.763 2.438 4.542 1.00 21.92 99 GLY C O 1
ATOM 2741 N N . ASN C 1 124 ? -39.239 1.500 6.518 1.00 21.96 100 ASN C N 1
ATOM 2742 C CA . ASN C 1 124 ? -38.413 2.393 7.256 1.00 21.53 100 ASN C CA 1
ATOM 2743 C C . ASN C 1 124 ? -36.954 2.283 6.851 1.00 20.44 100 ASN C C 1
ATOM 2744 O O . ASN C 1 124 ? -36.294 3.287 6.718 1.00 22.72 100 ASN C O 1
ATOM 2749 N N . ALA C 1 125 ? -36.437 1.073 6.625 1.00 21.32 101 ALA C N 1
ATOM 2750 C CA . ALA C 1 125 ? -35.023 0.922 6.232 1.00 23.61 101 ALA C CA 1
ATOM 2751 C C . ALA C 1 125 ? -34.773 1.559 4.840 1.00 23.50 101 ALA C C 1
ATOM 2752 O O . ALA C 1 125 ? -33.786 2.248 4.590 1.00 24.05 101 ALA C O 1
ATOM 2754 N N . LEU C 1 126 ? -35.710 1.311 3.953 1.00 21.76 102 LEU C N 1
ATOM 2755 C CA . LEU C 1 126 ? -35.617 1.792 2.608 1.00 27.09 102 LEU C CA 1
ATOM 2756 C C . LEU C 1 126 ? -35.670 3.326 2.617 1.00 24.50 102 LEU C C 1
ATOM 2757 O O . LEU C 1 126 ? -34.885 3.947 1.906 1.00 23.02 102 LEU C O 1
ATOM 2762 N N . MET C 1 127 ? -36.594 3.900 3.384 1.00 22.46 103 MET C N 1
ATOM 2763 C CA . MET C 1 127 ? -36.694 5.350 3.519 1.00 23.60 103 MET C CA 1
ATOM 2764 C C . MET C 1 127 ? -35.411 5.960 4.158 1.00 23.08 103 MET C C 1
ATOM 2765 O O . MET C 1 127 ? -35.021 7.056 3.788 1.00 24.46 103 MET C O 1
ATOM 2770 N N . GLN C 1 128 ? -34.813 5.266 5.115 1.00 26.13 104 GLN C N 1
ATOM 2771 C CA . GLN C 1 128 ? -33.524 5.685 5.702 1.00 29.14 104 GLN C CA 1
ATOM 2772 C C . GLN C 1 128 ? -32.460 5.791 4.624 1.00 25.12 104 GLN C C 1
ATOM 2773 O O . GLN C 1 128 ? -31.734 6.785 4.579 1.00 25.34 104 GLN C O 1
ATOM 2779 N N . ASP C 1 129 ? -32.343 4.760 3.788 1.00 24.70 105 ASP C N 1
ATOM 2780 C CA . ASP C 1 129 ? -31.408 4.795 2.653 1.00 24.99 105 ASP C CA 1
ATOM 2781 C C . ASP C 1 129 ? -31.687 5.975 1.761 1.00 24.96 105 ASP C C 1
ATOM 2782 O O . ASP C 1 129 ? -30.768 6.677 1.352 1.00 25.51 105 ASP C O 1
ATOM 2787 N N . LEU C 1 130 ? -32.952 6.233 1.471 1.00 24.28 106 LEU C N 1
ATOM 2788 C CA . LEU C 1 130 ? -33.326 7.379 0.619 1.00 23.79 106 LEU C CA 1
ATOM 2789 C C . LEU C 1 130 ? -32.925 8.723 1.262 1.00 23.77 106 LEU C C 1
ATOM 2790 O O . LEU C 1 130 ? -32.428 9.624 0.591 1.00 23.73 106 LEU C O 1
ATOM 2795 N N . GLU C 1 131 ? -33.148 8.827 2.570 1.00 25.64 107 GLU C N 1
ATOM 2796 C CA . GLU C 1 131 ? -32.786 10.032 3.330 1.00 27.02 107 GLU C CA 1
ATOM 2797 C C . GLU C 1 131 ? -31.288 10.230 3.301 1.00 28.02 107 GLU C C 1
ATOM 2798 O O . GLU C 1 131 ? -30.835 11.335 3.093 1.00 28.11 107 GLU C O 1
ATOM 2804 N N . GLU C 1 132 ? -30.530 9.151 3.475 1.00 29.36 108 GLU C N 1
ATOM 2805 C CA . GLU C 1 132 ? -29.094 9.269 3.395 1.00 36.20 108 GLU C CA 1
ATOM 2806 C C . GLU C 1 132 ? -28.635 9.690 2.041 1.00 35.82 108 GLU C C 1
ATOM 2807 O O . GLU C 1 132 ? -27.599 10.344 1.974 1.00 33.71 108 GLU C O 1
ATOM 2813 N N . GLU C 1 133 ? -29.393 9.404 0.966 1.00 30.86 109 GLU C N 1
ATOM 2814 C CA . GLU C 1 133 ? -29.010 9.929 -0.340 1.00 31.59 109 GLU C CA 1
ATOM 2815 C C . GLU C 1 133 ? -29.621 11.274 -0.614 1.00 30.23 109 GLU C C 1
ATOM 2816 O O . GLU C 1 133 ? -29.710 11.656 -1.752 1.00 30.18 109 GLU C O 1
ATOM 2822 N N . GLY C 1 134 ? -30.080 11.976 0.400 1.00 32.45 110 GLY C N 1
ATOM 2823 C CA . GLY C 1 134 ? -30.637 13.308 0.211 1.00 32.18 110 GLY C CA 1
ATOM 2824 C C . GLY C 1 134 ? -31.838 13.393 -0.725 1.00 33.49 110 GLY C C 1
ATOM 2825 O O . GLY C 1 134 ? -32.074 14.432 -1.365 1.00 30.53 110 GLY C O 1
ATOM 2826 N N . TYR C 1 135 ? -32.620 12.316 -0.817 1.00 31.79 111 TYR C N 1
ATOM 2827 C CA . TYR C 1 135 ? -33.828 12.305 -1.631 1.00 29.02 111 TYR C CA 1
ATOM 2828 C C . TYR C 1 135 ? -33.513 12.466 -3.092 1.00 28.50 111 TYR C C 1
ATOM 2829 O O . TYR C 1 135 ? -34.323 13.003 -3.828 1.00 30.77 111 TYR C O 1
ATOM 2838 N N . LEU C 1 136 ? -32.324 11.976 -3.500 1.00 30.83 112 LEU C N 1
ATOM 2839 C CA . LEU C 1 136 ? -31.855 12.017 -4.894 1.00 31.66 112 LEU C CA 1
ATOM 2840 C C . LEU C 1 136 ? -31.700 13.446 -5.461 1.00 32.44 112 LEU C C 1
ATOM 2841 O O . LEU C 1 136 ? -31.665 13.648 -6.687 1.00 31.85 112 LEU C O 1
ATOM 2846 N N . VAL C 1 137 ? -31.577 14.426 -4.583 1.00 34.74 113 VAL C N 1
ATOM 2847 C CA . VAL C 1 137 ? -31.303 15.817 -5.013 1.00 37.55 113 VAL C CA 1
ATOM 2848 C C . VAL C 1 137 ? -29.852 15.922 -5.534 1.00 36.46 113 VAL C C 1
ATOM 2849 O O . VAL C 1 137 ? -28.983 15.212 -5.096 1.00 39.41 113 VAL C O 1
ATOM 2853 N N . GLY C 1 138 ? -29.630 16.755 -6.537 1.00 42.45 114 GLY C N 1
ATOM 2854 C CA . GLY C 1 138 ? -28.281 17.100 -7.020 1.00 43.80 114 GLY C CA 1
ATOM 2855 C C . GLY C 1 138 ? -27.642 16.070 -7.914 1.00 45.27 114 GLY C C 1
ATOM 2856 O O . GLY C 1 138 ? -26.425 16.010 -8.005 1.00 43.77 114 GLY C O 1
ATOM 2857 N N . LEU C 1 139 ? -28.447 15.296 -8.627 1.00 42.90 115 LEU C N 1
ATOM 2858 C CA . LEU C 1 139 ? -27.903 14.205 -9.412 1.00 42.98 115 LEU C CA 1
ATOM 2859 C C . LEU C 1 139 ? -28.048 14.517 -10.905 1.00 46.66 115 LEU C C 1
ATOM 2860 O O . LEU C 1 139 ? -29.024 15.141 -11.331 1.00 40.24 115 LEU C O 1
ATOM 2865 N N . GLU C 1 140 ? -27.078 14.067 -11.700 1.00 47.79 116 GLU C N 1
ATOM 2866 C CA . GLU C 1 140 ? -27.202 14.169 -13.153 1.00 50.69 116 GLU C CA 1
ATOM 2867 C C . GLU C 1 140 ? -28.245 13.106 -13.566 1.00 46.78 116 GLU C C 1
ATOM 2868 O O . GLU C 1 140 ? -28.492 12.139 -12.832 1.00 45.57 116 GLU C O 1
ATOM 2874 N N . LYS C 1 141 ? -28.801 13.253 -14.748 1.00 43.08 117 LYS C N 1
ATOM 2875 C CA . LYS C 1 141 ? -29.909 12.431 -15.158 1.00 43.61 117 LYS C CA 1
ATOM 2876 C C . LYS C 1 141 ? -29.686 10.911 -15.124 1.00 42.49 117 LYS C C 1
ATOM 2877 O O . LYS C 1 141 ? -30.517 10.202 -14.565 1.00 40.99 117 LYS C O 1
ATOM 2883 N N . ALA C 1 142 ? -28.592 10.399 -15.667 1.00 40.76 118 ALA C N 1
ATOM 2884 C CA . ALA C 1 142 ? -28.392 8.960 -15.653 1.00 43.05 118 ALA C CA 1
ATOM 2885 C C . ALA C 1 142 ? -28.426 8.400 -14.239 1.00 41.20 118 ALA C C 1
ATOM 2886 O O . ALA C 1 142 ? -28.907 7.304 -13.999 1.00 43.42 118 ALA C O 1
ATOM 2888 N N . LYS C 1 143 ? -27.839 9.134 -13.309 1.00 41.60 119 LYS C N 1
ATOM 2889 C CA . LYS C 1 143 ? -27.674 8.628 -11.988 1.00 39.87 119 LYS C CA 1
ATOM 2890 C C . LYS C 1 143 ? -29.023 8.698 -11.240 1.00 35.32 119 LYS C C 1
ATOM 2891 O O . LYS C 1 143 ? -29.318 7.796 -10.440 1.00 33.84 119 LYS C O 1
ATOM 2897 N N . PHE C 1 144 ? -29.782 9.769 -11.491 1.00 31.49 120 PHE C N 1
ATOM 2898 C CA . PHE C 1 144 ? -31.097 9.986 -10.929 1.00 35.60 120 PHE C CA 1
ATOM 2899 C C . PHE C 1 144 ? -31.976 8.812 -11.347 1.00 34.38 120 PHE C C 1
ATOM 2900 O O . PHE C 1 144 ? -32.616 8.163 -10.509 1.00 34.06 120 PHE C O 1
ATOM 2908 N N . VAL C 1 145 ? -31.937 8.523 -12.634 1.00 32.50 121 VAL C N 1
ATOM 2909 C CA . VAL C 1 145 ? -32.702 7.418 -13.223 1.00 33.18 121 VAL C CA 1
ATOM 2910 C C . VAL C 1 145 ? -32.342 6.095 -12.600 1.00 32.52 121 VAL C C 1
ATOM 2911 O O . VAL C 1 145 ? -33.224 5.260 -12.324 1.00 31.72 121 VAL C O 1
ATOM 2915 N N . GLU C 1 146 ? -31.050 5.856 -12.452 1.00 33.63 122 GLU C N 1
ATOM 2916 C CA . GLU C 1 146 ? -30.611 4.598 -11.874 1.00 35.20 122 GLU C CA 1
ATOM 2917 C C . GLU C 1 146 ? -31.139 4.432 -10.413 1.00 30.67 122 GLU C C 1
ATOM 2918 O O . GLU C 1 146 ? -31.640 3.389 -10.031 1.00 30.03 122 GLU C O 1
ATOM 2924 N N . ARG C 1 147 ? -31.011 5.465 -9.622 1.00 28.88 123 ARG C N 1
ATOM 2925 C CA . ARG C 1 147 ? -31.405 5.386 -8.201 1.00 30.67 123 ARG C CA 1
ATOM 2926 C C . ARG C 1 147 ? -32.938 5.336 -8.099 1.00 28.71 123 ARG C C 1
ATOM 2927 O O . ARG C 1 147 ? -33.480 4.587 -7.257 1.00 28.09 123 ARG C O 1
ATOM 2935 N N . LEU C 1 148 ? -33.608 6.123 -8.927 1.00 25.74 124 LEU C N 1
ATOM 2936 C CA . LEU C 1 148 ? -35.044 6.116 -8.932 1.00 27.69 124 LEU C CA 1
ATOM 2937 C C . LEU C 1 148 ? -35.586 4.713 -9.283 1.00 28.03 124 LEU C C 1
ATOM 2938 O O . LEU C 1 148 ? -36.530 4.225 -8.653 1.00 23.62 124 LEU C O 1
ATOM 2943 N N . ALA C 1 149 ? -35.020 4.070 -10.305 1.00 26.75 125 ALA C N 1
ATOM 2944 C CA . ALA C 1 149 ? -35.428 2.699 -10.630 1.00 28.63 125 ALA C CA 1
ATOM 2945 C C . ALA C 1 149 ? -35.261 1.755 -9.442 1.00 27.50 125 ALA C C 1
ATOM 2946 O O . ALA C 1 149 ? -36.093 0.910 -9.193 1.00 25.87 125 ALA C O 1
ATOM 2948 N N . HIS C 1 150 ? -34.153 1.900 -8.733 1.00 28.06 126 HIS C N 1
ATOM 2949 C CA . HIS C 1 150 ? -33.853 1.063 -7.585 1.00 26.72 126 HIS C CA 1
ATOM 2950 C C . HIS C 1 150 ? -34.916 1.255 -6.486 1.00 25.27 126 HIS C C 1
ATOM 2951 O O . HIS C 1 150 ? -35.485 0.294 -6.046 1.00 21.58 126 HIS C O 1
ATOM 2958 N N . TYR C 1 151 ? -35.180 2.504 -6.092 1.00 23.29 127 TYR C N 1
ATOM 2959 C CA . TYR C 1 151 ? -36.110 2.765 -5.055 1.00 24.75 127 TYR C CA 1
ATOM 2960 C C . TYR C 1 151 ? -37.531 2.406 -5.510 1.00 22.02 127 TYR C C 1
ATOM 2961 O O . TYR C 1 151 ? -38.271 1.920 -4.678 1.00 20.77 127 TYR C O 1
ATOM 2970 N N . TYR C 1 152 ? -37.885 2.670 -6.790 1.00 20.62 128 TYR C N 1
ATOM 2971 C CA . TYR C 1 152 ? -39.201 2.281 -7.305 1.00 20.82 128 TYR C CA 1
ATOM 2972 C C . TYR C 1 152 ? -39.382 0.772 -7.183 1.00 20.60 128 TYR C C 1
ATOM 2973 O O . TYR C 1 152 ? -40.378 0.255 -6.649 1.00 20.31 128 TYR C O 1
ATOM 2982 N N . CYS C 1 153 ? -38.395 0.046 -7.636 1.00 20.74 129 CYS C N 1
ATOM 2983 C CA . CYS C 1 153 ? -38.432 -1.413 -7.560 1.00 22.27 129 CYS C CA 1
ATOM 2984 C C . CYS C 1 153 ? -38.633 -1.946 -6.130 1.00 23.83 129 CYS C C 1
ATOM 2985 O O . CYS C 1 153 ? -39.445 -2.843 -5.891 1.00 23.30 129 CYS C O 1
ATOM 2988 N N . GLU C 1 154 ? -37.885 -1.378 -5.178 1.00 23.49 130 GLU C N 1
ATOM 2989 C CA . GLU C 1 154 ? -37.920 -1.827 -3.791 1.00 25.26 130 GLU C CA 1
ATOM 2990 C C . GLU C 1 154 ? -39.261 -1.514 -3.191 1.00 25.55 130 GLU C C 1
ATOM 2991 O O . GLU C 1 154 ? -39.827 -2.338 -2.485 1.00 24.19 130 GLU C O 1
ATOM 2997 N N . ILE C 1 155 ? -39.774 -0.301 -3.424 1.00 22.45 131 ILE C N 1
ATOM 2998 C CA . ILE C 1 155 ? -41.068 0.008 -2.860 1.00 21.71 131 ILE C CA 1
ATOM 2999 C C . ILE C 1 155 ? -42.203 -0.806 -3.532 1.00 20.94 131 ILE C C 1
ATOM 3000 O O . ILE C 1 155 ? -43.193 -1.125 -2.877 1.00 22.85 131 ILE C O 1
ATOM 3005 N N . ASN C 1 156 ? -42.059 -1.151 -4.801 1.00 21.03 132 ASN C N 1
ATOM 3006 C CA . ASN C 1 156 ? -43.049 -1.938 -5.501 1.00 22.65 132 ASN C CA 1
ATOM 3007 C C . ASN C 1 156 ? -43.173 -3.324 -4.845 1.00 21.22 132 ASN C C 1
ATOM 3008 O O . ASN C 1 156 ? -44.250 -3.849 -4.663 1.00 18.55 132 ASN C O 1
ATOM 3013 N N . VAL C 1 157 ? -42.043 -3.936 -4.523 1.00 21.47 133 VAL C N 1
ATOM 3014 C CA . VAL C 1 157 ? -42.046 -5.255 -3.883 1.00 22.23 133 VAL C CA 1
ATOM 3015 C C . VAL C 1 157 ? -42.656 -5.153 -2.467 1.00 21.88 133 VAL C C 1
ATOM 3016 O O . VAL C 1 157 ? -43.298 -6.073 -1.985 1.00 23.74 133 VAL C O 1
ATOM 3020 N N . LEU C 1 158 ? -42.384 -4.044 -1.786 1.00 21.39 134 LEU C N 1
ATOM 3021 C CA . LEU C 1 158 ? -42.923 -3.815 -0.439 1.00 21.73 134 LEU C CA 1
ATOM 3022 C C . LEU C 1 158 ? -44.448 -3.801 -0.441 1.00 21.20 134 LEU C C 1
ATOM 3023 O O . LEU C 1 158 ? -45.076 -4.368 0.472 1.00 19.04 134 LEU C O 1
ATOM 3028 N N . HIS C 1 159 ? -45.032 -3.135 -1.454 1.00 21.40 135 HIS C N 1
ATOM 3029 C CA . HIS C 1 159 ? -46.497 -3.084 -1.663 1.00 21.84 135 HIS C CA 1
ATOM 3030 C C . HIS C 1 159 ? -47.190 -2.744 -0.345 1.00 22.11 135 HIS C C 1
ATOM 3031 O O . HIS C 1 159 ? -47.953 -3.528 0.212 1.00 18.07 135 HIS C O 1
ATOM 3038 N N . PRO C 1 160 ? -46.888 -1.557 0.202 1.00 20.19 136 PRO C N 1
ATOM 3039 C CA . PRO C 1 160 ? -47.268 -1.316 1.605 1.00 21.89 136 PRO C CA 1
ATOM 3040 C C . PRO C 1 160 ? -48.750 -1.233 1.938 1.00 20.61 136 PRO C C 1
ATOM 3041 O O . PRO C 1 160 ? -49.088 -1.390 3.096 1.00 23.38 136 PRO C O 1
ATOM 3045 N N . PHE C 1 161 ? -49.641 -1.057 0.963 1.00 19.20 137 PHE C N 1
ATOM 3046 C CA . PHE C 1 161 ? -51.080 -0.888 1.242 1.00 20.67 137 PHE C CA 1
ATOM 3047 C C . PHE C 1 161 ? -51.903 -1.975 0.616 1.00 19.52 137 PHE C C 1
ATOM 3048 O O . PHE C 1 161 ? -51.516 -2.565 -0.400 1.00 21.83 137 PHE C O 1
ATOM 3056 N N . ARG C 1 162 ? -53.077 -2.185 1.167 1.00 23.43 138 ARG C N 1
ATOM 3057 C CA . ARG C 1 162 ? -53.941 -3.287 0.715 1.00 23.34 138 ARG C CA 1
ATOM 3058 C C . ARG C 1 162 ? -54.504 -3.031 -0.687 1.00 24.99 138 ARG C C 1
ATOM 3059 O O . ARG C 1 162 ? -54.679 -3.959 -1.465 1.00 21.38 138 ARG C O 1
ATOM 3067 N N . VAL C 1 163 ? -54.796 -1.766 -0.973 1.00 22.58 139 VAL C N 1
ATOM 3068 C CA . VAL C 1 163 ? -55.298 -1.325 -2.260 1.00 24.31 139 VAL C CA 1
ATOM 3069 C C . VAL C 1 163 ? -54.600 -0.032 -2.544 1.00 22.62 139 VAL C C 1
ATOM 3070 O O . VAL C 1 163 ? -54.398 0.745 -1.614 1.00 22.73 139 VAL C O 1
ATOM 3074 N N . GLY C 1 164 ? -54.253 0.232 -3.779 1.00 20.66 140 GLY C N 1
ATOM 3075 C CA . GLY C 1 164 ? -53.708 1.513 -4.167 1.00 23.82 140 GLY C CA 1
ATOM 3076 C C . GLY C 1 164 ? -52.238 1.758 -3.851 1.00 23.58 140 GLY C C 1
ATOM 3077 O O . GLY C 1 164 ? -51.791 2.871 -3.957 1.00 21.81 140 GLY C O 1
ATOM 3078 N N . SER C 1 165 ? -51.473 0.719 -3.509 1.00 23.54 141 SER C N 1
ATOM 3079 C CA . SER C 1 165 ? -50.029 0.884 -3.328 1.00 24.25 141 SER C CA 1
ATOM 3080 C C . SER C 1 165 ? -49.339 1.535 -4.466 1.00 22.15 141 SER C C 1
ATOM 3081 O O . SER C 1 165 ? -48.547 2.468 -4.322 1.00 21.07 141 SER C O 1
ATOM 3084 N N . GLY C 1 166 ? -49.565 0.990 -5.651 1.00 21.85 142 GLY C N 1
ATOM 3085 C CA . GLY C 1 166 ? -48.969 1.581 -6.872 1.00 20.56 142 GLY C CA 1
ATOM 3086 C C . GLY C 1 166 ? -49.255 3.081 -7.061 1.00 18.54 142 GLY C C 1
ATOM 3087 O O . GLY C 1 166 ? -48.373 3.850 -7.451 1.00 18.13 142 GLY C O 1
ATOM 3088 N N . LEU C 1 167 ? -50.473 3.462 -6.822 1.00 21.60 143 LEU C N 1
ATOM 3089 C CA . LEU C 1 167 ? -50.935 4.860 -7.019 1.00 22.18 143 LEU C CA 1
ATOM 3090 C C . LEU C 1 167 ? -50.207 5.775 -6.054 1.00 22.63 143 LEU C C 1
ATOM 3091 O O . LEU C 1 167 ? -49.615 6.770 -6.467 1.00 22.21 143 LEU C O 1
ATOM 3096 N N . ALA C 1 168 ? -50.194 5.359 -4.789 1.00 20.91 144 ALA C N 1
ATOM 3097 C CA . ALA C 1 168 ? -49.489 6.106 -3.748 1.00 20.73 144 ALA C CA 1
ATOM 3098 C C . ALA C 1 168 ? -48.028 6.213 -3.967 1.00 19.20 144 ALA C C 1
ATOM 3099 O O . ALA C 1 168 ? -47.471 7.316 -3.821 1.00 19.03 144 ALA C O 1
ATOM 3101 N N . GLN C 1 169 ? -47.371 5.131 -4.405 1.00 21.18 145 GLN C N 1
ATOM 3102 C CA . GLN C 1 169 ? -45.960 5.092 -4.703 1.00 21.42 145 GLN C CA 1
ATOM 3103 C C . GLN C 1 169 ? -45.588 6.040 -5.804 1.00 22.46 145 GLN C C 1
ATOM 3104 O O . GLN C 1 169 ? -44.553 6.721 -5.755 1.00 18.80 145 GLN C O 1
ATOM 3110 N N . ARG C 1 170 ? -46.360 6.008 -6.887 1.00 20.82 146 ARG C N 1
ATOM 3111 C CA . ARG C 1 170 ? -46.095 6.850 -8.001 1.00 20.79 146 ARG C CA 1
ATOM 3112 C C . ARG C 1 170 ? -46.259 8.337 -7.634 1.00 19.91 146 ARG C C 1
ATOM 3113 O O . ARG C 1 170 ? -45.436 9.103 -8.046 1.00 21.02 146 ARG C O 1
ATOM 3121 N N . ILE C 1 171 ? -47.253 8.711 -6.860 1.00 19.95 147 ILE C N 1
ATOM 3122 C CA . ILE C 1 171 ? -47.369 10.085 -6.407 1.00 20.46 147 ILE C CA 1
ATOM 3123 C C . ILE C 1 171 ? -46.152 10.470 -5.526 1.00 23.68 147 ILE C C 1
ATOM 3124 O O . ILE C 1 171 ? -45.530 11.525 -5.715 1.00 22.05 147 ILE C O 1
ATOM 3129 N N . PHE C 1 172 ? -45.767 9.580 -4.626 1.00 21.61 148 PHE C N 1
ATOM 3130 C CA . PHE C 1 172 ? -44.545 9.794 -3.838 1.00 22.88 148 PHE C CA 1
ATOM 3131 C C . PHE C 1 172 ? -43.344 10.121 -4.702 1.00 24.74 148 PHE C C 1
ATOM 3132 O O . PHE C 1 172 ? -42.575 11.095 -4.410 1.00 23.07 148 PHE C O 1
ATOM 3140 N N . PHE C 1 173 ? -43.145 9.342 -5.776 1.00 25.52 149 PHE C N 1
ATOM 3141 C CA . PHE C 1 173 ? -41.993 9.536 -6.610 1.00 24.19 149 PHE C CA 1
ATOM 3142 C C . PHE C 1 173 ? -42.138 10.752 -7.561 1.00 25.94 149 PHE C C 1
ATOM 3143 O O . PHE C 1 173 ? -41.137 11.399 -7.895 1.00 23.94 149 PHE C O 1
ATOM 3151 N N . GLU C 1 174 ? -43.356 11.044 -8.006 1.00 23.87 150 GLU C N 1
ATOM 3152 C CA . GLU C 1 174 ? -43.590 12.214 -8.837 1.00 25.61 150 GLU C CA 1
ATOM 3153 C C . GLU C 1 174 ? -43.129 13.481 -8.028 1.00 27.93 150 GLU C C 1
ATOM 3154 O O . GLU C 1 174 ? -42.506 14.358 -8.574 1.00 26.62 150 GLU C O 1
ATOM 3160 N N . GLN C 1 175 ? -43.566 13.572 -6.783 1.00 26.23 151 GLN C N 1
ATOM 3161 C CA . GLN C 1 175 ? -43.282 14.711 -5.900 1.00 26.47 151 GLN C CA 1
ATOM 3162 C C . GLN C 1 175 ? -41.789 14.758 -5.592 1.00 26.17 151 GLN C C 1
ATOM 3163 O O . GLN C 1 175 ? -41.122 15.785 -5.747 1.00 28.46 151 GLN C O 1
ATOM 3169 N N . LEU C 1 176 ? -41.228 13.610 -5.259 1.00 27.48 152 LEU C N 1
ATOM 3170 C CA . LEU C 1 176 ? -39.772 13.488 -5.083 1.00 27.08 152 LEU C CA 1
ATOM 3171 C C . LEU C 1 176 ? -38.972 14.026 -6.260 1.00 29.36 152 LEU C C 1
ATOM 3172 O O . LEU C 1 176 ? -37.988 14.795 -6.136 1.00 25.23 152 LEU C O 1
ATOM 3177 N N . ALA C 1 177 ? -39.365 13.584 -7.443 1.00 27.07 153 ALA C N 1
ATOM 3178 C CA . ALA C 1 177 ? -38.655 13.991 -8.658 1.00 25.49 153 ALA C CA 1
ATOM 3179 C C . ALA C 1 177 ? -38.628 15.542 -8.810 1.00 24.84 153 ALA C C 1
ATOM 3180 O O . ALA C 1 177 ? -37.572 16.109 -9.119 1.00 25.92 153 ALA C O 1
ATOM 3182 N N . ILE C 1 178 ? -39.764 16.189 -8.581 1.00 27.38 154 ILE C N 1
ATOM 3183 C CA . ILE C 1 178 ? -39.866 17.640 -8.687 1.00 29.24 154 ILE C CA 1
ATOM 3184 C C . ILE C 1 178 ? -38.958 18.320 -7.653 1.00 34.02 154 ILE C C 1
ATOM 3185 O O . ILE C 1 178 ? -38.219 19.227 -8.010 1.00 34.02 154 ILE C O 1
ATOM 3190 N N . HIS C 1 179 ? -38.944 17.824 -6.421 1.00 32.05 155 HIS C N 1
ATOM 3191 C CA . HIS C 1 179 ? -37.955 18.300 -5.423 1.00 30.92 155 HIS C CA 1
ATOM 3192 C C . HIS C 1 179 ? -36.521 18.111 -5.876 1.00 31.11 155 HIS C C 1
ATOM 3193 O O . HIS C 1 179 ? -35.658 18.919 -5.552 1.00 32.61 155 HIS C O 1
ATOM 3200 N N . ALA C 1 180 ? -36.267 17.064 -6.654 1.00 28.04 156 ALA C N 1
ATOM 3201 C CA . ALA C 1 180 ? -34.921 16.752 -7.136 1.00 27.10 156 ALA C CA 1
ATOM 3202 C C . ALA C 1 180 ? -34.508 17.429 -8.474 1.00 29.85 156 ALA C C 1
ATOM 3203 O O . ALA C 1 180 ? -33.440 17.083 -9.017 1.00 30.26 156 ALA C O 1
ATOM 3205 N N . GLY C 1 181 ? -35.381 18.294 -9.028 1.00 31.96 157 GLY C N 1
ATOM 3206 C CA . GLY C 1 181 ? -35.146 18.958 -10.330 1.00 33.74 157 GLY C CA 1
ATOM 3207 C C . GLY C 1 181 ? -35.575 18.152 -11.572 1.00 38.40 157 GLY C C 1
ATOM 3208 O O . GLY C 1 181 ? -35.082 18.420 -12.661 1.00 30.04 157 GLY C O 1
ATOM 3209 N N . TYR C 1 182 ? -36.468 17.152 -11.413 1.00 35.57 158 TYR C N 1
ATOM 3210 C CA . TYR C 1 182 ? -36.941 16.359 -12.527 1.00 33.60 158 TYR C CA 1
ATOM 3211 C C . TYR C 1 182 ? -38.439 16.272 -12.506 1.00 31.68 158 TYR C C 1
ATOM 3212 O O . TYR C 1 182 ? -39.116 16.775 -11.596 1.00 32.57 158 TYR C O 1
ATOM 3221 N N . GLN C 1 183 ? -38.981 15.651 -13.553 1.00 30.28 159 GLN C N 1
ATOM 3222 C CA . GLN C 1 183 ? -40.395 15.417 -13.636 1.00 28.92 159 GLN C CA 1
ATOM 3223 C C . GLN C 1 183 ? -40.650 14.086 -14.307 1.00 28.26 159 GLN C C 1
ATOM 3224 O O . GLN C 1 183 ? -39.905 13.663 -15.204 1.00 24.85 159 GLN C O 1
ATOM 3230 N N . LEU C 1 184 ? -41.699 13.428 -13.843 1.00 27.15 160 LEU C N 1
ATOM 3231 C CA . LEU C 1 184 ? -42.035 12.081 -14.288 1.00 28.77 160 LEU C CA 1
ATOM 3232 C C . LEU C 1 184 ? -43.295 12.141 -15.142 1.00 27.97 160 LEU C C 1
ATOM 3233 O O . LEU C 1 184 ? -44.281 12.833 -14.800 1.00 29.68 160 LEU C O 1
ATOM 3238 N N . SER C 1 185 ? -43.260 11.389 -16.243 1.00 29.10 161 SER C N 1
ATOM 3239 C CA . SER C 1 185 ? -44.442 11.121 -17.037 1.00 28.40 161 SER C CA 1
ATOM 3240 C C . SER C 1 185 ? -44.607 9.622 -17.241 1.00 23.51 161 SER C C 1
ATOM 3241 O O . SER C 1 185 ? -43.726 8.980 -17.762 1.00 26.05 161 SER C O 1
ATOM 3244 N N . TRP C 1 186 ? -45.783 9.120 -16.902 1.00 25.31 162 TRP C N 1
ATOM 3245 C CA . TRP C 1 186 ? -46.131 7.689 -17.105 1.00 27.99 162 TRP C CA 1
ATOM 3246 C C . TRP C 1 186 ? -46.789 7.386 -18.476 1.00 28.68 162 TRP C C 1
ATOM 3247 O O . TRP C 1 186 ? -47.158 6.231 -18.774 1.00 27.90 162 TRP C O 1
ATOM 3258 N N . GLN C 1 187 ? -46.909 8.404 -19.313 1.00 28.86 163 GLN C N 1
ATOM 3259 C CA . GLN C 1 187 ? -47.553 8.241 -20.654 1.00 31.44 163 GLN C CA 1
ATOM 3260 C C . GLN C 1 187 ? -46.878 7.199 -21.503 1.00 27.85 163 GLN C C 1
ATOM 3261 O O . GLN C 1 187 ? -45.646 7.162 -21.605 1.00 28.25 163 GLN C O 1
ATOM 3267 N N . GLY C 1 188 ? -47.676 6.354 -22.156 1.00 30.73 164 GLY C N 1
ATOM 3268 C CA . GLY C 1 188 ? -47.159 5.524 -23.257 1.00 31.97 164 GLY C CA 1
ATOM 3269 C C . GLY C 1 188 ? -46.396 4.318 -22.831 1.00 34.45 164 GLY C C 1
ATOM 3270 O O . GLY C 1 188 ? -45.765 3.679 -23.660 1.00 35.42 164 GLY C O 1
ATOM 3271 N N . ILE C 1 189 ? -46.385 3.995 -21.530 1.00 34.89 165 ILE C N 1
ATOM 3272 C CA . ILE C 1 189 ? -45.586 2.842 -21.078 1.00 33.32 165 ILE C CA 1
ATOM 3273 C C . ILE C 1 189 ? -46.435 1.583 -21.342 1.00 31.29 165 ILE C C 1
ATOM 3274 O O . ILE C 1 189 ? -47.554 1.535 -20.938 1.00 31.19 165 ILE C O 1
ATOM 3279 N N . GLU C 1 190 ? -45.880 0.574 -21.982 1.00 35.26 166 GLU C N 1
ATOM 3280 C CA . GLU C 1 190 ? -46.626 -0.682 -22.188 1.00 41.99 166 GLU C CA 1
ATOM 3281 C C . GLU C 1 190 ? -46.705 -1.479 -20.863 1.00 32.79 166 GLU C C 1
ATOM 3282 O O . GLU C 1 190 ? -45.680 -1.649 -20.167 1.00 26.78 166 GLU C O 1
ATOM 3288 N N . LYS C 1 191 ? -47.889 -1.948 -20.519 1.00 27.71 167 LYS C N 1
ATOM 3289 C CA . LYS C 1 191 ? -48.070 -2.668 -19.253 1.00 31.57 167 LYS C CA 1
ATOM 3290 C C . LYS C 1 191 ? -47.238 -3.960 -19.087 1.00 29.51 167 LYS C C 1
ATOM 3291 O O . LYS C 1 191 ? -46.690 -4.220 -18.008 1.00 27.91 167 LYS C O 1
ATOM 3297 N N . GLU C 1 192 ? -47.148 -4.759 -20.158 1.00 26.81 168 GLU C N 1
ATOM 3298 C CA . GLU C 1 192 ? -46.346 -5.977 -20.146 1.00 28.50 168 GLU C CA 1
ATOM 3299 C C . GLU C 1 192 ? -44.911 -5.633 -19.872 1.00 28.48 168 GLU C C 1
ATOM 3300 O O . GLU C 1 192 ? -44.295 -6.238 -18.988 1.00 27.82 168 GLU C O 1
ATOM 3306 N N . ALA C 1 193 ? -44.383 -4.657 -20.604 1.00 26.46 169 ALA C N 1
ATOM 3307 C CA . ALA C 1 193 ? -43.006 -4.249 -20.408 1.00 32.39 169 ALA C CA 1
ATOM 3308 C C . ALA C 1 193 ? -42.813 -3.721 -18.955 1.00 31.14 169 ALA C C 1
ATOM 3309 O O . ALA C 1 193 ? -41.771 -3.984 -18.345 1.00 34.64 169 ALA C O 1
ATOM 3311 N N . TRP C 1 194 ? -43.799 -2.973 -18.453 1.00 29.10 170 TRP C N 1
ATOM 3312 C CA . TRP C 1 194 ? -43.704 -2.338 -17.104 1.00 30.00 170 TRP C CA 1
ATOM 3313 C C . TRP C 1 194 ? -43.595 -3.422 -16.021 1.00 29.77 170 TRP C C 1
ATOM 3314 O O . TRP C 1 194 ? -42.665 -3.407 -15.209 1.00 27.50 170 TRP C O 1
ATOM 3325 N N . ASN C 1 195 ? -44.492 -4.395 -16.082 1.00 27.46 171 ASN C N 1
ATOM 3326 C CA . ASN C 1 195 ? -44.466 -5.495 -15.159 1.00 26.88 171 ASN C CA 1
ATOM 3327 C C . ASN C 1 195 ? -43.274 -6.374 -15.290 1.00 30.55 171 ASN C C 1
ATOM 3328 O O . ASN C 1 195 ? -42.716 -6.748 -14.252 1.00 29.25 171 ASN C O 1
ATOM 3333 N N . GLN C 1 196 ? -42.835 -6.665 -16.514 1.00 30.48 172 GLN C N 1
ATOM 3334 C CA . GLN C 1 196 ? -41.604 -7.468 -16.692 1.00 32.48 172 GLN C CA 1
ATOM 3335 C C . GLN C 1 196 ? -40.434 -6.736 -16.084 1.00 30.13 172 GLN C C 1
ATOM 3336 O O . GLN C 1 196 ? -39.569 -7.367 -15.485 1.00 30.59 172 GLN C O 1
ATOM 3342 N N . ALA C 1 197 ? -40.368 -5.430 -16.319 1.00 26.30 173 ALA C N 1
ATOM 3343 C CA . ALA C 1 197 ? -39.214 -4.613 -15.830 1.00 29.43 173 ALA C CA 1
ATOM 3344 C C . ALA C 1 197 ? -39.151 -4.583 -14.299 1.00 28.42 173 ALA C C 1
ATOM 3345 O O . ALA C 1 197 ? -38.065 -4.794 -13.704 1.00 30.91 173 ALA C O 1
ATOM 3347 N N . ASN C 1 198 ? -40.316 -4.402 -13.664 1.00 28.23 174 ASN C N 1
ATOM 3348 C CA . ASN C 1 198 ? -40.399 -4.516 -12.194 1.00 27.11 174 ASN C CA 1
ATOM 3349 C C . ASN C 1 198 ? -40.025 -5.918 -11.674 1.00 28.67 174 ASN C C 1
ATOM 3350 O O . ASN C 1 198 ? -39.315 -6.046 -10.666 1.00 28.78 174 ASN C O 1
ATOM 3355 N N . GLN C 1 199 ? -40.474 -6.967 -12.369 1.00 27.11 175 GLN C N 1
ATOM 3356 C CA . GLN C 1 199 ? -40.177 -8.341 -11.965 1.00 28.30 175 GLN C CA 1
ATOM 3357 C C . GLN C 1 199 ? -38.713 -8.698 -12.127 1.00 28.72 175 GLN C C 1
ATOM 3358 O O . GLN C 1 199 ? -38.136 -9.262 -11.215 1.00 29.64 175 GLN C O 1
ATOM 3364 N N A SER C 1 200 ? -38.113 -8.348 -13.243 0.52 28.28 176 SER C N 1
ATOM 3365 N N B SER C 1 200 ? -38.116 -8.363 -13.267 0.48 27.62 176 SER C N 1
ATOM 3366 C CA A SER C 1 200 ? -36.671 -8.542 -13.402 0.52 31.39 176 SER C CA 1
ATOM 3367 C CA B SER C 1 200 ? -36.669 -8.559 -13.432 0.48 29.96 176 SER C CA 1
ATOM 3368 C C A SER C 1 200 ? -35.869 -7.766 -12.367 0.52 32.67 176 SER C C 1
ATOM 3369 C C B SER C 1 200 ? -35.865 -7.773 -12.387 0.48 31.61 176 SER C C 1
ATOM 3370 O O A SER C 1 200 ? -34.861 -8.263 -11.859 0.52 33.01 176 SER C O 1
ATOM 3371 O O B SER C 1 200 ? -34.877 -8.310 -11.848 0.48 31.54 176 SER C O 1
ATOM 3376 N N . GLY C 1 201 ? -36.317 -6.548 -12.074 1.00 30.66 177 GLY C N 1
ATOM 3377 C CA . GLY C 1 201 ? -35.681 -5.708 -11.062 1.00 30.17 177 GLY C CA 1
ATOM 3378 C C . GLY C 1 201 ? -35.716 -6.316 -9.669 1.00 27.54 177 GLY C C 1
ATOM 3379 O O . GLY C 1 201 ? -34.703 -6.333 -8.976 1.00 29.90 177 GLY C O 1
ATOM 3380 N N . ALA C 1 202 ? -36.814 -6.952 -9.308 1.00 26.45 178 ALA C N 1
ATOM 3381 C CA . ALA C 1 202 ? -36.979 -7.584 -8.017 1.00 24.25 178 ALA C CA 1
ATOM 3382 C C . ALA C 1 202 ? -36.056 -8.811 -7.887 1.00 30.58 178 ALA C C 1
ATOM 3383 O O . ALA C 1 202 ? -35.678 -9.198 -6.771 1.00 28.84 178 ALA C O 1
ATOM 3385 N N . MET C 1 203 ? -35.713 -9.431 -9.024 1.00 30.83 179 MET C N 1
ATOM 3386 C CA . MET C 1 203 ? -34.770 -10.556 -9.053 1.00 35.64 179 MET C CA 1
ATOM 3387 C C . MET C 1 203 ? -33.298 -10.139 -9.245 1.00 37.39 179 MET C C 1
ATOM 3388 O O . MET C 1 203 ? -32.429 -10.983 -9.301 1.00 39.47 179 MET C O 1
ATOM 3393 N N . GLY C 1 204 ? -33.024 -8.852 -9.311 1.00 32.42 180 GLY C N 1
ATOM 3394 C CA . GLY C 1 204 ? -31.670 -8.387 -9.259 1.00 34.20 180 GLY C CA 1
ATOM 3395 C C . GLY C 1 204 ? -31.160 -7.724 -10.524 1.00 36.19 180 GLY C C 1
ATOM 3396 O O . GLY C 1 204 ? -29.995 -7.321 -10.593 1.00 39.28 180 GLY C O 1
ATOM 3397 N N . ASP C 1 205 ? -32.006 -7.573 -11.530 1.00 35.68 181 ASP C N 1
ATOM 3398 C CA . ASP C 1 205 ? -31.584 -6.911 -12.781 1.00 35.70 181 ASP C CA 1
ATOM 3399 C C . ASP C 1 205 ? -32.514 -5.766 -13.152 1.00 31.81 181 ASP C C 1
ATOM 3400 O O . ASP C 1 205 ? -33.614 -5.974 -13.687 1.00 27.75 181 ASP C O 1
ATOM 3405 N N . LEU C 1 206 ? -32.031 -4.5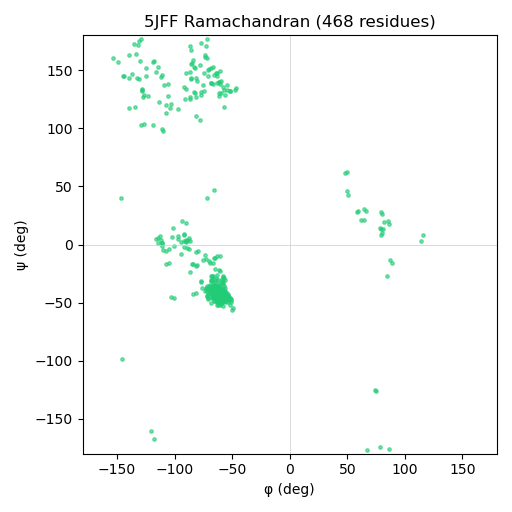73 -12.895 1.00 33.08 182 LEU C N 1
ATOM 3406 C CA . LEU C 1 206 ? -32.796 -3.331 -13.031 1.00 33.13 182 LEU C CA 1
ATOM 3407 C C . LEU C 1 206 ? -32.630 -2.698 -14.412 1.00 33.24 182 LEU C C 1
ATOM 3408 O O . LEU C 1 206 ? -33.130 -1.610 -14.658 1.00 31.04 182 LEU C O 1
ATOM 3413 N N . THR C 1 207 ? -31.899 -3.361 -15.314 1.00 36.68 183 THR C N 1
ATOM 3414 C CA . THR C 1 207 ? -31.691 -2.844 -16.688 1.00 38.80 183 THR C CA 1
ATOM 3415 C C . THR C 1 207 ? -32.980 -2.419 -17.383 1.00 35.74 183 THR C C 1
ATOM 3416 O O . THR C 1 207 ? -33.105 -1.273 -17.836 1.00 36.34 183 THR C O 1
ATOM 3420 N N . ALA C 1 208 ? -33.954 -3.321 -17.458 1.00 33.78 184 ALA C N 1
ATOM 3421 C CA . ALA C 1 208 ? -35.231 -2.966 -18.121 1.00 33.52 184 ALA C CA 1
ATOM 3422 C C . ALA C 1 208 ? -35.980 -1.793 -17.438 1.00 32.88 184 ALA C C 1
ATOM 3423 O O . ALA C 1 208 ? -36.532 -0.906 -18.114 1.00 31.94 184 ALA C O 1
ATOM 3425 N N . LEU C 1 209 ? -35.962 -1.746 -16.091 1.00 28.39 185 LEU C N 1
ATOM 3426 C CA . LEU C 1 209 ? -36.672 -0.677 -15.387 1.00 28.33 185 LEU C CA 1
ATOM 3427 C C . LEU C 1 209 ? -35.974 0.638 -15.595 1.00 26.98 185 LEU C C 1
ATOM 3428 O O . LEU C 1 209 ? -36.637 1.643 -15.699 1.00 27.89 185 LEU C O 1
ATOM 3433 N N . GLN C 1 210 ? -34.646 0.632 -15.569 1.00 31.23 186 GLN C N 1
ATOM 3434 C CA . GLN C 1 210 ? -33.889 1.860 -15.807 1.00 32.68 186 GLN C CA 1
ATOM 3435 C C . GLN C 1 210 ? -34.156 2.376 -17.205 1.00 35.02 186 GLN C C 1
ATOM 3436 O O . GLN C 1 210 ? -34.293 3.571 -17.409 1.00 33.57 186 GLN C O 1
ATOM 3442 N N . MET C 1 211 ? -34.250 1.466 -18.155 1.00 35.69 187 MET C N 1
ATOM 3443 C CA . MET C 1 211 ? -34.600 1.864 -19.546 1.00 42.94 187 MET C CA 1
ATOM 3444 C C . MET C 1 211 ? -35.965 2.574 -19.620 1.00 36.96 187 MET C C 1
ATOM 3445 O O . MET C 1 211 ? -36.113 3.633 -20.214 1.00 35.84 187 MET C O 1
ATOM 3450 N N . ILE C 1 212 ? -36.959 2.027 -18.926 1.00 32.05 188 ILE C N 1
ATOM 3451 C CA . ILE C 1 212 ? -38.245 2.731 -18.803 1.00 30.56 188 ILE C CA 1
ATOM 3452 C C . ILE C 1 212 ? -38.122 4.112 -18.102 1.00 28.68 188 ILE C C 1
ATOM 3453 O O . ILE C 1 212 ? -38.676 5.138 -18.575 1.00 28.42 188 ILE C O 1
ATOM 3458 N N . PHE C 1 213 ? -37.427 4.139 -16.973 1.00 27.85 189 PHE C N 1
ATOM 3459 C CA . PHE C 1 213 ? -37.267 5.417 -16.255 1.00 29.05 189 PHE C CA 1
ATOM 3460 C C . PHE C 1 213 ? -36.467 6.457 -17.065 1.00 31.06 189 PHE C C 1
ATOM 3461 O O . PHE C 1 213 ? -36.715 7.667 -16.888 1.00 31.13 189 PHE C O 1
ATOM 3469 N N . SER C 1 214 ? -35.556 6.020 -17.945 1.00 30.79 190 SER C N 1
ATOM 3470 C CA . SER C 1 214 ? -34.853 7.006 -18.818 1.00 34.66 190 SER C CA 1
ATOM 3471 C C . SER C 1 214 ? -35.854 7.780 -19.676 1.00 34.11 190 SER C C 1
ATOM 3472 O O . SER C 1 214 ? -35.641 8.940 -19.972 1.00 32.96 190 SER C O 1
ATOM 3475 N N . LYS C 1 215 ? -36.956 7.140 -20.037 1.00 32.86 191 LYS C N 1
ATOM 3476 C CA . LYS C 1 215 ? -38.025 7.763 -20.768 1.00 35.61 191 LYS C CA 1
ATOM 3477 C C . LYS C 1 215 ? -39.003 8.524 -19.899 1.00 33.38 191 LYS C C 1
ATOM 3478 O O . LYS C 1 215 ? -39.484 9.599 -20.292 1.00 32.34 191 LYS C O 1
ATOM 3484 N N . VAL C 1 216 ? -39.370 7.945 -18.752 1.00 29.20 192 VAL C N 1
ATOM 3485 C CA . VAL C 1 216 ? -40.282 8.613 -17.803 1.00 29.34 192 VAL C CA 1
ATOM 3486 C C . VAL C 1 216 ? -39.725 9.973 -17.294 1.00 28.04 192 VAL C C 1
ATOM 3487 O O . VAL C 1 216 ? -40.471 10.939 -17.082 1.00 26.76 192 VAL C O 1
ATOM 3491 N N . VAL C 1 217 ? -38.411 9.989 -17.082 1.00 30.25 193 VAL C N 1
ATOM 3492 C CA . VAL C 1 217 ? -37.754 11.133 -16.456 1.00 32.75 193 VAL C CA 1
ATOM 3493 C C . VAL C 1 217 ? -37.383 12.186 -17.491 1.00 34.54 193 VAL C C 1
ATOM 3494 O O . VAL C 1 217 ? -36.745 11.870 -18.485 1.00 32.72 193 VAL C O 1
ATOM 3498 N N . SER C 1 218 ? -37.809 13.419 -17.266 1.00 33.25 194 SER C N 1
ATOM 3499 C CA . SER C 1 218 ? -37.200 14.549 -17.967 1.00 36.90 194 SER C CA 1
ATOM 3500 C C . SER C 1 218 ? -36.865 15.653 -16.965 1.00 42.07 194 SER C C 1
ATOM 3501 O O . SER C 1 218 ? -37.245 15.583 -15.767 1.00 35.28 194 SER C O 1
ATOM 3504 N N . GLU C 1 219 ? -36.145 16.652 -17.462 1.00 46.49 195 GLU C N 1
ATOM 3505 C CA . GLU C 1 219 ? -35.770 17.837 -16.694 1.00 52.38 195 GLU C CA 1
ATOM 3506 C C . GLU C 1 219 ? -36.945 18.733 -16.285 1.00 51.58 195 GLU C C 1
ATOM 3507 O O . GLU C 1 219 ? -37.892 18.886 -17.025 1.00 50.98 195 GLU C O 1
ATOM 3513 N N . ALA C 1 220 ? -36.827 19.347 -15.097 1.00 56.16 196 ALA C N 1
ATOM 3514 C CA . ALA C 1 220 ? -37.716 20.392 -14.522 1.00 53.21 196 ALA C CA 1
ATOM 3515 C C . ALA C 1 220 ? -38.652 19.771 -13.514 1.00 59.24 196 ALA C C 1
ATOM 3516 O O . ALA C 1 220 ? -38.375 19.844 -12.298 1.00 53.40 196 ALA C O 1
ATOM 3518 N N . TYR D 2 3 ? -37.065 51.430 10.331 1.00 55.18 -10 TYR D N 1
ATOM 3519 C CA . TYR D 2 3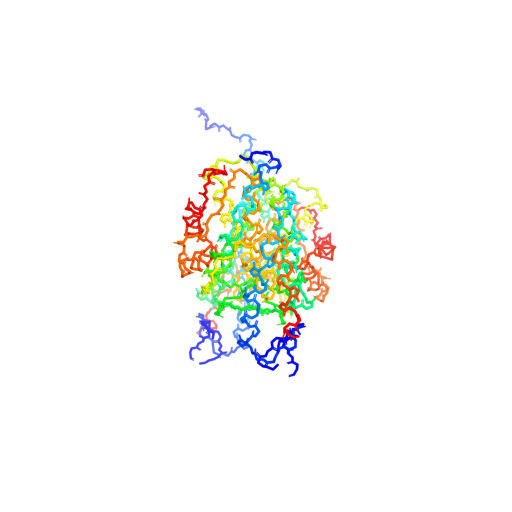 ? -35.781 51.529 11.128 1.00 55.40 -10 TYR D CA 1
ATOM 3520 C C . TYR D 2 3 ? -35.935 51.491 12.710 1.00 52.41 -10 TYR D C 1
ATOM 3521 O O . TYR D 2 3 ? -36.604 52.369 13.279 1.00 53.96 -10 TYR D O 1
ATOM 3530 N N . PRO D 2 4 ? -35.198 50.608 13.408 1.00 53.36 -9 PRO D N 1
ATOM 3531 C CA . PRO D 2 4 ? -34.257 49.686 12.770 1.00 56.04 -9 PRO D CA 1
ATOM 3532 C C . PRO D 2 4 ? -35.102 48.591 12.192 1.00 62.54 -9 PRO D C 1
ATOM 3533 O O . PRO D 2 4 ? -36.214 48.324 12.670 1.00 61.33 -9 PRO D O 1
ATOM 3537 N N . TYR D 2 5 ? -34.561 47.965 11.174 1.00 76.24 -8 TYR D N 1
ATOM 3538 C CA . TYR D 2 5 ? -35.331 47.075 10.337 1.00 88.68 -8 TYR D CA 1
ATOM 3539 C C . TYR D 2 5 ? -35.396 45.718 11.025 1.00 83.14 -8 TYR D C 1
ATOM 3540 O O . TYR D 2 5 ? -34.485 45.373 11.800 1.00 85.24 -8 TYR D O 1
ATOM 3549 N N . ASP D 2 6 ? -36.473 44.968 10.764 1.00 69.19 -7 ASP D N 1
ATOM 3550 C CA . ASP D 2 6 ? -36.409 43.498 10.880 1.00 68.08 -7 ASP D CA 1
ATOM 3551 C C . ASP D 2 6 ? -35.194 43.104 10.036 1.00 57.32 -7 ASP D C 1
ATOM 3552 O O . ASP D 2 6 ? -35.015 43.620 8.927 1.00 52.69 -7 ASP D O 1
ATOM 3557 N N . VAL D 2 7 ? -34.323 42.261 10.577 1.00 51.08 -6 VAL D N 1
ATOM 3558 C CA . VAL D 2 7 ? -33.073 41.968 9.870 1.00 44.03 -6 VAL D CA 1
ATOM 3559 C C . VAL D 2 7 ? -33.427 41.413 8.448 1.00 40.52 -6 VAL D C 1
ATOM 3560 O O . VAL D 2 7 ? -34.124 40.408 8.338 1.00 36.79 -6 VAL D O 1
ATOM 3564 N N . PRO D 2 8 ? -33.013 42.120 7.375 1.00 44.26 -5 PRO D N 1
ATOM 3565 C CA . PRO D 2 8 ? -33.392 41.651 6.038 1.00 41.37 -5 PRO D CA 1
ATOM 3566 C C . PRO D 2 8 ? -32.813 40.282 5.723 1.00 39.77 -5 PRO D C 1
ATOM 3567 O O . PRO D 2 8 ? -31.664 39.938 6.123 1.00 32.44 -5 PRO D O 1
ATOM 3571 N N . ASP D 2 9 ? -33.601 39.508 4.983 1.00 32.26 -4 ASP D N 1
ATOM 3572 C CA . ASP D 2 9 ? -33.123 38.245 4.487 1.00 33.20 -4 ASP D CA 1
ATOM 3573 C C . ASP D 2 9 ? -33.168 38.326 2.952 1.00 34.00 -4 ASP D C 1
ATOM 3574 O O . ASP D 2 9 ? -34.224 38.275 2.318 1.00 31.40 -4 ASP D O 1
ATOM 3579 N N . TYR D 2 10 ? -31.995 38.519 2.403 1.00 30.44 -3 TYR D N 1
ATOM 3580 C CA . TYR D 2 10 ? -31.776 38.601 0.964 1.00 34.35 -3 TYR D CA 1
ATOM 3581 C C . TYR D 2 10 ? -31.716 37.268 0.256 1.00 33.42 -3 TYR D C 1
ATOM 3582 O O . TYR D 2 10 ? -31.592 37.257 -0.968 1.00 31.54 -3 TYR D O 1
ATOM 3591 N N . ALA D 2 11 ? -31.745 36.162 1.022 1.00 32.32 -2 ALA D N 1
ATOM 3592 C CA . ALA D 2 11 ? -31.913 34.808 0.451 1.00 35.35 -2 ALA D CA 1
ATOM 3593 C C . ALA D 2 11 ? -33.361 34.318 0.439 1.00 34.63 -2 ALA D C 1
ATOM 3594 O O . ALA D 2 11 ? -33.626 33.277 -0.125 1.00 36.66 -2 ALA D O 1
ATOM 3596 N N . ALA D 2 12 ? -34.285 35.052 1.077 1.00 38.14 -1 ALA D N 1
ATOM 3597 C CA . ALA D 2 12 ? -35.690 34.570 1.245 1.00 37.57 -1 ALA D CA 1
ATOM 3598 C C . ALA D 2 12 ? -36.435 34.510 -0.064 1.00 34.63 -1 ALA D C 1
ATOM 3599 O O . ALA D 2 12 ? -37.190 33.562 -0.271 1.00 33.28 -1 ALA D O 1
ATOM 3601 N N . ALA D 2 13 ? -36.244 35.525 -0.926 1.00 31.66 0 ALA D N 1
ATOM 3602 C CA . ALA D 2 13 ? -36.999 35.645 -2.189 1.00 31.66 0 ALA D CA 1
ATOM 3603 C C . ALA D 2 13 ? -36.771 34.473 -3.142 1.00 31.91 0 ALA D C 1
ATOM 3604 O O . ALA D 2 13 ? -37.742 33.990 -3.744 1.00 27.37 0 ALA D O 1
ATOM 3606 N N . VAL D 2 14 ? -35.509 34.089 -3.338 1.00 30.99 1 VAL D N 1
ATOM 3607 C CA . VAL D 2 14 ? -35.195 32.957 -4.222 1.00 34.64 1 VAL D CA 1
ATOM 3608 C C . VAL D 2 14 ? -35.867 31.632 -3.708 1.00 36.74 1 VAL D C 1
ATOM 3609 O O . VAL D 2 14 ? -36.409 30.863 -4.498 1.00 33.45 1 VAL D O 1
ATOM 3613 N N . LYS D 2 15 ? -35.934 31.428 -2.397 1.00 36.34 2 LYS D N 1
ATOM 3614 C CA . LYS D 2 15 ? -36.534 30.187 -1.847 1.00 38.57 2 LYS D CA 1
ATOM 3615 C C . LYS D 2 15 ? -38.031 30.246 -1.992 1.00 39.62 2 LYS D C 1
ATOM 3616 O O . LYS D 2 15 ? -38.698 29.264 -2.376 1.00 41.22 2 LYS D O 1
ATOM 3622 N N . LYS D 2 16 ? -38.587 31.415 -1.757 1.00 34.98 3 LYS D N 1
ATOM 3623 C CA . LYS D 2 16 ? -39.994 31.609 -2.066 1.00 40.90 3 LYS D CA 1
ATOM 3624 C C . LYS D 2 16 ? -40.318 31.323 -3.553 1.00 42.43 3 LYS D C 1
ATOM 3625 O O . LYS D 2 16 ? -41.311 30.648 -3.881 1.00 33.69 3 LYS D O 1
ATOM 3631 N N . LEU D 2 17 ? -39.475 31.834 -4.441 1.00 36.48 4 LEU D N 1
ATOM 3632 C CA . LEU D 2 17 ? -39.705 31.718 -5.872 1.00 39.27 4 LEU D CA 1
ATOM 3633 C C . LEU D 2 17 ? -39.570 30.241 -6.323 1.00 40.32 4 LEU D C 1
ATOM 3634 O O . LEU D 2 17 ? -40.409 29.735 -7.099 1.00 32.79 4 LEU D O 1
ATOM 3639 N N . THR D 2 18 ? -38.520 29.573 -5.866 1.00 32.28 5 THR D N 1
ATOM 3640 C CA . THR D 2 18 ? -38.270 28.208 -6.324 1.00 35.51 5 THR D CA 1
ATOM 3641 C C . THR D 2 18 ? -39.330 27.262 -5.764 1.00 35.22 5 THR D C 1
ATOM 3642 O O . THR D 2 18 ? -39.869 26.445 -6.518 1.00 38.26 5 THR D O 1
ATOM 3646 N N . ASP D 2 19 ? -39.686 27.410 -4.497 1.00 32.01 6 ASP D N 1
ATOM 3647 C CA . ASP D 2 19 ? -40.842 26.700 -3.975 1.00 36.68 6 ASP D CA 1
ATOM 3648 C C . ASP D 2 19 ? -42.085 26.923 -4.824 1.00 40.89 6 ASP D C 1
ATOM 3649 O O . ASP D 2 19 ? -42.789 25.969 -5.135 1.00 36.75 6 ASP D O 1
ATOM 3654 N N . LYS D 2 20 ? -42.378 28.156 -5.184 1.00 39.61 7 LYS D N 1
ATOM 3655 C CA . LYS D 2 20 ? -43.564 28.411 -6.016 1.00 42.18 7 LYS D CA 1
ATOM 3656 C C . LYS D 2 20 ? -43.481 27.748 -7.387 1.00 37.06 7 LYS D C 1
ATOM 3657 O O . LYS D 2 20 ? -44.466 27.264 -7.874 1.00 35.97 7 LYS D O 1
ATOM 3663 N N . GLN D 2 21 ? -42.317 27.756 -8.006 1.00 32.04 8 GLN D N 1
ATOM 3664 C CA . GLN D 2 21 ? -42.169 27.140 -9.303 1.00 36.00 8 GLN D CA 1
ATOM 3665 C C . GLN D 2 21 ? -42.414 25.598 -9.186 1.00 39.46 8 GLN D C 1
ATOM 3666 O O . GLN D 2 21 ? -43.045 25.018 -10.068 1.00 30.48 8 GLN D O 1
ATOM 3672 N N . LYS D 2 22 ? -41.903 24.964 -8.113 1.00 32.37 9 LYS D N 1
ATOM 3673 C CA . LYS D 2 22 ? -42.086 23.519 -7.920 1.00 31.19 9 LYS D CA 1
ATOM 3674 C C . LYS D 2 22 ? -43.547 23.208 -7.673 1.00 29.70 9 LYS D C 1
ATOM 3675 O O . LYS D 2 22 ? -44.045 22.244 -8.245 1.00 30.83 9 LYS D O 1
ATOM 3681 N N . SER D 2 23 ? -44.231 24.021 -6.873 1.00 27.21 10 SER D N 1
ATOM 3682 C CA . SER D 2 23 ? -45.652 23.857 -6.642 1.00 34.26 10 SER D CA 1
ATOM 3683 C C . SER D 2 23 ? -46.466 24.010 -7.902 1.00 38.90 10 SER D C 1
ATOM 3684 O O . SER D 2 23 ? -47.426 23.276 -8.101 1.00 31.72 10 SER D O 1
ATOM 3687 N N . ARG D 2 24 ? -46.126 25.020 -8.699 1.00 41.41 11 ARG D N 1
ATOM 3688 C CA . ARG D 2 24 ? -46.824 25.288 -9.943 1.00 40.67 11 ARG D CA 1
ATOM 3689 C C . ARG D 2 24 ? -46.618 24.065 -10.847 1.00 33.94 11 ARG D C 1
ATOM 3690 O O . ARG D 2 24 ? -47.564 23.604 -11.421 1.00 34.42 11 ARG D O 1
ATOM 3698 N N . LEU D 2 25 ? -45.395 23.561 -10.993 1.00 31.29 12 LEU D N 1
ATOM 3699 C CA . LEU D 2 25 ? -45.169 22.365 -11.798 1.00 32.16 12 LEU D CA 1
ATOM 3700 C C . LEU D 2 25 ? -46.020 21.131 -11.323 1.00 32.27 12 LEU D C 1
ATOM 3701 O O . LEU D 2 25 ? -46.698 20.464 -12.132 1.00 30.21 12 LEU D O 1
ATOM 3706 N N . TRP D 2 26 ? -46.061 20.912 -10.008 1.00 30.84 13 TRP D N 1
ATOM 3707 C CA . TRP D 2 26 ? -46.840 19.812 -9.405 1.00 28.00 13 TRP D CA 1
ATOM 3708 C C . TRP D 2 26 ? -48.302 20.034 -9.756 1.00 30.54 13 TRP D C 1
ATOM 3709 O O . TRP D 2 26 ? -48.970 19.125 -10.219 1.00 28.12 13 TRP D O 1
ATOM 3720 N N . GLU D 2 27 ? -48.817 21.250 -9.592 1.00 30.88 14 GLU D N 1
ATOM 3721 C CA . GLU D 2 27 ? -50.240 21.500 -9.887 1.00 32.74 14 GLU D CA 1
ATOM 3722 C C . GLU D 2 27 ? -50.638 21.311 -11.382 1.00 29.18 14 GLU D C 1
ATOM 3723 O O . GLU D 2 27 ? -51.724 20.903 -11.661 1.00 34.45 14 GLU D O 1
ATOM 3729 N N . LEU D 2 28 ? -49.748 21.668 -12.253 1.00 30.83 15 LEU D N 1
ATOM 3730 C CA . LEU D 2 28 ? -49.899 21.496 -13.653 1.00 34.30 15 LEU D CA 1
ATOM 3731 C C . LEU D 2 28 ? -49.928 20.001 -14.071 1.00 37.41 15 LEU D C 1
ATOM 3732 O O . LEU D 2 28 ? -50.604 19.656 -15.041 1.00 35.34 15 LEU D O 1
ATOM 3737 N N . GLN D 2 29 ? -49.143 19.147 -13.390 1.00 31.80 16 GLN D N 1
ATOM 3738 C CA . GLN D 2 29 ? -48.984 17.748 -13.814 1.00 31.22 16 GLN D CA 1
ATOM 3739 C C . GLN D 2 29 ? -49.737 16.694 -12.982 1.00 30.28 16 GLN D C 1
ATOM 3740 O O . GLN D 2 29 ? -49.947 15.581 -13.466 1.00 30.87 16 GLN D O 1
ATOM 3746 N N . ARG D 2 30 ? -50.198 17.031 -11.781 1.00 27.57 17 ARG D N 1
ATOM 3747 C CA . ARG D 2 30 ? -50.730 16.018 -10.898 1.00 32.65 17 ARG D CA 1
ATOM 3748 C C . ARG D 2 30 ? -51.920 15.243 -11.471 1.00 31.84 17 ARG D C 1
ATOM 3749 O O . ARG D 2 30 ? -51.997 14.033 -11.275 1.00 25.16 17 ARG D O 1
ATOM 3757 N N . ASN D 2 31 ? -52.844 15.941 -12.144 1.00 29.84 18 ASN D N 1
ATOM 3758 C CA . ASN D 2 31 ? -53.998 15.274 -12.714 1.00 31.44 18 ASN D CA 1
ATOM 3759 C C . ASN D 2 31 ? -53.678 14.397 -13.944 1.00 30.66 18 ASN D C 1
ATOM 3760 O O . ASN D 2 31 ? -54.200 13.277 -14.053 1.00 30.28 18 ASN D O 1
ATOM 3765 N N . ARG D 2 32 ? -52.864 14.914 -14.863 1.00 25.27 19 ARG D N 1
ATOM 3766 C CA . ARG D 2 32 ? -52.345 14.156 -15.960 1.00 26.02 19 ARG D CA 1
ATOM 3767 C C . ARG D 2 32 ? -51.652 12.871 -15.470 1.00 31.08 19 ARG D C 1
ATOM 3768 O O . ARG D 2 32 ? -51.862 11.753 -16.013 1.00 25.69 19 ARG D O 1
ATOM 3776 N N . ASN D 2 33 ? -50.860 13.022 -14.413 1.00 27.13 20 ASN D N 1
ATOM 3777 C CA . ASN D 2 33 ? -50.160 11.922 -13.848 1.00 25.41 20 ASN D CA 1
ATOM 3778 C C . ASN D 2 33 ? -51.105 10.865 -13.272 1.00 23.99 20 ASN D C 1
ATOM 3779 O O . ASN D 2 33 ? -50.857 9.671 -13.497 1.00 26.14 20 ASN D O 1
ATOM 3784 N N . PHE D 2 34 ? -52.121 11.267 -12.518 1.00 20.70 21 PHE D N 1
ATOM 3785 C CA . PHE D 2 34 ? -52.978 10.297 -11.886 1.00 23.33 21 PHE D CA 1
ATOM 3786 C C . PHE D 2 34 ? -53.786 9.473 -12.958 1.00 24.82 21 PHE D C 1
ATOM 3787 O O . PHE D 2 34 ? -53.988 8.252 -12.805 1.00 22.45 21 PHE D O 1
ATOM 3795 N N . GLN D 2 35 ? -54.167 10.139 -14.043 1.00 23.49 22 GLN D N 1
ATOM 3796 C CA . GLN D 2 35 ? -54.807 9.456 -15.161 1.00 25.37 22 GLN D CA 1
ATOM 3797 C C . GLN D 2 35 ? -53.887 8.434 -15.769 1.00 22.64 22 GLN D C 1
ATOM 3798 O O . GLN D 2 35 ? -54.274 7.276 -16.001 1.00 24.05 22 GLN D O 1
ATOM 3804 N N . ALA D 2 36 ? -52.660 8.844 -16.061 1.00 21.95 23 ALA D N 1
ATOM 3805 C CA . ALA D 2 36 ? -51.700 7.994 -16.627 1.00 21.29 23 ALA D CA 1
ATOM 3806 C C . ALA D 2 36 ? -51.229 6.859 -15.678 1.00 22.03 23 ALA D C 1
ATOM 3807 O O . ALA D 2 36 ? -50.839 5.718 -16.120 1.00 20.55 23 ALA D O 1
ATOM 3809 N N . SER D 2 37 ? -51.256 7.149 -14.385 1.00 21.22 24 SER D N 1
ATOM 3810 C CA . SER D 2 37 ? -50.872 6.204 -13.377 1.00 20.84 24 SER D CA 1
ATOM 3811 C C . SER D 2 37 ? -51.945 5.081 -13.280 1.00 20.25 24 SER D C 1
ATOM 3812 O O . SER D 2 37 ? -51.580 3.873 -13.155 1.00 21.65 24 SER D O 1
ATOM 3815 N N . ARG D 2 38 ? -53.210 5.464 -13.320 1.00 20.07 25 ARG D N 1
ATOM 3816 C CA . ARG D 2 38 ? -54.293 4.504 -13.355 1.00 22.53 25 ARG D CA 1
ATOM 3817 C C . ARG D 2 38 ? -54.203 3.593 -14.605 1.00 24.38 25 ARG D C 1
ATOM 3818 O O . ARG D 2 38 ? -54.447 2.379 -14.514 1.00 23.30 25 ARG D O 1
ATOM 3826 N N . ARG D 2 39 ? -53.800 4.158 -15.750 1.00 24.50 26 ARG D N 1
ATOM 3827 C CA . ARG D 2 39 ? -53.635 3.376 -16.947 1.00 23.61 26 ARG D CA 1
ATOM 3828 C C . ARG D 2 39 ? -52.606 2.304 -16.859 1.00 28.42 26 ARG D C 1
ATOM 3829 O O . ARG D 2 39 ? -52.821 1.234 -17.417 1.00 22.17 26 ARG D O 1
ATOM 3837 N N . LEU D 2 40 ? -51.557 2.499 -16.048 1.00 27.57 27 LEU D N 1
ATOM 3838 C CA . LEU D 2 40 ? -50.616 1.422 -15.797 1.00 27.53 27 LEU D CA 1
ATOM 3839 C C . LEU D 2 40 ? -51.225 0.230 -15.170 1.00 25.02 27 LEU D C 1
ATOM 3840 O O . LEU D 2 40 ? -50.633 -0.863 -15.230 1.00 28.31 27 LEU D O 1
ATOM 3845 N N . GLU D 2 41 ? -52.350 0.408 -14.509 1.00 22.41 28 GLU D N 1
ATOM 3846 C CA . GLU D 2 41 ? -53.070 -0.707 -13.884 1.00 24.69 28 GLU D CA 1
ATOM 3847 C C . GLU D 2 41 ? -54.252 -1.151 -14.702 1.00 25.15 28 GLU D C 1
ATOM 3848 O O . GLU D 2 41 ? -55.110 -1.863 -14.190 1.00 27.24 28 GLU D O 1
ATOM 3854 N N . GLY D 2 42 ? -54.319 -0.720 -15.959 1.00 24.55 29 GLY D N 1
ATOM 3855 C CA . GLY D 2 42 ? -55.446 -1.127 -16.810 1.00 27.13 29 GLY D CA 1
ATOM 3856 C C . GLY D 2 42 ? -56.721 -0.319 -16.594 1.00 27.41 29 GLY D C 1
ATOM 3857 O O . GLY D 2 42 ? -57.771 -0.744 -17.056 1.00 28.39 29 GLY D O 1
ATOM 3858 N N . VAL D 2 43 ? -56.644 0.829 -15.889 1.00 23.96 30 VAL D N 1
ATOM 3859 C CA . VAL D 2 43 ? -57.837 1.580 -15.585 1.00 23.68 30 VAL D CA 1
ATOM 3860 C C . VAL D 2 43 ? -57.889 2.813 -16.447 1.00 25.81 30 VAL D C 1
ATOM 3861 O O . VAL D 2 43 ? -56.919 3.595 -16.482 1.00 23.16 30 VAL D O 1
ATOM 3865 N N . GLU D 2 44 ? -59.025 2.988 -17.129 1.00 23.72 31 GLU D N 1
ATOM 3866 C CA . GLU D 2 44 ? -59.273 4.157 -18.027 1.00 26.02 31 GLU D CA 1
ATOM 3867 C C . GLU D 2 44 ? -60.256 5.079 -17.402 1.00 25.44 31 GLU D C 1
ATOM 3868 O O . GLU D 2 44 ? -61.431 4.744 -17.257 1.00 27.31 31 GLU D O 1
ATOM 3874 N N . MET D 2 45 ? -59.786 6.256 -17.046 1.00 26.29 32 MET D N 1
ATOM 3875 C CA . MET D 2 45 ? -60.600 7.265 -16.402 1.00 26.92 32 MET D CA 1
ATOM 3876 C C . MET D 2 45 ? -60.465 8.604 -17.092 1.00 24.12 32 MET D C 1
ATOM 3877 O O . MET D 2 45 ? -59.462 8.860 -17.737 1.00 26.03 32 MET D O 1
ATOM 3882 N N . PRO D 2 46 ? -61.474 9.466 -16.908 1.00 27.38 33 PRO D N 1
ATOM 3883 C CA . PRO D 2 46 ? -61.466 10.799 -17.465 1.00 28.57 33 PRO D CA 1
ATOM 3884 C C . PRO D 2 46 ? -60.374 11.669 -16.772 1.00 29.64 33 PRO D C 1
ATOM 3885 O O . PRO D 2 46 ? -60.201 11.505 -15.597 1.00 34.95 33 PRO D O 1
ATOM 3889 N N . LEU D 2 47 ? -59.630 12.497 -17.494 1.00 31.19 34 LEU D N 1
ATOM 3890 C CA . LEU D 2 47 ? -58.771 13.503 -16.898 1.00 32.70 34 LEU D CA 1
ATOM 3891 C C . LEU D 2 47 ? -59.586 14.440 -15.969 1.00 37.90 34 LEU D C 1
ATOM 3892 O O . LEU D 2 47 ? -60.650 14.942 -16.344 1.00 36.40 34 LEU D O 1
ATOM 3897 N N . VAL D 2 48 ? -59.131 14.619 -14.728 1.00 34.35 35 VAL D N 1
ATOM 3898 C CA . VAL D 2 48 ? -59.749 15.595 -13.831 1.00 32.75 35 VAL D CA 1
ATOM 3899 C C . VAL D 2 48 ? -59.141 16.936 -14.222 1.00 32.15 35 VAL D C 1
ATOM 3900 O O . VAL D 2 48 ? -57.930 17.068 -14.309 1.00 33.04 35 VAL D O 1
ATOM 3904 N N . THR D 2 49 ? -59.997 17.925 -14.506 1.00 36.14 36 THR D N 1
ATOM 3905 C CA . THR D 2 49 ? -59.526 19.311 -14.827 1.00 37.63 36 THR D CA 1
ATOM 3906 C C . THR D 2 49 ? -59.954 20.346 -13.776 1.00 36.37 36 THR D C 1
ATOM 3907 O O . THR D 2 49 ? -59.628 21.493 -13.901 1.00 41.56 36 THR D O 1
ATOM 3911 N N . LEU D 2 50 ? -60.631 19.902 -12.734 1.00 36.81 37 LEU D N 1
ATOM 3912 C CA . LEU D 2 50 ? -61.056 20.746 -11.650 1.00 37.49 37 LEU D CA 1
ATOM 3913 C C . LEU D 2 50 ? -59.831 21.281 -10.834 1.00 41.24 37 LEU D C 1
ATOM 3914 O O . LEU D 2 50 ? -58.730 20.669 -10.769 1.00 36.55 37 LEU D O 1
ATOM 3919 N N . THR D 2 51 ? -60.035 22.444 -10.223 1.00 38.18 38 THR D N 1
ATOM 3920 C CA . THR D 2 51 ? -59.071 22.969 -9.238 1.00 38.07 38 THR D CA 1
ATOM 3921 C C . THR D 2 51 ? -59.243 22.117 -7.995 1.00 32.89 38 THR D C 1
ATOM 3922 O O . THR D 2 51 ? -60.272 21.427 -7.838 1.00 31.63 38 THR D O 1
ATOM 3926 N N . ALA D 2 52 ? -58.337 22.287 -7.042 1.00 34.26 39 ALA D N 1
ATOM 3927 C CA . ALA D 2 52 ? -58.465 21.615 -5.748 1.00 33.68 39 ALA D CA 1
ATOM 3928 C C . ALA D 2 52 ? -59.742 21.934 -5.029 1.00 34.58 39 ALA D C 1
ATOM 3929 O O . ALA D 2 52 ? -60.446 21.023 -4.524 1.00 31.97 39 ALA D O 1
ATOM 3931 N N . ALA D 2 53 ? -60.110 23.234 -4.993 1.00 38.21 40 ALA D N 1
ATOM 3932 C CA . ALA D 2 53 ? -61.371 23.627 -4.299 1.00 38.07 40 ALA D CA 1
ATOM 3933 C C . ALA D 2 53 ? -62.620 23.038 -5.002 1.00 34.54 40 ALA D C 1
ATOM 3934 O O . ALA D 2 53 ? -63.559 22.528 -4.359 1.00 39.02 40 ALA D O 1
ATOM 3936 N N . GLU D 2 54 ? -62.619 23.055 -6.321 1.00 34.58 41 GLU D N 1
ATOM 3937 C CA . GLU D 2 54 ? -63.759 22.431 -7.030 1.00 36.94 41 GLU D CA 1
ATOM 3938 C C . GLU D 2 54 ? -63.809 20.928 -6.804 1.00 38.52 41 GLU D C 1
ATOM 3939 O O . GLU D 2 54 ? -64.910 20.313 -6.718 1.00 39.21 41 GLU D O 1
ATOM 3945 N N . ALA D 2 55 ? -62.620 20.303 -6.713 1.00 39.40 42 ALA D N 1
ATOM 3946 C CA . ALA D 2 55 ? -62.590 18.849 -6.473 1.00 35.74 42 ALA D CA 1
ATOM 3947 C C . ALA D 2 55 ? -63.175 18.516 -5.128 1.00 35.71 42 ALA D C 1
ATOM 3948 O O . ALA D 2 55 ? -64.010 17.580 -5.006 1.00 31.47 42 ALA D O 1
ATOM 3950 N N . LEU D 2 56 ? -62.838 19.311 -4.118 1.00 35.73 43 LEU D N 1
ATOM 3951 C CA . LEU D 2 56 ? -63.443 19.119 -2.787 1.00 43.79 43 LEU D CA 1
ATOM 3952 C C . LEU D 2 56 ? -64.971 19.249 -2.779 1.00 40.18 43 LEU D C 1
ATOM 3953 O O . LEU D 2 56 ? -65.669 18.460 -2.116 1.00 38.51 43 LEU D O 1
ATOM 3958 N N . ALA D 2 57 ? -65.479 20.232 -3.534 1.00 42.85 44 ALA D N 1
ATOM 3959 C CA . ALA D 2 57 ? -66.917 20.415 -3.626 1.00 44.52 44 ALA D CA 1
ATOM 3960 C C . ALA D 2 57 ? -67.560 19.222 -4.346 1.00 45.01 44 ALA D C 1
ATOM 3961 O O . ALA D 2 57 ? -68.588 18.707 -3.916 1.00 45.40 44 ALA D O 1
ATOM 3963 N N . ARG D 2 58 ? -66.947 18.767 -5.426 1.00 43.45 45 ARG D N 1
ATOM 3964 C CA . ARG D 2 58 ? -67.483 17.603 -6.132 1.00 47.04 45 ARG D CA 1
ATOM 3965 C C . ARG D 2 58 ? -67.450 16.321 -5.263 1.00 47.53 45 ARG D C 1
ATOM 3966 O O . ARG D 2 58 ? -68.390 15.519 -5.293 1.00 48.34 45 ARG D O 1
ATOM 3974 N N . LEU D 2 59 ? -66.375 16.129 -4.475 1.00 43.62 46 LEU D N 1
ATOM 3975 C CA . LEU D 2 59 ? -66.309 15.006 -3.525 1.00 41.09 46 LEU D CA 1
ATOM 3976 C C . LEU D 2 59 ? -67.464 15.000 -2.564 1.00 44.37 46 LEU D C 1
ATOM 3977 O O . LEU D 2 59 ? -68.003 13.943 -2.215 1.00 46.17 46 LEU D O 1
ATOM 3982 N N . GLU D 2 60 ? -67.837 16.179 -2.105 1.00 49.30 47 GLU D N 1
ATOM 3983 C CA . GLU D 2 60 ? -68.973 16.309 -1.193 1.00 53.44 47 GLU D CA 1
ATOM 3984 C C . GLU D 2 60 ? -70.271 15.835 -1.874 1.00 50.38 47 GLU D C 1
ATOM 3985 O O . GLU D 2 60 ? -71.046 15.093 -1.277 1.00 51.27 47 GLU D O 1
ATOM 3991 N N . GLU D 2 61 ? -70.490 16.230 -3.124 1.00 52.81 48 GLU D N 1
ATOM 3992 C CA . GLU D 2 61 ? -71.632 15.718 -3.890 1.00 57.83 48 GLU D CA 1
ATOM 3993 C C . GLU D 2 61 ? -71.572 14.199 -4.085 1.00 57.36 48 GLU D C 1
ATOM 3994 O O . GLU D 2 61 ? -72.579 13.517 -3.957 1.00 52.66 48 GLU D O 1
ATOM 4000 N N . LEU D 2 62 ? -70.399 13.659 -4.421 1.00 56.14 49 LEU D N 1
ATOM 4001 C CA . LEU D 2 62 ? -70.300 12.226 -4.633 1.00 50.98 49 LEU D CA 1
ATOM 4002 C C . LEU D 2 62 ? -70.548 11.460 -3.333 1.00 54.12 49 LEU D C 1
ATOM 4003 O O . LEU D 2 62 ? -71.237 10.448 -3.377 1.00 54.59 49 LEU D O 1
ATOM 4008 N N . ARG D 2 63 ? -70.031 11.925 -2.184 1.00 55.28 50 ARG D N 1
ATOM 4009 C CA . ARG D 2 63 ? -70.361 11.292 -0.877 1.00 60.82 50 ARG D CA 1
ATOM 4010 C C . ARG D 2 63 ? -71.878 11.215 -0.678 1.00 63.90 50 ARG D C 1
ATOM 4011 O O . ARG D 2 63 ? -72.392 10.174 -0.306 1.00 66.87 50 ARG D O 1
ATOM 4019 N N . SER D 2 64 ? -72.579 12.315 -0.944 1.00 66.18 51 SER D N 1
ATOM 4020 C CA . SER D 2 64 ? -74.054 12.340 -0.876 1.00 60.41 51 SER D CA 1
ATOM 4021 C C . SER D 2 64 ? -74.694 11.328 -1.790 1.00 55.23 51 SER D C 1
ATOM 4022 O O . SER D 2 64 ? -75.560 10.614 -1.384 1.00 53.37 51 SER D O 1
ATOM 4025 N N . HIS D 2 65 ? -74.254 11.316 -3.037 1.00 52.56 52 HIS D N 1
ATOM 4026 C CA . HIS D 2 65 ? -74.737 10.367 -4.047 1.00 62.39 52 HIS D CA 1
ATOM 4027 C C . HIS D 2 65 ? -74.516 8.884 -3.739 1.00 64.99 52 HIS D C 1
ATOM 4028 O O . HIS D 2 65 ? -75.429 8.085 -3.950 1.00 57.67 52 HIS D O 1
ATOM 4035 N N . TYR D 2 66 ? -73.303 8.521 -3.287 1.00 65.13 53 TYR D N 1
ATOM 4036 C CA . TYR D 2 66 ? -72.944 7.106 -2.945 1.00 60.23 53 TYR D CA 1
ATOM 4037 C C . TYR D 2 66 ? -73.270 6.637 -1.519 1.00 64.81 53 TYR D C 1
ATOM 4038 O O . TYR D 2 66 ? -73.362 5.429 -1.303 1.00 73.80 53 TYR D O 1
ATOM 4047 N N . GLU D 2 67 ? -73.375 7.587 -0.577 1.00 72.84 54 GLU D N 1
ATOM 4048 C CA . GLU D 2 67 ? -73.827 7.406 0.836 1.00 78.56 54 GLU D CA 1
ATOM 4049 C C . GLU D 2 67 ? -74.954 6.364 1.058 1.00 80.32 54 GLU D C 1
ATOM 4050 O O . GLU D 2 67 ? -74.941 5.583 2.037 1.00 71.47 54 GLU D O 1
#

Radius of gyration: 27.46 Å; Cα contacts (8 Å, |Δi|>4): 660; chains: 4; bounding box: 72×100×51 Å

CATH classification: 1.10.3290.10

Organism: Escherichia coli (strain K12) (NCBI:txid83333)

Sequence (490 aa):
DPYLYPLDIMRNRLNIHQQQRLEQAAYEMTALRAATIELGPLVRRLPHLRTIHRRQLYQDIFDWAGQLREVDIYQGDTPFCHFAYIEKEGNALMQDLEEEGYLVGLEKAKFVERLAHYYCEINVLHPFRVGSGLAQRIFFEQLAIHAGYQLSWQGIEKEAWNQANQSSGAMGDLTALQMMIFSKVVSEAGEKLLTDKQKSRLWELQRNRNFQASRRLEGVEMPLVTLTAAEALARLEELRSHYDPYLYPLDIMRNRLNIHQQQRLEQAAYEMTALRAATIELGPLVRRLPHLRTIHRQLYQDIFDWAGQLREVDIYQGDTPFCHFAYIEKEGNALMQDLEEEGYLVGLEKAKFVERLAHYYCEINVLHPFRVGSGLAQRIFFEQLAIHAGYQLSWQGIEKEAWNQANQSSGAMGDLTALQMIFSKVVSEAYPYDVPDYAAAVKKLTDKQKSRLWELQRNRNFQASRRLEGVEMPLVTLTAAEALARLEELRSHYE

Nearest PDB structures (foldseek):
  5jff-assembly2_C  TM=9.990E-01  e=1.847E-30  Escherichia coli K-12
  5jfz-assembly3_E  TM=9.911E-01  e=6.844E-27  Escherichia coli K-12
  5jfz-assembly2_C  TM=9.914E-01  e=7.621E-27  Escherichia coli K-12
  3shg-assembly1_A  TM=9.419E-01  e=2.051E-15  Bartonella schoenbuchensis R1
  3zcb-assembly1_A  TM=9.295E-01  e=7.444E-15  Bartonella schoenbuchensis